Protein AF-A0A9E4WM04-F1 (afdb_monomer)

Sequence (499 aa):
MLVADVSRDYVQTVMLPDDTAYDQLLHQLAALEARGRRALELERVEQGNVETKFELDLRYRGQSFELRLPLSEQFLDSFHRAHEREYGYRDEATPVEIVNLRVQVIGRVEKPKLPSETFEPRPDPSTELGERPVTLGGPGNPIRSTPFFEGTLLHAGHRIAGPALISYPDTTVLLDSRDSAKVDAHRNLLQYSERVTRELLAEIPDGTYRFSQFMDDDGVTTEPAEVRVAITIEVDQAVVDFGGTCSQREGNINAVYAIIVSAVIYAFRCLLGLDVPSNSGCMAPITVSAPKGSLVNARAPAAVAAGNVETSQRIVDCLLGALAQACPGRIPAASQGTMNNLTIGGWDPERERPFAYYETVAGGVGARPGKDGASAIHTHMTNTLNTPTEALEFAYPLRVRRYEIRSGSGGAGRYSGGDGVIREIELLTDAHVTILSERQRFRPYGLAGGESGRVGKNRLLHGDQVEDLPGKVSVQAQQGDRIRIETPGAGGHGSPKRR

Structure (mmCIF, N/CA/C/O backbone):
data_AF-A0A9E4WM04-F1
#
_entry.id   AF-A0A9E4WM04-F1
#
loop_
_atom_site.group_PDB
_atom_site.id
_atom_site.type_symbol
_atom_site.label_atom_id
_atom_site.label_alt_id
_atom_site.label_comp_id
_atom_site.label_asym_id
_atom_site.label_entity_id
_atom_site.label_seq_id
_atom_site.pdbx_PDB_ins_code
_atom_site.Cartn_x
_atom_site.Cartn_y
_atom_site.Cartn_z
_atom_site.occupancy
_atom_site.B_iso_or_equiv
_atom_site.auth_seq_id
_atom_site.auth_comp_id
_atom_site.auth_asym_id
_atom_site.auth_atom_id
_atom_site.pdbx_PDB_model_num
ATOM 1 N N . MET A 1 1 ? 10.984 -19.441 8.589 1.00 44.03 1 MET A N 1
ATOM 2 C CA . MET A 1 1 ? 10.537 -19.968 9.900 1.00 44.03 1 MET A CA 1
ATOM 3 C C . MET A 1 1 ? 11.695 -20.483 10.775 1.00 44.03 1 MET A C 1
ATOM 5 O O . MET A 1 1 ? 11.574 -20.395 11.981 1.00 44.03 1 MET A O 1
ATOM 9 N N . LEU A 1 2 ? 12.834 -20.930 10.213 1.00 43.81 2 LEU A N 1
ATOM 10 C CA . LEU A 1 2 ? 13.985 -21.507 10.950 1.00 43.81 2 LEU A CA 1
ATOM 11 C C . LEU A 1 2 ? 14.867 -20.535 11.772 1.00 43.81 2 LEU A C 1
ATOM 13 O O . LEU A 1 2 ? 15.794 -20.980 12.433 1.00 43.81 2 LEU A O 1
ATOM 17 N N . VAL A 1 3 ? 14.636 -19.222 11.703 1.00 59.16 3 VAL A N 1
ATOM 18 C CA . VAL A 1 3 ? 15.482 -18.195 12.363 1.00 59.16 3 VAL A CA 1
ATOM 19 C C . VAL A 1 3 ? 14.713 -17.335 13.366 1.00 59.16 3 VAL A C 1
ATOM 21 O O . VAL A 1 3 ? 15.268 -16.387 13.922 1.00 59.16 3 VAL A O 1
ATOM 24 N N . ALA A 1 4 ? 13.422 -17.623 13.547 1.00 71.62 4 ALA A N 1
ATOM 25 C CA . ALA A 1 4 ? 12.591 -16.917 14.505 1.00 71.62 4 ALA A CA 1
ATOM 26 C C . ALA A 1 4 ? 12.862 -17.479 15.903 1.00 71.62 4 ALA A C 1
ATOM 28 O O . ALA A 1 4 ? 12.804 -18.690 16.103 1.00 71.62 4 ALA A O 1
ATOM 29 N N . ASP A 1 5 ? 13.160 -16.592 16.848 1.00 82.31 5 ASP A N 1
ATOM 30 C CA . ASP A 1 5 ? 13.223 -16.958 18.259 1.00 82.31 5 ASP A CA 1
ATOM 31 C C . ASP A 1 5 ? 11.803 -17.264 18.766 1.00 82.31 5 ASP A C 1
ATOM 33 O O . ASP A 1 5 ? 10.826 -16.675 18.288 1.00 82.31 5 ASP A O 1
ATOM 37 N N . VAL A 1 6 ? 11.670 -18.178 19.728 1.00 84.56 6 VAL A N 1
ATOM 38 C CA . VAL A 1 6 ? 10.370 -18.455 20.350 1.00 84.56 6 VAL A CA 1
ATOM 39 C C . VAL A 1 6 ? 10.124 -17.364 21.373 1.00 84.56 6 VAL A C 1
ATOM 41 O O . VAL A 1 6 ? 10.876 -17.228 22.332 1.00 84.56 6 VAL A O 1
ATOM 44 N N . SER A 1 7 ? 9.085 -16.566 21.173 1.00 88.88 7 SER A N 1
ATOM 45 C CA . SER A 1 7 ? 8.776 -15.456 22.065 1.00 88.88 7 SER A CA 1
ATOM 46 C C . SER A 1 7 ? 7.421 -15.647 22.729 1.00 88.88 7 SER A C 1
ATOM 48 O O . SER A 1 7 ? 6.459 -16.098 22.102 1.00 88.88 7 SER A O 1
ATOM 50 N N . ARG A 1 8 ? 7.358 -15.317 24.019 1.00 88.88 8 ARG A N 1
ATOM 51 C CA . ARG A 1 8 ? 6.131 -15.262 24.804 1.00 88.88 8 ARG A CA 1
ATOM 52 C C . ARG A 1 8 ? 6.011 -13.881 25.425 1.00 88.88 8 ARG A C 1
ATOM 54 O O . ARG A 1 8 ? 6.747 -13.539 26.350 1.00 88.88 8 ARG A O 1
ATOM 61 N N . ASP A 1 9 ? 5.062 -13.117 24.906 1.00 92.38 9 ASP A N 1
ATOM 62 C CA . ASP A 1 9 ? 4.751 -11.779 25.383 1.00 92.38 9 ASP A CA 1
ATOM 63 C C . ASP A 1 9 ? 3.634 -11.835 26.427 1.00 92.38 9 ASP A C 1
ATOM 65 O O . ASP A 1 9 ? 2.549 -12.373 26.187 1.00 92.38 9 ASP A O 1
ATOM 69 N N . TYR A 1 10 ? 3.897 -11.249 27.588 1.00 92.75 10 TYR A N 1
ATOM 70 C CA . TYR A 1 10 ? 2.921 -11.032 28.643 1.00 92.75 10 TYR A CA 1
ATOM 71 C C . TYR A 1 10 ? 2.806 -9.550 28.923 1.00 92.75 10 TYR A C 1
ATOM 73 O O . TYR A 1 10 ? 3.786 -8.808 28.924 1.00 92.75 10 TYR A O 1
ATOM 81 N N . VAL A 1 11 ? 1.576 -9.136 29.179 1.00 94.12 11 VAL A N 1
ATOM 82 C CA . VAL A 1 11 ? 1.229 -7.752 29.450 1.00 94.12 11 VAL A CA 1
ATOM 83 C C . VAL A 1 11 ? 0.327 -7.759 30.662 1.00 94.12 11 VAL A C 1
ATOM 85 O O . VAL A 1 11 ? -0.641 -8.521 30.712 1.00 94.12 11 VAL A O 1
ATOM 88 N N . GLN A 1 12 ? 0.650 -6.914 31.624 1.00 94.06 12 GLN A N 1
ATOM 89 C CA . GLN A 1 12 ? -0.227 -6.592 32.728 1.00 94.06 12 GLN A CA 1
ATOM 90 C C . GLN A 1 12 ? -0.469 -5.096 32.708 1.00 94.06 12 GLN A C 1
ATOM 92 O O . GLN A 1 12 ? 0.458 -4.305 32.872 1.00 94.06 12 GLN A O 1
ATOM 97 N N . THR A 1 13 ? -1.725 -4.725 32.516 1.00 94.50 13 THR A N 1
ATOM 98 C CA . THR A 1 13 ? -2.141 -3.339 32.656 1.00 94.50 13 THR A CA 1
ATOM 99 C C . THR A 1 13 ? -2.100 -2.956 34.126 1.00 94.50 13 THR A C 1
ATOM 101 O O . THR A 1 13 ? -2.621 -3.667 34.989 1.00 94.50 13 THR A O 1
ATOM 104 N N . VAL A 1 14 ? -1.436 -1.843 34.399 1.00 89.62 14 VAL A N 1
ATOM 105 C CA . VAL A 1 14 ? -1.280 -1.233 35.715 1.00 89.62 14 VAL A CA 1
ATOM 106 C C . VAL A 1 14 ? -1.542 0.264 35.569 1.00 89.62 14 VAL A C 1
ATOM 108 O O . VAL A 1 14 ? -1.473 0.796 34.477 1.00 89.62 14 VAL A O 1
ATOM 111 N N . MET A 1 15 ? -1.872 0.963 36.646 1.00 91.75 15 MET A N 1
ATOM 112 C CA . MET A 1 15 ? -1.981 2.426 36.620 1.00 91.75 15 MET A CA 1
ATOM 113 C C . MET A 1 15 ? -1.146 2.960 37.770 1.00 91.75 15 MET A C 1
ATOM 115 O O . MET A 1 15 ? -1.671 3.284 38.835 1.00 91.75 15 MET A O 1
ATOM 119 N N . LEU A 1 16 ? 0.173 2.922 37.588 1.00 94.62 16 LEU A N 1
ATOM 120 C CA . LEU A 1 16 ? 1.128 3.269 38.635 1.00 94.62 16 LEU A CA 1
ATOM 121 C C . LEU A 1 16 ?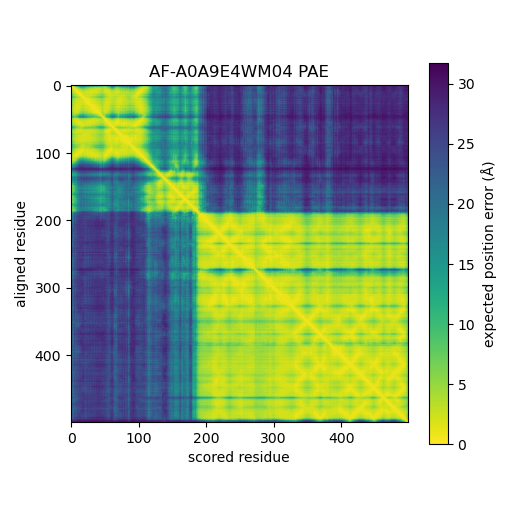 1.711 4.669 38.389 1.00 94.62 16 LEU A C 1
ATOM 123 O O . LEU A 1 16 ? 1.919 5.046 37.232 1.00 94.62 16 LEU A O 1
ATOM 127 N N . PRO A 1 17 ? 1.957 5.446 39.456 1.00 94.44 17 PRO A N 1
ATOM 128 C CA . PRO A 1 17 ? 2.603 6.750 39.352 1.00 94.44 17 PRO A CA 1
ATOM 129 C C . PRO A 1 17 ? 4.086 6.628 38.968 1.00 94.44 17 PRO A C 1
ATOM 131 O O . PRO A 1 17 ? 4.699 5.567 39.103 1.00 94.44 17 PRO A O 1
ATOM 134 N N . ASP A 1 18 ? 4.670 7.726 38.507 1.00 90.06 18 ASP A N 1
ATOM 135 C CA . ASP A 1 18 ? 6.085 7.837 38.145 1.00 90.06 18 ASP A CA 1
ATOM 136 C C . ASP A 1 18 ? 7.051 7.677 39.320 1.00 90.06 18 ASP A C 1
ATOM 138 O O . ASP A 1 18 ? 8.162 7.190 39.129 1.00 90.06 18 ASP A O 1
ATOM 142 N N . ASP A 1 19 ? 6.617 7.995 40.538 1.00 91.50 19 ASP A N 1
ATOM 143 C CA . ASP A 1 19 ? 7.372 7.761 41.773 1.00 91.50 19 ASP A CA 1
ATOM 144 C C . ASP A 1 19 ? 7.385 6.290 42.231 1.00 91.50 19 ASP A C 1
ATOM 146 O O . ASP A 1 19 ? 7.954 5.963 43.278 1.00 91.50 19 ASP A O 1
ATOM 150 N N . THR A 1 20 ? 6.806 5.377 41.441 1.00 92.19 20 THR A N 1
ATOM 151 C CA . THR A 1 20 ? 6.846 3.946 41.741 1.00 92.19 20 THR A CA 1
ATOM 152 C C . THR A 1 20 ? 8.283 3.445 41.759 1.00 92.19 20 THR A C 1
ATOM 154 O O . THR A 1 20 ? 9.009 3.515 40.766 1.00 92.19 20 THR A O 1
ATOM 157 N N . ALA A 1 21 ? 8.674 2.866 42.895 1.00 92.81 21 ALA A N 1
ATOM 158 C CA . ALA A 1 21 ? 10.012 2.334 43.082 1.00 92.81 21 ALA A CA 1
ATOM 159 C C . ALA A 1 21 ? 10.345 1.261 42.031 1.00 92.81 21 ALA A C 1
ATOM 161 O O . ALA A 1 21 ? 9.556 0.350 41.770 1.00 92.81 21 ALA A O 1
ATOM 162 N N . TYR A 1 22 ? 11.557 1.328 41.482 1.00 92.56 22 TYR A N 1
ATOM 163 C CA . TYR A 1 22 ? 12.064 0.363 40.505 1.00 92.56 22 TYR A CA 1
ATOM 164 C C . TYR A 1 22 ? 11.928 -1.095 40.986 1.00 92.56 22 TYR A C 1
ATOM 166 O O . TYR A 1 22 ? 11.450 -1.952 40.242 1.00 92.56 22 TYR A O 1
ATOM 174 N N . ASP A 1 23 ? 12.233 -1.355 42.262 1.00 92.31 23 ASP A N 1
ATOM 175 C CA . ASP A 1 23 ? 12.099 -2.681 42.882 1.00 92.31 23 ASP A CA 1
ATOM 176 C C . ASP A 1 23 ? 10.649 -3.185 42.905 1.00 92.31 23 ASP A C 1
ATOM 178 O O . ASP A 1 23 ? 10.392 -4.381 42.755 1.00 92.31 23 ASP A O 1
ATOM 182 N N . GLN A 1 24 ? 9.679 -2.279 43.044 1.00 92.44 24 GLN A N 1
ATOM 183 C CA . GLN A 1 24 ? 8.260 -2.621 42.997 1.00 92.44 24 GLN A CA 1
ATOM 184 C C . GLN A 1 24 ? 7.831 -3.018 41.577 1.00 92.44 24 GLN A C 1
ATOM 186 O O . GLN A 1 24 ? 7.083 -3.986 41.417 1.00 92.44 24 GLN A O 1
ATOM 191 N N . LEU A 1 25 ? 8.321 -2.314 40.550 1.00 93.38 25 LEU A N 1
ATOM 192 C CA . LEU A 1 25 ? 8.066 -2.652 39.144 1.00 93.38 25 LEU A CA 1
ATOM 193 C C . LEU A 1 25 ? 8.681 -4.005 38.787 1.00 93.38 25 LEU A C 1
ATOM 195 O O . LEU A 1 25 ? 7.999 -4.865 38.224 1.00 93.38 25 LEU A O 1
ATOM 199 N N . LEU A 1 26 ? 9.937 -4.225 39.187 1.00 92.94 26 LEU A N 1
ATOM 200 C CA . LEU A 1 26 ? 10.619 -5.506 39.019 1.00 92.94 26 LEU A CA 1
ATOM 201 C C . LEU A 1 26 ? 9.859 -6.651 39.688 1.00 92.94 26 LEU A C 1
ATOM 203 O O . LEU A 1 26 ? 9.660 -7.695 39.070 1.00 92.94 26 LEU A O 1
ATOM 207 N N . HIS A 1 27 ? 9.390 -6.457 40.923 1.00 92.31 27 HIS A N 1
ATOM 208 C CA . HIS A 1 27 ? 8.642 -7.486 41.641 1.00 92.31 27 HIS A CA 1
ATOM 209 C C . HIS A 1 27 ? 7.347 -7.883 40.910 1.00 92.31 27 HIS A C 1
ATOM 211 O O . HIS A 1 27 ? 7.009 -9.065 40.852 1.00 92.31 27 HIS A O 1
ATOM 217 N N . GLN A 1 28 ? 6.617 -6.927 40.324 1.00 90.88 28 GLN A N 1
ATOM 218 C CA . GLN A 1 28 ? 5.410 -7.241 39.547 1.00 90.88 28 GLN A CA 1
ATOM 219 C C . GLN A 1 28 ? 5.735 -7.950 38.224 1.00 90.88 28 GLN A C 1
ATOM 221 O O . GLN A 1 28 ? 5.078 -8.928 37.862 1.00 90.88 28 GLN A O 1
ATOM 226 N N . LEU A 1 29 ? 6.791 -7.517 37.535 1.00 93.00 29 LEU A N 1
ATOM 227 C CA . LEU A 1 29 ? 7.256 -8.148 36.300 1.00 93.00 29 LEU A CA 1
ATOM 228 C C . LEU A 1 29 ? 7.791 -9.570 36.533 1.00 93.00 29 LEU A C 1
ATOM 230 O O . LEU A 1 29 ? 7.638 -10.420 35.657 1.00 93.00 29 LEU A O 1
ATOM 234 N N . ALA A 1 30 ? 8.336 -9.873 37.716 1.00 92.44 30 ALA A N 1
ATOM 235 C CA . ALA A 1 30 ? 8.851 -11.201 38.056 1.00 92.44 30 ALA A CA 1
ATOM 236 C C . ALA A 1 30 ? 7.776 -12.300 37.957 1.00 92.44 30 ALA A C 1
ATOM 238 O O . ALA A 1 30 ? 8.060 -13.417 37.521 1.00 92.44 30 ALA A O 1
ATOM 239 N N . ALA A 1 31 ? 6.518 -11.993 38.296 1.00 88.75 31 ALA A N 1
ATOM 240 C CA . ALA A 1 31 ? 5.415 -12.946 38.159 1.00 88.75 31 ALA A CA 1
ATOM 241 C C . ALA A 1 31 ? 5.093 -13.256 36.683 1.00 88.75 31 ALA A C 1
ATOM 243 O O . ALA A 1 31 ? 4.827 -14.408 36.323 1.00 88.75 31 ALA A O 1
ATOM 244 N N . LEU A 1 32 ? 5.144 -12.238 35.818 1.00 91.56 32 LEU A N 1
ATOM 245 C CA . LEU A 1 32 ? 4.936 -12.376 34.374 1.00 91.56 32 LEU A CA 1
ATOM 246 C C . LEU A 1 32 ? 6.109 -13.104 33.709 1.00 91.56 32 LEU A C 1
ATOM 248 O O . LEU A 1 32 ? 5.892 -13.984 32.875 1.00 91.56 32 LEU A O 1
ATOM 252 N N . GLU A 1 33 ? 7.337 -12.804 34.132 1.00 94.88 33 GLU A N 1
ATOM 253 C CA . GLU A 1 33 ? 8.533 -13.526 33.709 1.00 94.88 33 GLU A CA 1
ATOM 254 C C . GLU A 1 33 ? 8.447 -15.002 34.082 1.00 94.88 33 GLU A C 1
ATOM 256 O O . GLU A 1 33 ? 8.635 -15.852 33.214 1.00 94.88 33 GLU A O 1
ATOM 261 N N . ALA A 1 34 ? 8.117 -15.331 35.334 1.00 91.62 34 ALA A N 1
ATOM 262 C CA . ALA A 1 34 ? 7.983 -16.717 35.774 1.00 91.62 34 ALA A CA 1
ATOM 263 C C . ALA A 1 34 ? 6.950 -17.479 34.929 1.00 91.62 34 ALA A C 1
ATOM 265 O O . ALA A 1 34 ? 7.165 -18.634 34.552 1.00 91.62 34 ALA A O 1
ATOM 266 N N . ARG A 1 35 ? 5.842 -16.818 34.572 1.00 90.62 35 ARG A N 1
ATOM 267 C CA . ARG A 1 35 ? 4.816 -17.386 33.694 1.00 90.62 35 ARG A CA 1
ATOM 268 C C . ARG A 1 35 ? 5.343 -17.633 32.278 1.00 90.62 35 ARG A C 1
ATOM 270 O O . ARG A 1 35 ? 5.072 -18.699 31.725 1.00 90.62 35 ARG A O 1
ATOM 277 N N . GLY A 1 36 ? 6.103 -16.697 31.711 1.00 88.19 36 GLY A N 1
ATOM 278 C CA . GLY A 1 36 ? 6.689 -16.860 30.382 1.00 88.19 36 GLY A CA 1
ATOM 279 C C . GL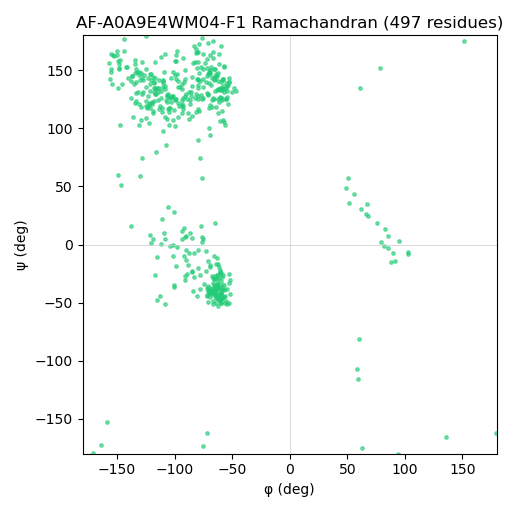Y A 1 36 ? 7.821 -17.873 30.325 1.00 88.19 36 GLY A C 1
ATOM 280 O O . GLY A 1 36 ? 7.849 -18.688 29.406 1.00 88.19 36 GLY A O 1
ATOM 281 N N . ARG A 1 37 ? 8.679 -17.924 31.347 1.00 89.50 37 ARG A N 1
ATOM 282 C CA . ARG A 1 37 ? 9.705 -18.967 31.490 1.00 89.50 37 ARG A CA 1
ATOM 283 C C . ARG A 1 37 ? 9.071 -20.352 31.570 1.00 89.50 37 ARG A C 1
ATOM 285 O O . ARG A 1 37 ? 9.457 -21.234 30.813 1.00 89.50 37 ARG A O 1
ATOM 292 N N . ARG A 1 38 ? 8.015 -20.515 32.373 1.00 88.38 38 ARG A N 1
ATOM 293 C CA . ARG A 1 38 ? 7.263 -21.776 32.456 1.00 88.38 38 ARG A CA 1
ATOM 294 C C . ARG A 1 38 ? 6.607 -22.169 31.126 1.00 88.38 38 ARG A C 1
ATOM 296 O O . ARG A 1 38 ? 6.548 -23.351 30.803 1.00 88.38 38 ARG A O 1
ATOM 303 N N . ALA A 1 39 ? 6.103 -21.207 30.353 1.00 84.38 39 ALA A N 1
ATOM 304 C CA . ALA A 1 39 ? 5.551 -21.486 29.026 1.00 84.38 39 ALA A CA 1
ATOM 305 C C . ALA A 1 39 ? 6.636 -21.981 28.054 1.00 84.38 39 ALA A C 1
ATOM 307 O O . ALA A 1 39 ? 6.433 -22.982 27.370 1.00 84.38 39 ALA A O 1
ATOM 308 N N . LEU A 1 40 ? 7.811 -21.346 28.056 1.00 84.69 40 LEU A N 1
ATOM 309 C CA . LEU A 1 40 ? 8.950 -21.789 27.250 1.00 84.69 40 LEU A CA 1
ATOM 310 C C . LEU A 1 40 ? 9.500 -23.157 27.692 1.00 84.69 40 LEU A C 1
ATOM 312 O O . LEU A 1 40 ? 9.879 -23.961 26.843 1.00 84.69 40 LEU A O 1
ATOM 316 N N . GLU A 1 41 ? 9.483 -23.466 28.992 1.00 84.12 41 GLU A N 1
ATOM 317 C CA . GLU A 1 41 ? 9.834 -24.796 29.516 1.00 84.12 41 GLU A CA 1
ATOM 318 C C . GLU A 1 41 ? 8.891 -25.890 29.005 1.00 84.12 41 GLU A C 1
ATOM 320 O O . GLU A 1 41 ? 9.343 -26.968 28.617 1.00 84.12 41 GLU A O 1
ATOM 325 N N . LEU A 1 42 ? 7.579 -25.621 28.964 1.00 83.94 42 LEU A N 1
ATOM 326 C CA . LEU A 1 42 ? 6.590 -26.551 28.401 1.00 83.94 42 LEU A CA 1
ATOM 327 C C . LEU A 1 42 ? 6.827 -26.797 26.903 1.00 83.94 42 LEU A C 1
ATOM 329 O O . LEU A 1 42 ? 6.563 -27.890 26.402 1.00 83.94 42 LEU A O 1
ATOM 333 N N . GLU A 1 43 ? 7.381 -25.805 26.210 1.00 77.62 43 GLU A N 1
ATOM 334 C CA . GLU A 1 43 ? 7.827 -25.879 24.815 1.00 77.62 43 GLU A CA 1
ATOM 335 C C . GLU A 1 43 ? 9.244 -26.446 24.652 1.00 77.62 43 GLU A C 1
ATOM 337 O O . GLU A 1 43 ? 9.747 -26.529 23.533 1.00 77.62 43 GLU A O 1
ATOM 342 N N . ARG A 1 44 ? 9.857 -26.916 25.749 1.00 76.88 44 ARG A N 1
ATOM 343 C CA . ARG A 1 44 ? 11.184 -27.550 25.802 1.00 76.88 44 ARG A CA 1
ATOM 344 C C . ARG A 1 44 ? 12.336 -26.642 25.357 1.00 76.88 44 ARG A C 1
ATOM 346 O O . ARG A 1 44 ? 13.339 -27.134 24.846 1.00 76.88 44 ARG A O 1
ATOM 353 N N . VAL A 1 45 ? 12.219 -25.332 25.566 1.00 74.81 45 VAL A N 1
ATOM 354 C CA . VAL A 1 45 ? 13.337 -24.392 25.395 1.00 74.81 45 VAL A CA 1
ATOM 355 C C . VAL A 1 45 ? 14.280 -24.501 26.600 1.00 74.81 45 VAL A C 1
ATOM 357 O O . VAL A 1 45 ? 13.839 -24.424 27.746 1.00 74.81 45 VAL A O 1
ATOM 360 N N . GLU A 1 46 ? 15.583 -24.673 26.362 1.00 71.44 46 GLU A N 1
ATOM 361 C CA . GLU A 1 46 ? 16.589 -24.743 27.430 1.00 71.44 46 GLU A CA 1
ATOM 362 C C . GLU A 1 46 ? 16.701 -23.415 28.196 1.00 71.44 46 GLU A C 1
ATOM 364 O O . GLU A 1 46 ? 16.862 -22.349 27.600 1.00 71.44 46 GLU A O 1
ATOM 369 N N . GLN A 1 47 ? 16.685 -23.473 29.533 1.00 63.50 47 GLN A N 1
ATOM 370 C CA . GLN A 1 47 ? 16.682 -22.273 30.382 1.00 63.50 47 GLN A CA 1
ATOM 371 C C . GLN A 1 47 ? 17.912 -21.363 30.202 1.00 63.50 47 GLN A C 1
ATOM 373 O O . GLN A 1 47 ? 17.817 -20.163 30.458 1.00 63.50 47 GLN A O 1
ATOM 378 N N . GLY A 1 48 ? 19.047 -21.905 29.744 1.00 64.44 48 GLY A N 1
ATOM 379 C CA . GLY A 1 48 ? 20.278 -21.146 29.488 1.00 64.44 48 GLY A CA 1
ATOM 380 C C . GLY A 1 48 ? 20.216 -20.212 28.272 1.00 64.44 48 GLY A C 1
ATOM 381 O O . GLY A 1 48 ? 21.055 -19.324 28.159 1.00 64.44 48 GLY A O 1
ATOM 382 N N . ASN A 1 49 ? 19.211 -20.368 27.403 1.00 76.06 49 ASN A N 1
ATOM 383 C CA . ASN A 1 49 ? 19.018 -19.576 26.183 1.00 76.06 49 ASN A CA 1
ATOM 384 C C . ASN A 1 49 ? 17.801 -18.642 26.267 1.00 76.06 49 ASN A C 1
ATOM 386 O O . ASN A 1 49 ? 17.247 -18.234 25.249 1.00 76.06 49 ASN A O 1
ATOM 390 N N . VAL A 1 50 ? 17.352 -18.304 27.474 1.00 84.81 50 VAL A N 1
ATOM 391 C CA . VAL A 1 50 ? 16.182 -17.446 27.666 1.00 84.81 50 VAL A CA 1
ATOM 392 C C . VAL A 1 50 ? 16.614 -16.020 27.990 1.00 84.81 50 VAL A C 1
ATOM 394 O O . VAL A 1 50 ? 17.195 -15.758 29.042 1.00 84.81 50 VAL A O 1
ATOM 397 N N . GLU A 1 51 ? 16.286 -15.091 27.099 1.00 91.56 51 GLU A N 1
ATOM 398 C CA . GLU A 1 51 ? 16.415 -13.653 27.316 1.00 91.56 51 GLU A CA 1
ATOM 399 C C . GLU A 1 51 ? 15.056 -13.084 27.709 1.00 91.56 51 GLU A C 1
ATOM 401 O O . GLU A 1 51 ? 14.078 -13.237 26.980 1.00 91.56 51 GLU A O 1
ATOM 406 N N . THR A 1 52 ? 14.993 -12.393 28.841 1.00 92.44 52 THR A N 1
ATOM 407 C CA . THR A 1 52 ? 13.793 -11.663 29.241 1.00 92.44 52 THR A CA 1
ATOM 408 C C . THR A 1 52 ? 13.999 -10.186 28.963 1.00 92.44 52 THR A C 1
ATOM 410 O O . THR A 1 52 ? 14.972 -9.593 29.428 1.00 92.44 52 THR A O 1
ATOM 413 N N . LYS A 1 53 ? 13.064 -9.577 28.240 1.00 94.75 53 LYS A N 1
ATOM 414 C CA . LYS A 1 53 ? 12.967 -8.126 28.128 1.00 94.75 53 LYS A CA 1
ATOM 415 C C . LYS A 1 53 ? 11.828 -7.637 28.996 1.00 94.75 53 LYS A C 1
ATOM 417 O O . LYS A 1 53 ? 10.694 -8.097 28.870 1.00 94.75 53 LYS A O 1
ATOM 422 N N . PHE A 1 54 ? 12.164 -6.694 29.859 1.00 96.56 54 PHE A N 1
ATOM 423 C CA . PHE A 1 54 ? 11.215 -5.955 30.667 1.00 96.56 54 PHE A CA 1
ATOM 424 C C . PHE A 1 54 ? 10.973 -4.618 29.999 1.00 96.56 54 PHE A C 1
ATOM 426 O O . PHE A 1 54 ? 11.920 -3.880 29.730 1.00 96.56 54 PHE A O 1
ATOM 433 N N . GLU A 1 55 ? 9.717 -4.316 29.724 1.00 97.00 55 GLU A N 1
ATOM 434 C CA . GLU A 1 55 ? 9.327 -3.065 29.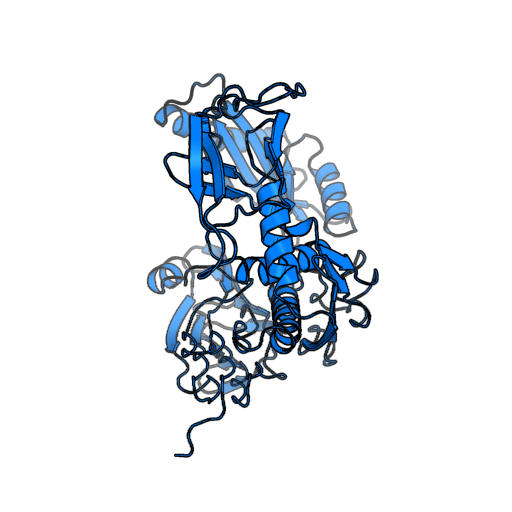098 1.00 97.00 55 GLU A CA 1
ATOM 435 C C . GLU A 1 55 ? 8.183 -2.436 29.888 1.00 97.00 55 GLU A C 1
ATOM 437 O O . GLU A 1 55 ? 7.362 -3.120 30.503 1.00 97.00 55 GLU A O 1
ATOM 442 N N . LEU A 1 56 ? 8.153 -1.114 29.873 1.00 97.19 56 LEU A N 1
ATOM 443 C CA . LEU A 1 56 ? 7.095 -0.300 30.433 1.00 97.19 56 LEU A CA 1
ATOM 444 C C . LEU A 1 56 ? 6.424 0.440 29.287 1.00 97.19 56 LEU A C 1
ATOM 446 O O . LEU A 1 56 ? 7.110 1.023 28.448 1.00 97.19 56 LEU A O 1
ATOM 450 N N . ASP A 1 57 ? 5.102 0.452 29.280 1.00 97.12 57 ASP A N 1
ATOM 451 C CA . ASP A 1 57 ? 4.359 1.425 28.495 1.00 97.12 57 ASP A CA 1
ATOM 452 C C . ASP A 1 57 ? 4.068 2.628 29.395 1.00 97.12 57 ASP A C 1
ATOM 454 O O . ASP A 1 57 ? 3.403 2.501 30.427 1.00 97.12 57 ASP A O 1
ATOM 458 N N . LEU A 1 58 ? 4.617 3.778 29.023 1.00 96.69 58 LEU A N 1
ATOM 459 C CA . LEU A 1 58 ? 4.622 5.007 29.811 1.00 96.69 58 LEU A CA 1
ATOM 460 C C . LEU A 1 58 ? 3.932 6.117 29.031 1.00 96.69 58 LEU A C 1
ATOM 462 O O . LEU A 1 58 ? 4.052 6.186 27.810 1.00 96.69 58 LEU A O 1
ATOM 466 N N . ARG A 1 59 ? 3.249 7.025 29.715 1.00 95.25 59 ARG A N 1
ATOM 467 C CA . ARG A 1 59 ? 2.671 8.225 29.097 1.00 95.25 59 ARG A CA 1
ATOM 468 C C . ARG A 1 59 ? 2.638 9.365 30.096 1.00 95.25 59 ARG A C 1
ATOM 470 O O . ARG A 1 59 ? 2.587 9.107 31.292 1.00 95.25 59 ARG A O 1
ATOM 477 N N . TYR A 1 60 ? 2.587 10.612 29.649 1.00 96.50 60 TYR A N 1
ATOM 478 C CA . TYR A 1 60 ? 2.222 11.687 30.568 1.00 96.50 60 TYR A CA 1
ATOM 479 C C . TYR A 1 60 ? 0.762 11.536 30.997 1.00 96.50 60 TYR A C 1
ATOM 481 O O . TYR A 1 60 ? -0.095 11.140 30.202 1.00 96.50 60 TYR A O 1
ATOM 489 N N . ARG A 1 61 ? 0.454 11.855 32.254 1.00 91.06 61 ARG A N 1
ATOM 490 C CA . ARG A 1 61 ? -0.913 11.827 32.772 1.00 91.06 61 ARG A CA 1
ATOM 491 C C . ARG A 1 61 ? -1.817 12.688 31.889 1.00 91.06 61 ARG A C 1
ATOM 493 O O . ARG A 1 61 ? -1.539 13.857 31.643 1.00 91.06 61 ARG A O 1
ATOM 500 N N . GLY A 1 62 ? -2.916 12.095 31.428 1.00 82.69 62 GLY A N 1
ATOM 501 C CA . GLY A 1 62 ? -3.859 12.733 30.503 1.00 82.69 62 GLY A CA 1
ATOM 502 C C . GLY A 1 62 ? -3.549 12.516 29.018 1.00 82.69 62 GLY A C 1
ATOM 503 O O . GLY A 1 62 ? -4.386 12.846 28.180 1.00 82.69 62 GLY A O 1
ATOM 504 N N . GLN A 1 63 ? -2.410 11.911 28.666 1.00 84.25 63 GLN A N 1
ATOM 505 C CA . GLN A 1 63 ? -2.169 11.438 27.303 1.00 84.25 63 GLN A CA 1
ATOM 506 C C . GLN A 1 63 ? -2.909 10.128 27.027 1.00 84.25 63 GLN A C 1
ATOM 508 O O . GLN A 1 63 ? -3.183 9.333 27.923 1.00 84.25 63 GLN A O 1
ATOM 513 N N . SER A 1 64 ? -3.234 9.900 25.755 1.00 78.25 64 SER A N 1
ATOM 514 C CA . SER A 1 64 ? -3.908 8.675 25.297 1.00 78.25 64 SER A CA 1
ATOM 515 C C . SER A 1 64 ? -2.954 7.637 24.702 1.00 78.25 64 SER A C 1
ATOM 517 O O . SER A 1 64 ? -3.324 6.472 24.612 1.00 78.25 64 SER A O 1
ATOM 519 N N . PHE A 1 65 ? -1.738 8.036 24.313 1.00 83.31 65 PHE A N 1
ATOM 520 C CA . PHE A 1 65 ? -0.756 7.157 23.678 1.00 83.31 65 PHE A CA 1
ATOM 521 C C . PHE A 1 65 ? 0.415 6.887 24.610 1.00 83.31 65 PHE A C 1
ATOM 523 O O . PHE A 1 65 ? 0.944 7.800 25.240 1.00 83.31 65 PHE A O 1
ATOM 530 N N . GLU A 1 66 ? 0.814 5.625 24.667 1.00 92.56 66 GLU A N 1
ATOM 531 C CA . GLU A 1 66 ? 1.940 5.171 25.466 1.00 92.56 66 GLU A CA 1
ATOM 532 C C . GLU A 1 66 ? 3.197 5.040 24.607 1.00 92.56 66 GLU A C 1
ATOM 534 O O . GLU A 1 66 ? 3.144 4.642 23.441 1.00 92.56 66 GLU A O 1
ATOM 539 N N . LEU A 1 67 ? 4.345 5.319 25.212 1.00 94.06 67 LEU A N 1
ATOM 540 C CA . LEU A 1 67 ? 5.646 4.936 24.698 1.00 94.06 67 LEU A CA 1
ATOM 541 C C . LEU A 1 67 ? 6.129 3.700 25.421 1.00 94.06 67 LEU A C 1
ATOM 543 O O . LEU A 1 67 ? 6.263 3.687 26.644 1.00 94.06 67 LEU A O 1
ATOM 547 N N . ARG A 1 68 ? 6.454 2.683 24.629 1.00 95.88 68 ARG A N 1
ATOM 548 C CA . ARG A 1 68 ? 7.098 1.484 25.132 1.00 95.88 68 ARG A CA 1
ATOM 549 C C . ARG A 1 68 ? 8.588 1.699 25.272 1.00 95.88 68 ARG A C 1
ATOM 551 O O . ARG A 1 68 ? 9.260 2.053 24.301 1.00 95.88 68 ARG A O 1
ATOM 558 N N . LEU A 1 69 ? 9.107 1.438 26.463 1.00 95.06 69 LEU A N 1
ATOM 559 C CA . LEU A 1 69 ? 10.518 1.599 26.770 1.00 95.06 69 LEU A CA 1
ATOM 560 C C . LEU A 1 69 ? 11.042 0.425 27.583 1.00 95.06 69 LEU A C 1
ATOM 562 O O . LEU A 1 69 ? 10.322 -0.086 28.438 1.00 95.06 69 LEU A O 1
ATOM 566 N N . PRO A 1 70 ? 12.304 0.019 27.371 1.00 95.06 70 PRO A N 1
ATOM 567 C CA . PRO A 1 70 ? 12.959 -0.918 28.266 1.00 95.06 70 PRO A CA 1
ATOM 568 C C . PRO A 1 70 ? 12.928 -0.394 29.703 1.00 95.06 70 PRO A C 1
ATOM 570 O O . PRO A 1 70 ? 13.226 0.777 29.958 1.00 95.06 70 PRO A O 1
ATOM 573 N N . LEU A 1 71 ? 12.593 -1.274 30.641 1.00 94.88 71 LEU A N 1
ATOM 574 C CA . LEU A 1 71 ? 12.701 -0.983 32.060 1.00 94.88 71 LEU A CA 1
ATOM 575 C C . LEU A 1 71 ? 14.163 -0.645 32.397 1.00 94.88 71 LEU A C 1
ATOM 577 O O . LEU A 1 71 ? 15.091 -1.355 32.011 1.00 94.88 71 LEU A O 1
ATOM 581 N N . SER A 1 72 ? 14.363 0.438 33.138 1.00 94.50 72 SER A N 1
ATOM 582 C CA . SER A 1 72 ? 15.656 0.837 33.699 1.00 94.50 72 SER A CA 1
ATOM 583 C C . SER A 1 72 ? 15.426 1.657 34.964 1.00 94.50 72 SER A C 1
ATOM 585 O O . SER A 1 72 ? 14.335 2.185 35.155 1.00 94.50 72 SER A O 1
ATOM 587 N N . GLU A 1 73 ? 16.436 1.817 35.817 1.00 93.19 73 GLU A N 1
ATOM 588 C CA . GLU A 1 73 ? 16.331 2.702 36.993 1.00 93.19 73 GLU A CA 1
ATOM 589 C C . GLU A 1 73 ? 16.061 4.168 36.603 1.00 93.19 73 GLU A C 1
ATOM 591 O O . GLU A 1 73 ? 15.520 4.940 37.385 1.00 93.19 73 GLU A O 1
ATOM 596 N N . GLN A 1 74 ? 16.398 4.542 35.366 1.00 94.56 74 GLN A N 1
ATOM 597 C CA . GLN A 1 74 ? 16.198 5.873 34.790 1.00 94.56 74 GLN A CA 1
ATOM 598 C C . GLN A 1 74 ? 15.045 5.868 33.776 1.00 94.56 74 GLN A C 1
ATOM 600 O O . GLN A 1 74 ? 15.098 6.578 32.767 1.00 94.56 74 GLN A O 1
ATOM 605 N N . PHE A 1 75 ? 14.023 5.030 33.981 1.00 94.56 75 PHE A N 1
ATOM 606 C CA . PHE A 1 75 ? 12.938 4.876 33.010 1.00 94.56 75 PHE A CA 1
ATOM 607 C C . PHE A 1 75 ? 12.188 6.189 32.752 1.00 94.56 75 PHE A C 1
ATOM 609 O O . PHE A 1 75 ? 11.772 6.410 31.620 1.00 94.56 75 PHE A O 1
ATOM 616 N N . LEU A 1 76 ? 12.083 7.085 33.742 1.00 94.81 76 LEU A N 1
ATOM 617 C CA . LEU A 1 76 ? 11.459 8.404 33.579 1.00 94.81 76 LEU A CA 1
ATOM 618 C C . LEU A 1 76 ? 12.250 9.325 32.652 1.00 94.81 76 LEU A C 1
ATOM 620 O O . LEU A 1 76 ? 11.711 9.837 31.680 1.00 94.81 76 LEU A O 1
ATOM 624 N N . ASP A 1 77 ? 13.549 9.484 32.891 1.00 95.38 77 ASP A N 1
ATOM 625 C CA . ASP A 1 77 ? 14.422 10.279 32.019 1.00 95.38 77 ASP A CA 1
ATOM 626 C C . ASP A 1 77 ? 14.518 9.656 30.613 1.00 95.38 77 ASP A C 1
ATOM 628 O O . ASP A 1 77 ? 14.472 10.338 29.588 1.00 95.38 77 ASP A O 1
ATOM 632 N N . SER A 1 78 ? 14.554 8.323 30.541 1.00 95.88 78 SER A N 1
ATOM 633 C CA . SER A 1 78 ? 14.470 7.593 29.274 1.00 95.88 78 SER A CA 1
ATOM 634 C C . SER A 1 78 ? 13.138 7.823 28.565 1.00 95.88 78 SER A C 1
ATOM 636 O O . SER A 1 78 ? 13.129 7.938 27.339 1.00 95.88 78 SER A O 1
ATOM 638 N N . PHE A 1 79 ? 12.045 7.952 29.316 1.00 97.00 79 PHE A N 1
ATOM 639 C CA . PHE A 1 79 ? 10.741 8.335 28.800 1.00 97.00 79 PHE A CA 1
ATOM 640 C C . PHE A 1 79 ? 10.720 9.758 28.292 1.00 97.00 79 PHE A C 1
ATOM 642 O O . PHE A 1 79 ? 10.343 9.949 27.145 1.00 97.00 79 PHE A O 1
ATOM 649 N N . HIS A 1 80 ? 11.213 10.733 29.047 1.00 96.62 80 HIS A N 1
ATOM 650 C CA . HIS A 1 80 ? 11.299 12.113 28.582 1.00 96.62 80 HIS A CA 1
ATOM 651 C C . HIS A 1 80 ? 12.131 12.225 27.300 1.00 96.62 80 HIS A C 1
ATOM 653 O O . HIS A 1 80 ? 11.684 12.835 26.333 1.00 96.62 80 HIS A O 1
ATOM 659 N N . ARG A 1 81 ? 13.291 11.561 27.220 1.00 95.69 81 ARG A N 1
ATOM 660 C CA . ARG A 1 81 ? 14.100 11.528 25.988 1.00 95.69 81 ARG A CA 1
ATOM 661 C C . ARG A 1 81 ? 13.412 10.813 24.833 1.00 95.69 81 ARG A C 1
ATOM 663 O O . ARG A 1 81 ? 13.541 11.232 23.686 1.00 95.69 81 ARG A O 1
ATOM 670 N N . ALA A 1 82 ? 12.739 9.696 25.097 1.00 92.94 82 ALA A N 1
ATOM 671 C CA . ALA A 1 82 ? 12.024 8.967 24.059 1.00 92.94 82 ALA A CA 1
ATOM 672 C C . ALA A 1 82 ? 10.807 9.746 23.568 1.00 92.94 82 ALA A C 1
ATOM 674 O O . ALA A 1 82 ? 10.559 9.767 22.370 1.00 92.94 82 ALA A O 1
ATOM 675 N N . HIS A 1 83 ? 10.112 10.429 24.470 1.00 95.50 83 HIS A N 1
ATOM 676 C CA . HIS A 1 83 ? 9.011 11.324 24.170 1.00 95.50 83 HIS A CA 1
ATOM 677 C C . HIS A 1 83 ? 9.491 12.537 23.373 1.00 95.50 83 HIS A C 1
ATOM 679 O O . HIS A 1 83 ? 8.883 12.878 22.366 1.00 95.50 83 HIS A O 1
ATOM 685 N N . GLU A 1 84 ? 10.641 13.115 23.721 1.00 92.81 84 GLU A N 1
ATOM 686 C CA . GLU A 1 84 ? 11.276 14.183 22.941 1.00 92.81 84 GLU A CA 1
ATOM 687 C C . GLU A 1 84 ? 11.699 13.703 21.550 1.00 92.81 84 GLU A C 1
ATOM 689 O O . GLU A 1 84 ? 11.534 14.422 20.568 1.00 92.81 84 GLU A O 1
ATOM 694 N N . ARG A 1 85 ? 12.190 12.467 21.430 1.00 88.62 85 ARG A N 1
ATOM 695 C CA . ARG A 1 85 ? 12.570 11.880 20.141 1.00 88.62 85 ARG A CA 1
ATOM 696 C C . ARG A 1 85 ? 11.364 11.532 19.263 1.00 88.62 85 ARG A C 1
ATOM 698 O O . ARG A 1 85 ? 11.430 11.761 18.061 1.00 88.62 85 ARG A O 1
ATOM 705 N N . GLU A 1 86 ? 10.318 10.946 19.843 1.00 86.06 86 GLU A N 1
ATOM 706 C CA . GLU A 1 86 ? 9.135 10.464 19.117 1.00 86.06 86 GLU A CA 1
ATOM 707 C C . GLU A 1 86 ? 8.162 11.605 18.802 1.00 86.06 86 GLU A C 1
ATOM 709 O O . GLU A 1 86 ? 7.675 11.722 17.681 1.00 86.06 86 GLU A O 1
ATOM 714 N N . TYR A 1 87 ? 7.916 12.480 19.780 1.00 83.81 87 TYR A N 1
ATOM 715 C CA . TYR A 1 87 ? 6.906 13.537 19.712 1.00 83.81 87 TYR A CA 1
ATOM 716 C C . TYR A 1 87 ? 7.494 14.953 19.668 1.00 83.81 87 TYR A C 1
ATOM 718 O O . TYR A 1 87 ? 6.745 15.925 19.596 1.00 83.81 87 TYR A O 1
ATOM 726 N N . GLY A 1 88 ? 8.822 15.101 19.685 1.00 83.19 88 GLY A N 1
ATOM 727 C CA . GLY A 1 88 ? 9.499 16.389 19.499 1.00 83.19 88 GLY A CA 1
ATOM 728 C C . GLY A 1 88 ? 9.537 17.294 20.734 1.00 83.19 88 GLY A C 1
ATOM 729 O O . GLY A 1 88 ? 10.046 18.409 20.641 1.00 83.19 88 GLY A O 1
ATOM 730 N N . TYR A 1 89 ? 9.007 16.852 21.877 1.00 87.62 89 TYR A N 1
ATOM 731 C CA . TYR A 1 89 ? 9.053 17.589 23.142 1.00 87.62 89 TYR A CA 1
ATOM 732 C C . TYR A 1 89 ? 9.062 16.648 24.349 1.00 87.62 89 TYR A C 1
ATOM 734 O O . TYR A 1 89 ? 8.668 15.488 24.246 1.00 87.62 89 TYR A O 1
ATOM 742 N N . ARG A 1 90 ? 9.445 17.171 25.513 1.00 93.19 90 ARG A N 1
ATOM 743 C CA . ARG A 1 90 ? 9.232 16.544 26.823 1.00 93.19 90 ARG A CA 1
ATOM 744 C C . ARG A 1 90 ? 8.610 17.551 27.775 1.00 93.19 90 ARG A C 1
ATOM 746 O O . ARG A 1 90 ? 8.958 18.727 27.750 1.00 93.19 90 ARG A O 1
ATOM 753 N N . ASP A 1 91 ? 7.688 17.075 28.589 1.00 90.75 91 ASP A N 1
ATOM 754 C CA . ASP A 1 91 ? 6.993 17.839 29.613 1.00 90.75 91 ASP A CA 1
ATOM 755 C C . ASP A 1 91 ? 7.340 17.283 30.995 1.00 90.75 91 ASP A C 1
ATOM 757 O O . ASP A 1 91 ? 6.604 16.499 31.578 1.00 90.75 91 ASP A O 1
ATOM 761 N N . GLU A 1 92 ? 8.505 17.656 31.516 1.00 91.94 92 GLU A N 1
ATOM 762 C CA . GLU A 1 92 ? 8.963 17.208 32.839 1.00 91.94 92 GLU A CA 1
ATOM 763 C C . GLU A 1 92 ? 8.082 17.738 33.993 1.00 91.94 92 GLU A C 1
ATOM 765 O O . GLU A 1 92 ? 8.232 17.295 35.128 1.00 91.94 92 GLU A O 1
ATOM 770 N N . ALA A 1 93 ? 7.159 18.676 33.727 1.00 91.81 93 ALA A N 1
ATOM 771 C CA . ALA A 1 93 ? 6.234 19.201 34.731 1.00 91.81 93 ALA A CA 1
ATOM 772 C C . ALA A 1 93 ? 4.973 18.336 34.894 1.00 91.81 93 ALA A C 1
ATOM 774 O O . ALA A 1 93 ? 4.331 18.388 35.948 1.00 91.81 93 ALA A O 1
ATOM 775 N N . THR A 1 94 ? 4.610 17.549 33.877 1.00 93.50 94 THR A N 1
ATOM 776 C CA . THR A 1 94 ? 3.456 16.649 33.936 1.00 93.50 94 THR A CA 1
ATOM 777 C C . THR A 1 94 ? 3.878 15.277 34.473 1.00 93.50 94 THR A C 1
ATOM 779 O O . THR A 1 94 ? 4.816 14.684 33.937 1.00 93.50 94 THR A O 1
ATOM 782 N N . PRO A 1 95 ? 3.178 14.725 35.486 1.00 95.25 95 PRO A N 1
ATOM 783 C CA . PRO A 1 95 ? 3.479 13.392 36.002 1.00 95.25 95 PRO A CA 1
ATOM 784 C C . PRO A 1 95 ? 3.382 12.318 34.919 1.00 95.25 95 PRO A C 1
ATOM 786 O O . PRO A 1 95 ? 2.483 12.366 34.075 1.00 95.25 95 PRO A O 1
ATOM 789 N N . VAL A 1 96 ? 4.265 11.328 34.960 1.00 96.19 96 VAL A N 1
ATOM 790 C CA . VAL A 1 96 ? 4.227 10.161 34.070 1.00 96.19 96 VAL A CA 1
ATOM 791 C C . VAL A 1 96 ? 3.406 9.046 34.726 1.00 96.19 96 VAL A C 1
ATOM 793 O O . VAL A 1 96 ? 3.432 8.841 35.936 1.00 96.19 96 VAL A O 1
ATOM 796 N N . GLU A 1 97 ? 2.637 8.324 33.923 1.00 96.50 97 GLU A N 1
ATOM 797 C CA . GLU A 1 97 ? 1.885 7.139 34.320 1.00 96.50 97 GLU A CA 1
ATOM 798 C C . GLU A 1 97 ? 2.487 5.910 33.650 1.00 96.50 97 GLU A C 1
ATOM 800 O O . GLU A 1 97 ? 2.718 5.887 32.438 1.00 96.50 97 GLU A O 1
ATOM 805 N N . ILE A 1 98 ? 2.703 4.871 34.449 1.00 97.06 98 ILE A N 1
ATOM 806 C CA . ILE A 1 98 ? 3.061 3.537 33.981 1.00 97.06 98 ILE A CA 1
ATOM 807 C C . ILE A 1 98 ? 1.747 2.800 33.730 1.00 97.06 98 ILE A 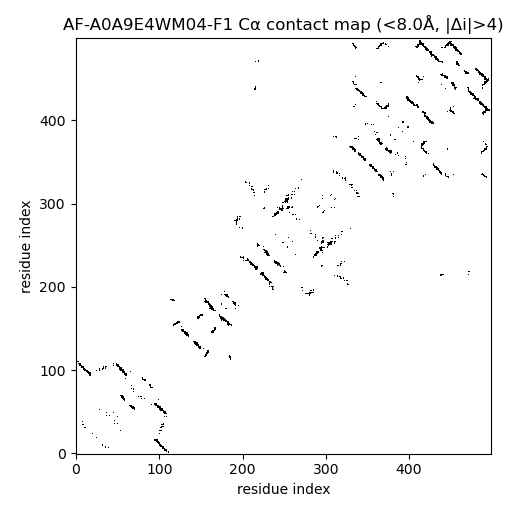C 1
ATOM 809 O O . ILE A 1 98 ? 1.001 2.543 34.677 1.00 97.06 98 ILE A O 1
ATOM 813 N N . VAL A 1 99 ? 1.461 2.491 32.464 1.00 96.38 99 VAL A N 1
ATOM 814 C CA . VAL A 1 99 ? 0.172 1.930 32.026 1.00 96.38 99 VAL A CA 1
ATOM 815 C C . VAL A 1 99 ? 0.237 0.424 31.814 1.00 96.38 99 VAL A C 1
ATOM 817 O O . VAL A 1 99 ? -0.705 -0.306 32.113 1.00 96.38 99 VAL A O 1
ATOM 820 N N . ASN A 1 100 ? 1.356 -0.087 31.308 1.00 96.19 100 ASN A N 1
ATOM 821 C CA . ASN A 1 100 ? 1.541 -1.527 31.187 1.00 96.19 100 ASN A CA 1
ATOM 822 C C . ASN A 1 100 ? 2.930 -1.941 31.648 1.00 96.19 100 ASN A C 1
ATOM 824 O O . ASN A 1 100 ? 3.938 -1.328 31.299 1.00 96.19 100 ASN A O 1
ATOM 828 N N . LEU A 1 101 ? 2.958 -3.050 32.376 1.00 96.56 101 LEU A N 1
ATOM 829 C CA . LEU A 1 101 ? 4.142 -3.851 32.621 1.00 96.56 101 LEU A CA 1
ATOM 830 C C . LEU A 1 101 ? 4.186 -4.947 31.562 1.00 96.56 101 LEU A C 1
ATOM 832 O O . LEU A 1 101 ? 3.249 -5.742 31.439 1.00 96.56 101 LEU A O 1
ATOM 836 N N . ARG A 1 102 ? 5.260 -4.990 30.779 1.00 96.75 102 ARG A N 1
ATOM 837 C CA . ARG A 1 102 ? 5.444 -5.974 29.716 1.00 96.75 102 ARG A CA 1
ATOM 838 C C . ARG A 1 102 ? 6.654 -6.832 29.985 1.00 96.75 102 ARG A C 1
ATOM 840 O O . ARG A 1 102 ? 7.735 -6.343 30.306 1.00 96.75 102 ARG A O 1
ATOM 847 N N . VAL A 1 103 ? 6.459 -8.127 29.793 1.00 96.56 103 VAL A N 1
ATOM 848 C CA . VAL A 1 103 ? 7.545 -9.092 29.782 1.00 96.56 103 VAL A CA 1
ATOM 849 C C . VAL A 1 103 ? 7.507 -9.837 28.472 1.00 96.56 103 VAL A C 1
ATOM 851 O O . VAL A 1 103 ? 6.556 -10.561 28.190 1.00 96.56 103 VAL A O 1
ATOM 854 N N . GLN A 1 104 ? 8.569 -9.688 27.698 1.00 94.50 104 GLN A N 1
ATOM 855 C CA . GLN A 1 104 ? 8.829 -10.532 26.552 1.00 94.50 104 GLN A CA 1
ATOM 856 C C . GLN A 1 104 ? 9.887 -11.557 26.958 1.00 94.50 104 GLN A C 1
ATOM 858 O O . GLN A 1 104 ? 11.061 -11.225 27.118 1.00 94.50 104 GLN A O 1
ATOM 863 N N . VAL A 1 105 ? 9.470 -12.809 27.139 1.00 92.62 105 VAL A N 1
ATOM 864 C CA . VAL A 1 105 ? 10.392 -13.916 27.404 1.00 92.62 105 VAL A CA 1
ATOM 865 C C . VAL A 1 105 ? 10.739 -14.565 26.066 1.00 92.62 105 VAL A C 1
ATOM 867 O O . VAL A 1 105 ? 9.880 -15.134 25.394 1.00 92.62 105 VAL A O 1
ATOM 870 N N . ILE A 1 106 ? 11.995 -14.437 25.654 1.00 91.00 106 ILE A N 1
ATOM 871 C CA . ILE A 1 106 ? 12.519 -14.892 24.368 1.00 91.00 106 ILE A CA 1
ATOM 872 C C . ILE A 1 106 ? 13.380 -16.122 24.611 1.00 91.00 106 ILE A C 1
ATOM 874 O O . ILE A 1 106 ? 14.503 -16.031 25.100 1.00 91.00 106 ILE A O 1
ATOM 878 N N . GLY A 1 107 ? 12.875 -17.277 24.212 1.00 88.06 107 GLY A N 1
ATOM 879 C CA . GLY A 1 107 ? 13.694 -18.450 23.979 1.00 88.06 107 GLY A CA 1
ATOM 880 C C . GLY A 1 107 ? 14.528 -18.224 22.730 1.00 88.06 107 GLY A C 1
ATOM 881 O O . GLY A 1 107 ? 14.014 -18.355 21.615 1.00 88.06 107 GLY A O 1
ATOM 882 N N . ARG A 1 108 ? 15.802 -17.863 22.906 1.00 84.19 108 ARG A N 1
ATOM 883 C CA . ARG A 1 108 ? 16.754 -17.790 21.804 1.00 84.19 108 ARG A CA 1
ATOM 884 C C . ARG A 1 108 ? 16.896 -19.186 21.239 1.00 84.19 108 ARG A C 1
ATOM 886 O O . ARG A 1 108 ? 17.380 -20.108 21.893 1.00 84.19 108 ARG A O 1
ATOM 893 N N . VAL A 1 109 ? 16.433 -19.332 20.012 1.00 76.00 109 VAL A N 1
ATOM 894 C CA . VAL A 1 109 ? 16.702 -20.545 19.268 1.00 76.00 109 VAL A CA 1
ATOM 895 C C . VAL A 1 109 ? 18.116 -20.376 18.752 1.00 76.00 109 VAL A C 1
ATOM 897 O O . VAL A 1 109 ? 18.480 -19.297 18.276 1.00 76.00 109 VAL A O 1
ATOM 900 N N . GLU A 1 110 ? 18.936 -21.416 18.870 1.00 74.12 110 GLU A N 1
ATOM 901 C CA . GLU A 1 110 ? 20.219 -21.411 18.187 1.00 74.12 110 GLU A CA 1
ATOM 902 C C . GLU A 1 110 ? 19.936 -21.211 16.699 1.00 74.12 110 GLU A C 1
ATOM 904 O O . GLU A 1 110 ? 19.391 -22.083 16.017 1.00 74.12 110 GLU A O 1
ATOM 909 N N . LYS A 1 111 ? 20.221 -20.001 16.213 1.00 73.06 111 LYS A N 1
ATOM 910 C CA . LYS A 1 111 ? 19.949 -19.670 14.825 1.00 73.06 111 LYS A CA 1
ATOM 911 C C . LYS A 1 111 ? 20.881 -20.537 14.007 1.00 73.06 111 LYS A C 1
ATOM 913 O O . LYS A 1 111 ? 22.094 -20.482 14.242 1.00 73.06 111 LYS A O 1
ATOM 918 N N . PRO A 1 112 ? 20.355 -21.311 13.045 1.00 60.97 112 PRO A N 1
ATOM 919 C CA . PRO A 1 112 ? 21.228 -22.029 12.149 1.00 60.97 112 PRO A CA 1
ATOM 920 C C . PRO A 1 112 ? 22.141 -20.984 11.522 1.00 60.97 112 PRO A C 1
ATOM 922 O O . PRO A 1 112 ? 21.669 -19.975 10.987 1.00 60.97 112 PRO A O 1
ATOM 925 N N . LYS A 1 113 ? 23.453 -21.192 11.642 1.00 61.66 113 LYS A N 1
ATOM 926 C CA . LYS A 1 113 ? 24.407 -20.398 10.878 1.00 61.66 113 LYS A CA 1
ATOM 927 C C . LYS A 1 113 ? 24.037 -20.612 9.425 1.00 61.66 113 LYS A C 1
ATOM 929 O O . LYS A 1 113 ? 24.210 -21.711 8.899 1.00 61.66 113 LYS A O 1
ATOM 934 N N . LEU A 1 114 ? 23.450 -19.584 8.819 1.00 59.44 114 LEU A N 1
ATOM 935 C CA . LEU A 1 114 ? 23.119 -19.640 7.411 1.00 59.44 114 LEU A CA 1
ATOM 936 C C . LEU A 1 114 ? 24.440 -19.879 6.687 1.00 59.44 114 LEU A C 1
ATOM 938 O O . LEU A 1 114 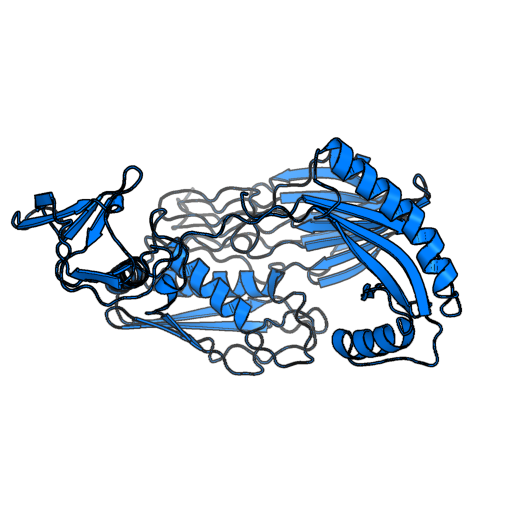? 25.390 -19.128 6.926 1.00 59.44 114 LEU A O 1
ATOM 942 N N . PRO A 1 115 ? 24.535 -20.942 5.877 1.00 55.75 115 PRO A N 1
ATOM 943 C CA . PRO A 1 115 ? 25.754 -21.210 5.150 1.00 55.75 115 PRO A CA 1
ATOM 944 C C . PRO A 1 115 ? 26.034 -19.996 4.266 1.00 55.75 115 PRO A C 1
ATOM 946 O O . PRO A 1 115 ? 25.249 -19.650 3.385 1.00 55.75 115 PRO A O 1
ATOM 949 N N . SER A 1 116 ? 27.128 -19.311 4.568 1.00 61.59 116 SER A N 1
ATOM 950 C CA . SER A 1 116 ? 27.664 -18.227 3.763 1.00 61.59 116 SER A CA 1
ATOM 951 C C . SER A 1 116 ? 29.007 -18.678 3.234 1.00 61.59 116 SER A C 1
ATOM 953 O O . SER A 1 116 ? 29.843 -19.162 4.001 1.00 61.59 116 SER A O 1
ATOM 955 N N . GLU A 1 117 ? 29.228 -18.507 1.946 1.00 66.31 117 GLU A N 1
ATOM 956 C CA . GLU A 1 117 ? 30.513 -18.829 1.347 1.00 66.31 117 GLU A CA 1
ATOM 957 C C . GLU A 1 117 ? 31.405 -17.597 1.308 1.00 66.31 117 GLU A C 1
ATOM 959 O O . GLU A 1 117 ? 30.961 -16.490 0.989 1.00 66.31 117 GLU A O 1
ATOM 964 N N . THR A 1 118 ? 32.683 -17.793 1.634 1.00 64.75 118 THR A N 1
ATOM 965 C CA . THR A 1 118 ? 33.697 -16.758 1.465 1.00 64.75 118 THR A CA 1
ATOM 966 C C . THR A 1 118 ? 33.740 -16.369 -0.005 1.00 64.75 118 THR A C 1
ATOM 968 O O . THR A 1 118 ? 33.883 -17.224 -0.879 1.00 64.75 118 THR A O 1
ATOM 971 N N . PHE A 1 119 ? 33.591 -15.074 -0.275 1.00 59.16 119 PHE A N 1
ATOM 972 C CA . PHE A 1 119 ? 33.644 -14.556 -1.631 1.00 59.16 119 PHE A CA 1
ATOM 973 C C . PHE A 1 119 ? 35.074 -14.665 -2.167 1.00 59.16 119 PHE A C 1
ATOM 975 O O . PHE A 1 119 ? 35.895 -13.774 -1.958 1.00 59.16 119 PHE A O 1
ATOM 982 N N . GLU A 1 120 ? 35.364 -15.752 -2.871 1.00 60.97 120 GLU A N 1
ATOM 983 C CA . GLU A 1 120 ? 36.581 -15.896 -3.658 1.00 60.97 120 GLU A CA 1
ATOM 984 C C . GLU A 1 120 ? 36.209 -15.794 -5.141 1.00 60.97 120 GLU A C 1
ATOM 986 O O . GLU A 1 120 ? 35.326 -16.522 -5.600 1.00 60.97 120 GLU A O 1
ATOM 991 N N . PRO A 1 121 ? 36.822 -14.882 -5.917 1.00 55.81 121 PRO A N 1
ATOM 992 C CA . PRO A 1 121 ? 36.637 -14.856 -7.360 1.00 55.81 121 PRO A CA 1
ATOM 993 C C . PRO A 1 121 ? 37.115 -16.191 -7.941 1.00 55.81 121 PRO A C 1
ATOM 995 O O . PRO A 1 121 ? 38.315 -16.447 -8.003 1.00 55.81 121 PRO A O 1
ATOM 998 N N . ARG A 1 122 ? 36.183 -17.052 -8.350 1.00 60.66 122 ARG A N 1
ATOM 999 C CA . ARG A 1 122 ? 36.504 -18.321 -9.010 1.00 60.66 122 ARG A CA 1
ATOM 1000 C C . ARG A 1 122 ? 36.409 -18.127 -10.525 1.00 60.66 122 ARG A C 1
ATOM 1002 O O . ARG A 1 122 ? 35.338 -17.738 -10.999 1.00 60.66 122 ARG A O 1
ATOM 1009 N N . PRO A 1 123 ? 37.500 -18.331 -11.283 1.00 52.50 123 PRO A N 1
ATOM 1010 C CA . PRO A 1 123 ? 37.434 -18.370 -12.733 1.00 52.50 123 PRO A CA 1
ATOM 1011 C C . PRO A 1 123 ? 36.819 -19.706 -13.166 1.00 52.50 123 PRO A C 1
ATOM 1013 O O . PRO A 1 123 ? 37.312 -20.759 -12.779 1.00 52.50 123 PRO A O 1
ATOM 1016 N N . ASP A 1 124 ? 35.764 -19.601 -13.969 1.00 56.75 124 ASP A N 1
ATOM 1017 C CA . ASP A 1 124 ? 35.031 -20.659 -14.673 1.00 56.75 124 ASP A CA 1
ATOM 1018 C C . ASP A 1 124 ? 34.347 -21.768 -13.838 1.00 56.75 124 ASP A C 1
ATOM 1020 O O . ASP A 1 124 ? 34.944 -22.346 -12.924 1.00 56.75 124 ASP A O 1
ATOM 1024 N N . PRO A 1 125 ? 33.086 -22.135 -14.140 1.00 53.44 125 PRO A N 1
ATOM 1025 C CA . PRO A 1 125 ? 32.402 -23.198 -13.425 1.00 53.44 125 PRO A CA 1
ATOM 1026 C C . PRO A 1 125 ? 32.884 -24.555 -13.953 1.00 53.44 125 PRO A C 1
ATOM 1028 O O . PRO A 1 125 ? 32.520 -24.974 -15.045 1.00 53.44 125 PRO A O 1
ATOM 1031 N N . SER A 1 126 ? 33.562 -25.341 -13.118 1.00 54.25 126 SER A N 1
ATOM 1032 C CA . SER A 1 126 ? 33.670 -26.807 -13.290 1.00 54.25 126 SER A CA 1
ATOM 1033 C C . SER A 1 126 ? 32.313 -27.538 -13.147 1.00 54.25 126 SER A C 1
ATOM 1035 O O . SER A 1 126 ? 32.260 -28.739 -12.897 1.00 54.25 126 SER A O 1
ATOM 1037 N N . THR A 1 127 ? 31.207 -26.801 -13.280 1.00 58.06 127 THR A N 1
ATOM 1038 C CA . THR A 1 127 ? 29.819 -27.204 -13.036 1.00 58.06 127 THR A CA 1
ATOM 1039 C C . THR A 1 127 ? 28.961 -27.110 -14.296 1.00 58.06 127 THR A C 1
ATOM 1041 O O . THR A 1 127 ? 27.742 -27.280 -14.220 1.00 58.06 127 THR A O 1
ATOM 1044 N N . GLU A 1 128 ? 29.565 -26.790 -15.443 1.00 64.62 128 GLU A N 1
ATOM 1045 C CA . GLU A 1 128 ? 28.929 -26.982 -16.741 1.00 64.62 128 GLU A CA 1
ATOM 1046 C C . GLU A 1 128 ? 28.718 -28.487 -16.953 1.00 64.62 128 GLU A C 1
ATOM 1048 O O . GLU A 1 128 ? 29.667 -29.270 -16.957 1.00 64.62 128 GLU A O 1
ATOM 1053 N N . LEU A 1 129 ? 27.463 -28.910 -17.081 1.00 67.12 129 LEU A N 1
ATOM 1054 C CA . LEU A 1 129 ? 27.106 -30.314 -17.304 1.00 67.12 129 LEU A CA 1
ATOM 1055 C C . LEU A 1 129 ? 27.107 -30.690 -18.795 1.00 67.12 129 LEU A C 1
ATOM 1057 O O . LEU A 1 129 ? 26.937 -31.861 -19.136 1.00 67.12 129 LEU A O 1
ATOM 1061 N N . GLY A 1 130 ? 27.277 -29.704 -19.675 1.00 79.88 130 GLY A N 1
ATOM 1062 C CA . GLY A 1 130 ? 27.301 -29.835 -21.128 1.00 79.88 130 GLY A CA 1
ATOM 1063 C C . GLY A 1 130 ? 26.470 -28.747 -21.802 1.00 79.88 130 GLY A C 1
ATOM 1064 O O . GLY A 1 130 ? 26.049 -27.784 -21.168 1.00 79.88 130 GLY A O 1
ATOM 1065 N N . GLU A 1 131 ? 26.175 -28.931 -23.084 1.00 85.00 131 GLU A N 1
ATOM 1066 C CA . GLU A 1 131 ? 25.388 -27.984 -23.873 1.00 85.00 131 GLU A CA 1
ATOM 1067 C C . GLU A 1 131 ? 23.996 -28.546 -24.200 1.00 85.00 131 GLU A C 1
ATOM 1069 O O . GLU A 1 131 ? 23.810 -29.754 -24.380 1.00 85.00 131 GLU A O 1
ATOM 1074 N N . ARG A 1 132 ? 22.996 -27.666 -24.308 1.00 84.69 132 ARG A N 1
ATOM 1075 C CA . ARG A 1 132 ? 21.648 -28.004 -24.783 1.00 84.69 132 ARG A CA 1
ATOM 1076 C C . ARG A 1 132 ? 21.251 -27.152 -25.988 1.00 84.69 132 ARG A C 1
ATOM 1078 O O . ARG A 1 132 ? 21.566 -25.963 -26.017 1.00 84.69 132 ARG A O 1
ATOM 1085 N N . PRO A 1 133 ? 20.516 -27.716 -26.962 1.00 85.75 133 PRO A N 1
ATOM 1086 C CA . PRO A 1 133 ? 19.953 -26.936 -28.055 1.00 85.75 133 PRO A CA 1
ATOM 1087 C C . PRO A 1 133 ? 18.824 -26.039 -27.531 1.00 85.75 133 PRO A C 1
ATOM 1089 O O . PRO A 1 133 ? 17.802 -26.532 -27.055 1.00 85.75 133 PRO A O 1
ATOM 1092 N N . VAL A 1 134 ? 18.997 -24.721 -27.637 1.00 81.88 134 VAL A N 1
ATOM 1093 C CA . VAL A 1 134 ? 18.011 -23.715 -27.210 1.00 81.88 134 VAL A CA 1
ATOM 1094 C C . VAL A 1 134 ? 17.742 -22.744 -28.355 1.00 81.88 134 VAL A C 1
ATOM 1096 O O . VAL A 1 134 ? 18.646 -22.370 -29.098 1.00 81.88 134 VAL A O 1
ATOM 1099 N N . THR A 1 135 ? 16.485 -22.327 -28.511 1.00 81.00 135 THR A N 1
ATOM 1100 C CA . THR A 1 135 ? 16.107 -21.229 -29.413 1.00 81.00 135 THR A CA 1
ATOM 1101 C C . THR A 1 135 ? 15.806 -19.994 -28.571 1.00 81.00 135 THR A C 1
ATOM 1103 O O . THR A 1 135 ? 14.853 -20.004 -27.796 1.00 81.00 135 THR A O 1
ATOM 1106 N N . LEU A 1 136 ? 16.623 -18.949 -28.707 1.00 72.12 136 LEU A N 1
ATOM 1107 C CA . LEU A 1 136 ? 16.471 -17.674 -27.992 1.00 72.12 136 LEU A CA 1
ATOM 1108 C C . LEU A 1 136 ? 15.787 -16.644 -28.906 1.00 72.12 136 LEU A C 1
ATOM 1110 O O . LEU A 1 136 ? 16.034 -16.638 -30.112 1.00 72.12 136 LEU A O 1
ATOM 1114 N N . GLY A 1 137 ? 14.915 -15.792 -28.353 1.00 66.56 137 GLY A N 1
ATOM 1115 C CA . GLY A 1 137 ? 14.249 -14.709 -29.097 1.00 66.56 137 GLY A CA 1
ATOM 1116 C C . GLY A 1 137 ? 12.998 -15.089 -29.911 1.00 66.56 137 GLY A C 1
ATOM 1117 O O . GLY A 1 137 ? 12.558 -14.303 -30.746 1.00 66.56 137 GLY A O 1
ATOM 1118 N N . GLY A 1 138 ? 12.414 -16.276 -29.700 1.00 58.81 138 GLY A N 1
ATOM 1119 C CA . GLY A 1 138 ? 11.141 -16.692 -30.315 1.00 58.81 138 GLY A CA 1
ATOM 1120 C C . GLY A 1 138 ? 11.256 -17.504 -31.623 1.00 58.81 138 GLY A C 1
ATOM 1121 O O . GLY A 1 138 ? 12.366 -17.809 -32.072 1.00 58.81 138 GLY A O 1
ATOM 1122 N N . PRO A 1 139 ? 10.117 -17.907 -32.228 1.00 53.16 139 PRO A N 1
ATOM 1123 C CA . PRO A 1 139 ? 10.074 -18.813 -33.382 1.00 53.16 139 PRO A CA 1
ATOM 1124 C C . PRO A 1 139 ? 10.765 -18.235 -34.627 1.00 53.16 139 PRO A C 1
ATOM 1126 O O . PRO A 1 139 ? 10.494 -17.103 -35.015 1.00 53.16 139 PRO A O 1
ATOM 1129 N N . GLY A 1 140 ? 11.613 -19.034 -35.285 1.00 67.12 140 GLY A N 1
ATOM 1130 C CA . GLY A 1 140 ? 12.348 -18.645 -36.501 1.00 67.12 140 GLY A CA 1
ATOM 1131 C C . GLY A 1 140 ? 13.827 -18.302 -36.283 1.00 67.12 140 GLY A C 1
ATOM 1132 O O . GLY A 1 140 ? 14.565 -18.170 -37.257 1.00 67.12 140 GLY A O 1
ATOM 1133 N N . ASN A 1 141 ? 14.281 -18.215 -35.029 1.00 73.88 141 ASN A N 1
ATOM 1134 C CA . ASN A 1 141 ? 15.694 -18.039 -34.695 1.00 73.88 141 ASN A CA 1
ATOM 1135 C C . ASN A 1 141 ? 16.480 -19.362 -34.761 1.00 73.88 141 ASN A C 1
ATOM 1137 O O . ASN A 1 141 ? 15.906 -20.433 -34.545 1.00 73.88 141 ASN A O 1
ATOM 1141 N N . PRO A 1 142 ? 17.794 -19.315 -35.056 1.00 78.19 142 PRO A N 1
ATOM 1142 C CA . PRO A 1 142 ? 18.620 -20.514 -35.115 1.00 78.19 142 PRO A CA 1
ATOM 1143 C C . PRO A 1 142 ? 18.739 -21.171 -33.736 1.00 78.19 142 PRO A C 1
ATOM 1145 O O . PRO A 1 142 ? 18.898 -20.491 -32.720 1.00 78.19 142 PRO A O 1
ATOM 1148 N N . ILE A 1 143 ? 18.722 -22.505 -33.723 1.00 79.12 143 ILE A N 1
ATOM 1149 C CA . ILE A 1 143 ? 19.035 -23.300 -32.534 1.00 79.12 143 ILE A CA 1
ATOM 1150 C C . ILE A 1 143 ? 20.509 -23.073 -32.188 1.00 79.12 143 ILE A C 1
ATOM 1152 O O . ILE A 1 143 ? 21.386 -23.278 -33.029 1.00 79.12 143 ILE A O 1
ATOM 1156 N N . ARG A 1 144 ? 20.779 -22.660 -30.950 1.00 81.62 144 ARG A N 1
ATOM 1157 C CA . ARG A 1 144 ? 22.128 -22.463 -30.418 1.00 81.62 144 ARG A CA 1
ATOM 1158 C C . ARG A 1 144 ? 22.457 -23.553 -29.412 1.00 81.62 144 ARG A C 1
ATOM 1160 O O . ARG A 1 144 ? 21.634 -23.870 -28.552 1.00 81.62 144 ARG A O 1
ATOM 1167 N N . SER A 1 145 ? 23.671 -24.087 -29.502 1.00 85.88 145 SER A N 1
ATOM 1168 C CA . SER A 1 145 ? 24.239 -24.881 -28.414 1.00 85.88 145 SER A CA 1
ATOM 1169 C C . SER A 1 145 ? 24.482 -23.949 -27.230 1.00 85.88 145 SER A C 1
ATOM 1171 O O . SER A 1 145 ? 25.171 -22.942 -27.381 1.00 85.88 145 SER A O 1
ATOM 1173 N N . THR A 1 146 ? 23.817 -24.211 -26.107 1.00 87.12 146 THR A N 1
ATOM 1174 C CA . THR A 1 146 ? 23.789 -23.323 -24.940 1.00 87.12 146 THR A CA 1
ATOM 1175 C C . THR A 1 146 ? 24.288 -24.086 -23.715 1.00 87.12 146 THR A C 1
ATOM 1177 O O . THR A 1 146 ? 23.652 -25.083 -23.353 1.00 87.12 146 THR A O 1
ATOM 1180 N N . PRO A 1 147 ? 25.388 -23.648 -23.080 1.00 87.88 147 PRO A N 1
ATOM 1181 C CA . PRO A 1 147 ? 25.888 -24.215 -21.834 1.00 87.88 147 PRO A CA 1
ATOM 1182 C C . PRO A 1 147 ? 24.789 -24.377 -20.783 1.00 87.88 147 PRO A C 1
ATOM 1184 O O . PRO A 1 147 ? 23.958 -23.490 -20.575 1.00 87.88 147 PRO A O 1
ATOM 1187 N N . PHE A 1 148 ? 24.769 -25.533 -20.132 1.00 86.81 148 PHE A N 1
ATOM 1188 C CA . PHE A 1 148 ? 23.786 -25.915 -19.130 1.00 86.81 148 PHE A CA 1
ATOM 1189 C C . PHE A 1 148 ? 24.494 -26.225 -17.810 1.00 86.81 148 PHE A C 1
ATOM 1191 O O . PHE A 1 148 ? 25.339 -27.116 -17.721 1.00 86.81 148 PHE A O 1
ATOM 1198 N N . PHE A 1 149 ? 24.116 -25.494 -16.772 1.00 85.25 149 PHE A N 1
ATOM 1199 C CA . PHE A 1 149 ? 24.650 -25.572 -15.424 1.00 85.25 149 PHE A CA 1
ATOM 1200 C C . PHE A 1 149 ? 23.604 -26.169 -14.490 1.00 85.25 149 PHE A C 1
ATOM 1202 O O . PHE A 1 149 ? 22.419 -25.837 -14.561 1.00 85.25 149 PHE A O 1
ATOM 1209 N N . GLU A 1 150 ? 24.053 -26.999 -13.560 1.00 80.62 150 GLU A N 1
ATOM 1210 C CA . GLU A 1 150 ? 23.250 -27.363 -12.399 1.00 80.62 150 GLU A CA 1
ATOM 1211 C C . GLU A 1 150 ? 23.440 -26.295 -11.317 1.00 80.62 150 GLU A C 1
ATOM 1213 O O . GLU A 1 150 ? 24.510 -26.151 -10.726 1.00 80.62 150 GLU A O 1
ATOM 1218 N N . GLY A 1 151 ? 22.390 -25.518 -11.076 1.00 75.19 151 GLY A N 1
ATOM 1219 C CA . GLY A 1 151 ? 22.348 -24.386 -10.160 1.00 75.19 151 GLY A CA 1
ATOM 1220 C C . GLY A 1 151 ? 22.684 -24.751 -8.718 1.00 75.19 151 GLY A C 1
ATOM 1221 O O . GLY A 1 151 ? 23.242 -23.925 -7.995 1.00 75.19 151 GLY A O 1
ATOM 1222 N N . THR A 1 152 ? 22.426 -25.997 -8.305 1.00 71.94 152 THR A N 1
ATOM 1223 C CA . THR A 1 152 ? 22.808 -26.500 -6.974 1.00 71.94 152 THR A CA 1
ATOM 1224 C C . THR A 1 152 ? 24.320 -26.669 -6.795 1.00 71.94 152 THR A C 1
ATOM 1226 O O . THR A 1 152 ? 24.794 -26.695 -5.657 1.00 71.94 152 THR A O 1
ATOM 1229 N N . LEU A 1 153 ? 25.081 -26.716 -7.893 1.00 78.81 153 LEU A N 1
ATOM 1230 C CA . LEU A 1 153 ? 26.545 -26.779 -7.890 1.00 78.81 153 LEU A CA 1
ATOM 1231 C C . LEU A 1 153 ? 27.202 -25.390 -7.918 1.00 78.81 153 LEU A C 1
ATOM 1233 O O . LEU A 1 153 ? 28.424 -25.281 -7.839 1.00 78.81 153 LEU A O 1
ATOM 1237 N N . LEU A 1 154 ? 26.422 -24.313 -8.038 1.00 80.38 154 LEU A N 1
ATOM 1238 C CA . LEU A 1 154 ? 26.965 -22.962 -8.093 1.00 80.38 154 LEU A CA 1
ATOM 1239 C C . LEU A 1 154 ? 27.331 -22.425 -6.703 1.00 80.38 154 LEU A C 1
ATOM 1241 O O . LEU A 1 154 ? 26.579 -22.551 -5.736 1.00 80.38 154 LEU A O 1
ATOM 1245 N N . HIS A 1 155 ? 28.489 -21.770 -6.639 1.00 78.25 155 HIS A N 1
ATOM 1246 C CA . HIS A 1 155 ? 29.100 -21.251 -5.419 1.00 78.25 155 HIS A CA 1
ATOM 1247 C C . HIS A 1 155 ? 29.229 -19.729 -5.463 1.00 78.25 155 HIS A C 1
ATOM 1249 O O . HIS A 1 155 ? 29.270 -19.128 -6.540 1.00 78.25 155 HIS A O 1
ATOM 1255 N N . ALA A 1 156 ? 29.314 -19.095 -4.296 1.00 79.69 156 ALA A N 1
ATOM 1256 C CA . ALA A 1 156 ? 29.521 -17.659 -4.190 1.00 79.69 156 ALA A CA 1
ATOM 1257 C C . ALA A 1 156 ? 30.762 -17.231 -4.976 1.00 79.69 156 ALA A C 1
ATOM 1259 O O . ALA A 1 156 ? 31.809 -17.874 -4.936 1.00 79.69 156 ALA A O 1
ATOM 1260 N N . GLY A 1 157 ? 30.639 -16.128 -5.711 1.00 76.19 157 GLY A N 1
ATOM 1261 C CA . GLY A 1 157 ? 31.710 -15.661 -6.587 1.00 76.19 157 GLY A CA 1
ATOM 1262 C C . GLY A 1 157 ? 31.690 -16.252 -7.990 1.00 76.19 157 GLY A C 1
ATOM 1263 O O . GLY A 1 157 ? 32.304 -15.641 -8.867 1.00 76.19 157 GLY A O 1
ATOM 1264 N N . HIS A 1 158 ? 30.939 -17.333 -8.248 1.00 80.94 158 HIS A N 1
ATOM 1265 C CA . HIS A 1 158 ? 30.723 -17.809 -9.613 1.00 80.94 158 HIS A CA 1
ATOM 1266 C C . HIS A 1 158 ? 30.062 -16.720 -10.453 1.00 80.94 158 HIS A C 1
ATOM 1268 O O . HIS A 1 158 ? 29.110 -16.052 -10.029 1.00 80.94 158 HIS A O 1
ATOM 1274 N N . ARG A 1 159 ? 30.602 -16.562 -11.658 1.00 82.25 159 ARG A N 1
ATOM 1275 C CA . ARG A 1 159 ? 30.080 -15.697 -12.704 1.00 82.25 159 ARG A CA 1
ATOM 1276 C C . ARG A 1 159 ? 29.791 -16.555 -13.919 1.00 82.25 159 ARG A C 1
ATOM 1278 O O . ARG A 1 159 ? 30.638 -17.349 -14.308 1.00 82.25 159 ARG A O 1
ATOM 1285 N N . ILE A 1 160 ? 28.611 -16.393 -14.492 1.00 85.19 160 ILE A N 1
ATOM 1286 C CA . ILE A 1 160 ? 28.166 -17.153 -15.658 1.00 85.19 160 ILE A CA 1
ATOM 1287 C C . ILE A 1 160 ? 27.785 -16.133 -16.713 1.00 85.19 160 ILE A C 1
ATOM 1289 O O . ILE A 1 160 ? 26.916 -15.303 -16.458 1.00 85.19 160 ILE A O 1
ATOM 1293 N N . ALA A 1 161 ? 28.458 -16.154 -17.857 1.00 85.94 161 ALA A N 1
ATOM 1294 C CA . ALA A 1 161 ? 28.056 -15.368 -19.014 1.00 85.94 161 ALA A CA 1
ATOM 1295 C C . ALA A 1 161 ? 27.000 -16.146 -19.803 1.00 85.94 161 ALA A C 1
ATOM 1297 O O . ALA A 1 161 ? 27.055 -17.373 -19.877 1.00 85.94 161 ALA A O 1
ATOM 1298 N N . GLY A 1 162 ? 26.032 -15.441 -20.372 1.00 83.88 162 GLY A N 1
ATOM 1299 C CA . GLY A 1 162 ? 25.093 -16.044 -21.298 1.00 83.88 162 GLY A CA 1
ATOM 1300 C C . GLY A 1 162 ? 25.667 -16.161 -22.724 1.00 83.88 162 GLY A C 1
ATOM 1301 O O . GLY A 1 162 ? 26.670 -15.520 -23.046 1.00 83.88 162 GLY A O 1
ATOM 1302 N N . PRO A 1 163 ? 25.041 -16.963 -23.603 1.00 87.69 163 PRO A N 1
ATOM 1303 C CA . PRO A 1 163 ? 23.808 -17.695 -23.347 1.00 87.69 163 PRO A CA 1
ATOM 1304 C C . PRO A 1 163 ? 24.064 -18.911 -22.447 1.00 87.69 163 PRO A C 1
ATOM 1306 O O . PRO A 1 163 ? 25.029 -19.637 -22.653 1.00 87.69 163 PRO A O 1
ATOM 1309 N N . ALA A 1 164 ? 23.211 -19.136 -21.449 1.00 88.56 164 ALA A N 1
ATOM 1310 C CA . ALA A 1 164 ? 23.356 -20.237 -20.501 1.00 88.56 164 ALA A CA 1
ATOM 1311 C C . ALA A 1 164 ? 22.011 -20.637 -19.886 1.00 88.56 164 ALA A C 1
ATOM 1313 O O . ALA A 1 164 ? 21.136 -19.805 -19.663 1.00 88.56 164 ALA A O 1
ATOM 1314 N N . LEU A 1 165 ? 21.856 -21.911 -19.555 1.00 86.44 165 LEU A N 1
ATOM 1315 C CA . LEU A 1 165 ? 20.756 -22.425 -18.746 1.00 86.44 165 LEU A CA 1
ATOM 1316 C C . LEU A 1 165 ? 21.295 -22.816 -17.377 1.00 86.44 165 LEU A C 1
ATOM 1318 O O . LEU A 1 165 ? 22.297 -23.511 -17.296 1.00 86.44 165 LEU A O 1
ATOM 1322 N N . ILE A 1 166 ? 20.622 -22.428 -16.304 1.00 86.50 166 ILE A N 1
ATOM 1323 C CA . ILE A 1 166 ? 20.953 -22.835 -14.941 1.00 86.50 166 ILE A CA 1
ATOM 1324 C C . ILE A 1 166 ? 19.720 -23.525 -14.366 1.00 86.50 166 ILE A C 1
ATOM 1326 O O . ILE A 1 166 ? 18.728 -22.879 -14.032 1.00 86.50 166 ILE A O 1
ATOM 1330 N N . SER A 1 167 ? 19.761 -24.848 -14.282 1.00 79.75 167 SER A N 1
ATOM 1331 C CA . SER A 1 167 ? 18.662 -25.636 -13.731 1.00 79.75 167 SER A CA 1
ATOM 1332 C C . SER A 1 167 ? 18.814 -25.778 -12.234 1.00 79.75 167 SER A C 1
ATOM 1334 O O . SER A 1 167 ? 19.861 -26.184 -11.755 1.00 79.75 167 SER A O 1
ATOM 1336 N N . TYR A 1 168 ? 17.750 -25.506 -11.505 1.00 73.75 168 TYR A N 1
ATOM 1337 C CA . TYR A 1 168 ? 17.558 -25.941 -10.134 1.00 73.75 168 TYR A CA 1
ATOM 1338 C C . TYR A 1 168 ? 16.479 -27.037 -10.127 1.00 73.75 168 TYR A C 1
ATOM 1340 O O . TYR A 1 168 ? 15.734 -27.181 -11.100 1.00 73.75 168 TYR A O 1
ATOM 1348 N N . PRO A 1 169 ? 16.355 -27.823 -9.049 1.00 56.06 169 PRO A N 1
ATOM 1349 C CA . PRO A 1 169 ? 15.274 -28.796 -8.919 1.00 56.06 169 PRO A CA 1
ATOM 1350 C C . PRO A 1 169 ? 13.860 -28.191 -9.000 1.00 56.06 169 PRO A C 1
ATOM 1352 O O . PRO A 1 169 ? 12.921 -28.892 -9.368 1.00 56.06 169 PRO A O 1
ATOM 1355 N N . ASP A 1 170 ? 13.701 -26.913 -8.648 1.00 56.81 170 ASP A N 1
ATOM 1356 C CA . ASP A 1 170 ? 12.423 -26.200 -8.519 1.00 56.81 170 ASP A CA 1
ATOM 1357 C C . ASP A 1 170 ? 12.231 -25.055 -9.528 1.00 56.81 170 ASP A C 1
ATOM 1359 O O . ASP A 1 170 ? 11.127 -24.524 -9.656 1.00 56.81 170 ASP A O 1
ATOM 1363 N N . THR A 1 171 ? 13.276 -24.671 -10.262 1.00 67.88 171 THR A N 1
ATOM 1364 C CA . THR A 1 171 ? 13.213 -23.609 -11.271 1.00 67.88 171 THR A CA 1
ATOM 1365 C C . THR A 1 171 ? 14.302 -23.774 -12.327 1.00 67.88 171 THR A C 1
ATOM 1367 O O . THR A 1 171 ? 15.267 -24.505 -12.143 1.00 67.88 171 THR A O 1
ATOM 1370 N N . THR A 1 172 ? 14.186 -23.099 -13.465 1.00 79.00 172 THR A N 1
ATOM 1371 C CA . THR A 1 172 ? 15.262 -23.023 -14.459 1.00 79.00 172 THR A CA 1
ATOM 1372 C C . THR A 1 172 ? 15.467 -21.573 -14.848 1.00 79.00 172 THR A C 1
ATOM 1374 O O . THR A 1 172 ? 14.562 -20.911 -15.345 1.00 79.00 172 THR A O 1
ATOM 1377 N N . VAL A 1 173 ? 16.679 -21.086 -14.621 1.00 82.75 173 VAL A N 1
ATOM 1378 C CA . VAL A 1 173 ? 17.104 -19.730 -14.939 1.00 82.75 173 VAL A CA 1
ATOM 1379 C C . VAL A 1 173 ? 17.745 -19.745 -16.323 1.00 82.75 173 VAL A C 1
ATOM 1381 O O . VAL A 1 173 ? 18.749 -20.416 -16.542 1.00 82.75 173 VAL A O 1
ATOM 1384 N N . LEU A 1 174 ? 17.176 -19.004 -17.268 1.00 85.38 174 LEU A N 1
ATOM 1385 C CA . LEU A 1 174 ? 17.762 -18.785 -18.590 1.00 85.38 174 LEU A CA 1
ATOM 1386 C C . LEU A 1 174 ? 18.551 -17.468 -18.594 1.00 85.38 174 LEU A C 1
ATOM 1388 O O . LEU A 1 174 ? 18.061 -16.460 -18.089 1.00 85.38 174 LEU A O 1
ATOM 1392 N N . LEU A 1 175 ? 19.751 -17.477 -19.169 1.00 84.31 175 LEU A N 1
ATOM 1393 C CA . LEU A 1 175 ? 20.567 -16.312 -19.512 1.00 84.31 175 LEU A CA 1
ATOM 1394 C C . LEU A 1 175 ? 20.685 -16.258 -21.045 1.00 84.31 175 LEU A C 1
ATOM 1396 O O . LEU A 1 175 ? 21.109 -17.234 -21.661 1.00 84.31 175 LEU A O 1
ATOM 1400 N N . ASP A 1 176 ? 20.309 -15.150 -21.672 1.00 79.56 176 ASP A N 1
ATOM 1401 C CA . ASP A 1 176 ? 20.510 -14.858 -23.095 1.00 79.56 176 ASP A CA 1
ATOM 1402 C C . ASP A 1 176 ? 21.961 -14.400 -23.369 1.00 79.56 176 ASP A C 1
ATOM 1404 O O . ASP A 1 176 ? 22.767 -14.172 -22.479 1.00 79.56 176 ASP A O 1
ATOM 1408 N N . SER A 1 177 ? 22.345 -14.239 -24.628 1.00 81.00 177 SER A N 1
ATOM 1409 C CA . SER A 1 177 ? 23.705 -13.944 -25.090 1.00 81.00 177 SER A CA 1
ATOM 1410 C C . SER A 1 177 ? 24.275 -12.603 -24.608 1.00 81.00 177 SER A C 1
ATOM 1412 O O . SER A 1 177 ? 25.456 -12.344 -24.816 1.00 81.00 177 SER A O 1
ATOM 1414 N N . ARG A 1 178 ? 23.453 -11.722 -24.026 1.00 75.75 178 ARG A N 1
ATOM 1415 C CA . ARG A 1 178 ? 23.876 -10.412 -23.486 1.00 75.75 178 ARG A CA 1
ATOM 1416 C C . ARG A 1 178 ? 24.035 -10.421 -21.969 1.00 75.75 178 ARG A C 1
ATOM 1418 O O . ARG A 1 178 ? 24.392 -9.407 -21.373 1.00 75.75 178 ARG A O 1
ATOM 1425 N N . ASP A 1 179 ? 23.773 -11.563 -21.359 1.00 75.44 179 ASP A N 1
ATOM 1426 C CA . ASP A 1 179 ? 23.523 -11.656 -19.940 1.00 75.44 179 ASP A CA 1
ATOM 1427 C C . ASP A 1 179 ? 24.741 -12.102 -19.157 1.00 75.44 179 ASP A C 1
ATOM 1429 O O . ASP A 1 179 ? 25.640 -12.769 -19.665 1.00 75.44 179 ASP A O 1
ATOM 1433 N N . SER A 1 180 ? 24.738 -11.785 -17.866 1.00 81.94 180 SER A N 1
ATOM 1434 C CA . SER A 1 180 ? 25.589 -12.479 -16.910 1.00 81.94 180 SER A CA 1
ATOM 1435 C C . SER A 1 180 ? 24.862 -12.684 -15.588 1.00 81.94 180 SER A C 1
ATOM 1437 O O . SER A 1 180 ? 23.958 -11.927 -15.235 1.00 81.94 180 SER A O 1
ATOM 1439 N N . ALA A 1 181 ? 25.241 -13.730 -14.867 1.00 78.62 181 ALA A N 1
ATOM 1440 C CA . ALA A 1 181 ? 24.807 -13.990 -13.508 1.00 78.62 181 ALA A CA 1
ATOM 1441 C C . ALA A 1 181 ? 26.010 -14.014 -12.568 1.00 78.62 181 ALA A C 1
ATOM 1443 O O . ALA A 1 181 ? 27.078 -14.514 -12.919 1.00 78.62 181 ALA A O 1
ATOM 1444 N N . LYS A 1 182 ? 25.813 -13.515 -11.346 1.00 81.38 182 LYS A N 1
ATOM 1445 C CA . LYS A 1 182 ? 26.761 -13.614 -10.238 1.00 81.38 182 LYS A CA 1
ATOM 1446 C C . LYS A 1 182 ? 26.038 -14.196 -9.038 1.00 81.38 182 LYS A C 1
ATOM 1448 O O . LYS A 1 182 ? 24.984 -13.690 -8.655 1.00 81.38 182 LYS A O 1
ATOM 1453 N N . VAL A 1 183 ? 26.654 -15.201 -8.435 1.00 78.06 183 VAL A N 1
ATOM 1454 C CA . VAL A 1 183 ? 26.193 -15.832 -7.200 1.00 78.06 183 VAL A CA 1
ATOM 1455 C C . VAL A 1 183 ? 26.758 -15.046 -6.016 1.00 78.06 183 VAL A C 1
ATOM 1457 O O . VAL A 1 183 ? 27.977 -14.866 -5.905 1.00 78.06 183 VAL A O 1
ATOM 1460 N N . ASP A 1 184 ? 25.887 -14.507 -5.161 1.00 73.81 184 ASP A N 1
ATOM 1461 C CA . ASP A 1 184 ? 26.313 -13.807 -3.943 1.00 73.81 184 ASP A CA 1
ATOM 1462 C C . ASP A 1 184 ? 26.767 -14.784 -2.833 1.00 73.81 184 ASP A C 1
ATOM 1464 O O . ASP A 1 184 ? 26.727 -16.002 -2.999 1.00 73.81 184 ASP A O 1
ATOM 1468 N N . ALA A 1 185 ? 27.217 -14.254 -1.689 1.00 73.38 185 ALA A N 1
ATOM 1469 C CA . ALA A 1 185 ? 27.696 -15.053 -0.551 1.00 73.38 185 ALA A CA 1
ATOM 1470 C C . ALA A 1 185 ? 26.626 -15.979 0.064 1.00 73.38 185 ALA A C 1
ATOM 1472 O O . ALA A 1 185 ? 26.966 -16.913 0.789 1.00 73.38 185 ALA A O 1
ATOM 1473 N N . HIS A 1 186 ? 25.350 -15.727 -0.233 1.00 72.62 186 HIS A N 1
ATOM 1474 C CA . HIS A 1 186 ? 24.184 -16.491 0.208 1.00 72.62 186 HIS A CA 1
ATOM 1475 C C . HIS A 1 186 ? 23.541 -17.286 -0.937 1.00 72.62 186 HIS A C 1
ATOM 1477 O O . HIS A 1 186 ? 22.467 -17.858 -0.768 1.00 72.62 186 HIS A O 1
ATOM 1483 N N . ARG A 1 187 ? 24.218 -17.337 -2.088 1.00 65.88 187 ARG A N 1
ATOM 1484 C CA . ARG A 1 187 ? 23.813 -18.014 -3.316 1.00 65.88 187 ARG A CA 1
ATOM 1485 C C . ARG A 1 187 ? 22.574 -17.442 -4.033 1.00 65.88 187 ARG A C 1
ATOM 1487 O O . ARG A 1 187 ? 21.938 -18.161 -4.799 1.00 65.88 187 ARG A O 1
ATOM 1494 N N . ASN A 1 188 ? 22.259 -16.151 -3.871 1.00 68.06 188 ASN A N 1
ATOM 1495 C CA . ASN A 1 188 ? 21.230 -15.461 -4.671 1.00 68.06 188 ASN A CA 1
ATOM 1496 C C . ASN A 1 188 ? 21.772 -14.946 -6.018 1.00 68.06 188 ASN A C 1
ATOM 1498 O O . ASN A 1 188 ? 22.959 -14.632 -6.150 1.00 68.06 188 ASN A O 1
ATOM 1502 N N . LEU A 1 189 ? 20.872 -14.766 -6.996 1.00 66.38 189 LEU A N 1
ATOM 1503 C CA . LEU A 1 189 ? 21.175 -14.269 -8.346 1.00 66.38 189 LEU A CA 1
ATOM 1504 C C . LEU A 1 189 ? 20.670 -12.824 -8.556 1.00 66.38 189 LEU A C 1
ATOM 1506 O O . LEU A 1 189 ? 19.578 -12.593 -9.078 1.00 66.38 189 LEU A O 1
ATOM 1510 N N . LEU A 1 190 ? 21.475 -11.827 -8.168 1.00 63.72 190 LEU A N 1
ATOM 1511 C CA . LEU A 1 190 ? 21.112 -10.401 -8.294 1.00 63.72 190 LEU A CA 1
ATOM 1512 C C . LEU A 1 190 ? 21.124 -9.903 -9.747 1.00 63.72 190 LEU A C 1
ATOM 1514 O O . LEU A 1 190 ? 20.186 -9.235 -10.176 1.00 63.72 190 LEU A O 1
ATOM 1518 N N . GLN A 1 191 ? 22.152 -10.274 -10.519 1.00 65.75 191 GLN A N 1
ATOM 1519 C CA . GLN A 1 191 ? 22.270 -9.871 -11.928 1.00 65.75 191 GLN A CA 1
ATOM 1520 C C . GLN A 1 191 ? 21.148 -10.458 -12.793 1.00 65.75 191 GLN A C 1
ATOM 1522 O O . GLN A 1 191 ? 20.716 -9.808 -13.734 1.00 65.75 191 GLN A O 1
ATOM 1527 N N . TYR A 1 192 ? 20.617 -11.635 -12.436 1.00 66.56 192 TYR A N 1
ATOM 1528 C CA . TYR A 1 192 ? 19.431 -12.190 -13.093 1.00 66.56 192 TYR A CA 1
ATOM 1529 C C . TYR A 1 192 ? 18.210 -11.282 -12.909 1.00 66.56 192 TYR A C 1
ATOM 1531 O O . TYR A 1 192 ? 17.518 -10.979 -13.871 1.00 66.56 192 TYR A O 1
ATOM 1539 N N . SER A 1 193 ? 17.970 -10.807 -11.683 1.00 73.19 193 SER A N 1
ATOM 1540 C CA . SER A 1 193 ? 16.819 -9.939 -11.400 1.00 73.19 193 SER A CA 1
ATOM 1541 C C . SER A 1 193 ? 16.966 -8.575 -12.088 1.00 73.19 193 SER A C 1
ATOM 1543 O O . SER A 1 193 ? 16.001 -8.067 -12.643 1.00 73.19 193 SER A O 1
ATOM 1545 N N . GLU A 1 194 ? 18.180 -8.013 -12.115 1.00 79.81 194 GLU A N 1
ATOM 1546 C CA . GLU A 1 194 ? 18.492 -6.783 -12.862 1.00 79.81 194 GLU A CA 1
ATOM 1547 C C . GLU A 1 194 ? 18.235 -6.931 -14.359 1.00 79.81 194 GLU A C 1
ATOM 1549 O O . GLU A 1 194 ? 17.555 -6.111 -14.967 1.00 79.81 194 GLU A O 1
ATOM 1554 N N . ARG A 1 195 ? 18.770 -7.990 -14.946 1.00 76.38 195 ARG A N 1
ATOM 1555 C CA . ARG A 1 195 ? 18.654 -8.320 -16.358 1.00 76.38 195 ARG A CA 1
ATOM 1556 C C . ARG A 1 195 ? 17.210 -8.521 -16.803 1.00 76.38 195 ARG A C 1
ATOM 1558 O O . ARG A 1 195 ? 16.814 -7.923 -17.791 1.00 76.38 195 ARG A O 1
ATOM 1565 N N . VAL A 1 196 ? 16.414 -9.302 -16.068 1.00 79.06 196 VAL A N 1
ATOM 1566 C CA . VAL A 1 196 ? 14.995 -9.492 -16.412 1.00 79.06 196 VAL A CA 1
ATOM 1567 C C . VAL A 1 196 ? 14.233 -8.166 -16.309 1.00 79.06 196 VAL A C 1
ATOM 1569 O O . VAL A 1 196 ? 13.359 -7.892 -17.130 1.00 79.06 196 VAL A O 1
ATOM 1572 N N . THR A 1 197 ? 14.599 -7.287 -15.367 1.00 83.19 197 THR A N 1
ATOM 1573 C CA . THR A 1 197 ? 14.078 -5.914 -15.367 1.00 83.19 197 THR A CA 1
ATOM 1574 C C . THR A 1 197 ? 14.523 -5.127 -16.598 1.00 83.19 197 THR A C 1
ATOM 1576 O O . THR A 1 197 ? 13.687 -4.477 -17.215 1.00 83.19 197 THR A O 1
ATOM 1579 N N . ARG A 1 198 ? 15.799 -5.187 -16.988 1.00 86.31 198 ARG A N 1
ATOM 1580 C CA . ARG A 1 198 ? 16.319 -4.524 -18.199 1.00 86.31 198 ARG A CA 1
ATOM 1581 C C . ARG A 1 198 ? 15.617 -5.006 -19.470 1.00 86.31 198 ARG A C 1
ATOM 1583 O O . ARG A 1 198 ? 15.248 -4.185 -20.300 1.00 86.31 198 ARG A O 1
ATOM 1590 N N . GLU A 1 199 ? 15.366 -6.308 -19.597 1.00 83.81 199 GLU A N 1
ATOM 1591 C CA . GLU A 1 199 ? 14.606 -6.889 -20.712 1.00 83.81 199 GLU A CA 1
ATOM 1592 C C . GLU A 1 199 ? 13.175 -6.366 -20.755 1.00 83.81 199 GLU A C 1
ATOM 1594 O O . GLU A 1 199 ? 12.725 -5.920 -21.807 1.00 83.81 199 GLU A O 1
ATOM 1599 N N . LEU A 1 200 ? 12.483 -6.346 -19.609 1.00 87.75 200 LEU A N 1
ATOM 1600 C CA . LEU A 1 200 ? 11.164 -5.727 -19.525 1.00 87.75 200 LEU A CA 1
ATOM 1601 C C . LEU A 1 200 ? 11.216 -4.274 -20.002 1.00 87.75 200 LEU A C 1
ATOM 1603 O O . LEU A 1 200 ? 10.360 -3.869 -20.778 1.00 87.75 200 LEU A O 1
ATOM 1607 N N . LEU A 1 201 ? 12.178 -3.489 -19.511 1.00 91.31 201 LEU A N 1
ATOM 1608 C CA . LEU A 1 201 ? 12.308 -2.078 -19.867 1.00 91.31 201 LEU A CA 1
ATOM 1609 C C . LEU A 1 201 ? 12.548 -1.897 -21.370 1.00 91.31 201 LEU A C 1
ATOM 1611 O O . LEU A 1 201 ? 11.939 -1.009 -21.953 1.00 91.31 201 LEU A O 1
ATOM 1615 N N . ALA A 1 202 ? 13.316 -2.789 -21.999 1.00 89.31 202 ALA A N 1
ATOM 1616 C CA . ALA A 1 202 ? 13.558 -2.790 -23.442 1.00 89.31 202 ALA A CA 1
ATOM 1617 C C . ALA A 1 202 ? 12.344 -3.169 -24.302 1.00 89.31 202 ALA A C 1
ATOM 1619 O O . ALA A 1 202 ? 12.306 -2.847 -25.490 1.00 89.31 202 ALA A O 1
ATOM 1620 N N . GLU A 1 203 ? 11.337 -3.834 -23.730 1.00 90.44 203 GLU A N 1
ATOM 1621 C CA . GLU A 1 203 ? 10.047 -4.050 -24.396 1.00 90.44 203 GLU A CA 1
ATOM 1622 C C . GLU A 1 203 ? 9.131 -2.821 -24.325 1.00 90.44 203 GLU A C 1
ATOM 1624 O O . GLU A 1 203 ? 8.175 -2.712 -25.102 1.00 90.44 203 GLU A O 1
ATOM 1629 N N . ILE A 1 204 ? 9.374 -1.914 -23.377 1.00 93.50 204 ILE A N 1
ATOM 1630 C CA . ILE A 1 204 ? 8.592 -0.690 -23.230 1.00 93.50 204 ILE A CA 1
ATOM 1631 C C . ILE A 1 204 ? 9.124 0.330 -24.244 1.00 93.50 204 ILE A C 1
ATOM 1633 O O . ILE A 1 204 ? 10.327 0.566 -24.284 1.00 93.50 204 ILE A O 1
ATOM 1637 N N . PRO A 1 205 ? 8.265 0.968 -25.061 1.00 96.06 205 PRO A N 1
ATOM 1638 C CA . PRO A 1 205 ? 8.748 1.942 -26.028 1.00 96.06 205 PRO A CA 1
ATOM 1639 C C . PRO A 1 205 ? 9.467 3.107 -25.340 1.00 96.06 205 PRO A C 1
ATOM 1641 O O . PRO A 1 205 ? 8.946 3.672 -24.371 1.00 96.06 205 PRO A O 1
ATOM 1644 N N . ASP A 1 206 ? 10.621 3.494 -25.882 1.00 97.56 206 ASP A N 1
ATOM 1645 C CA . ASP A 1 206 ? 11.363 4.668 -25.426 1.00 97.56 206 ASP A CA 1
ATOM 1646 C C . ASP A 1 206 ? 10.482 5.921 -25.457 1.00 97.56 206 ASP A C 1
ATOM 1648 O O . ASP A 1 206 ? 9.716 6.164 -26.397 1.00 97.56 206 ASP A O 1
ATOM 1652 N N . GLY A 1 207 ? 10.610 6.745 -24.423 1.00 98.00 207 GLY A N 1
ATOM 1653 C CA . GLY A 1 207 ? 9.856 7.984 -24.309 1.00 98.00 207 GLY A CA 1
ATOM 1654 C C . GLY A 1 207 ? 9.611 8.409 -22.872 1.00 98.00 207 GLY A C 1
ATOM 1655 O O . GLY A 1 207 ? 9.927 7.699 -21.920 1.00 98.00 207 GLY A O 1
ATOM 1656 N N . THR A 1 208 ? 9.016 9.594 -22.716 1.00 98.56 208 THR A N 1
ATOM 1657 C CA . THR A 1 208 ? 8.619 10.114 -21.405 1.00 98.56 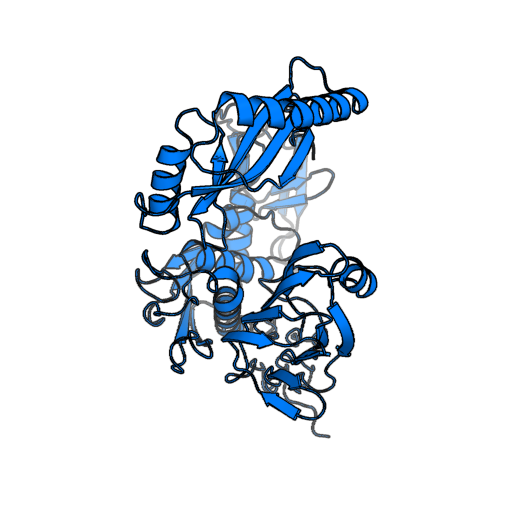208 THR A CA 1
ATOM 1658 C C . THR A 1 208 ? 7.106 10.145 -21.265 1.00 98.56 208 THR A C 1
ATOM 1660 O O . THR A 1 208 ? 6.424 10.958 -21.895 1.00 98.56 208 THR A O 1
ATOM 1663 N N . TYR A 1 209 ? 6.599 9.326 -20.354 1.00 98.50 209 TYR A N 1
ATOM 1664 C CA . TYR A 1 209 ? 5.183 9.186 -20.048 1.00 98.50 209 TYR A CA 1
ATOM 1665 C C . TYR A 1 209 ? 4.855 9.952 -18.776 1.00 98.50 209 TYR A C 1
ATOM 1667 O O . TYR A 1 209 ? 5.519 9.785 -17.754 1.00 98.50 209 TYR A O 1
ATOM 1675 N N . ARG A 1 210 ? 3.847 10.822 -18.834 1.00 98.69 210 ARG A N 1
ATOM 1676 C CA . ARG A 1 210 ? 3.496 11.712 -17.720 1.00 98.69 210 ARG A CA 1
ATOM 1677 C C . ARG A 1 210 ? 2.075 11.471 -17.276 1.00 98.69 210 ARG A C 1
ATOM 1679 O O . ARG A 1 210 ? 1.179 11.344 -18.107 1.00 98.69 210 ARG A O 1
ATOM 1686 N N . PHE A 1 211 ? 1.860 11.461 -15.972 1.00 98.62 211 PHE A N 1
ATOM 1687 C CA . PHE A 1 211 ? 0.522 11.366 -15.413 1.00 98.62 211 PHE A CA 1
ATOM 1688 C C . PHE A 1 211 ? 0.444 12.118 -14.092 1.00 98.62 211 PHE A C 1
ATOM 1690 O O . PHE A 1 211 ? 1.438 12.242 -13.370 1.00 98.62 211 PHE A O 1
ATOM 1697 N N . SER A 1 212 ? -0.745 12.619 -13.775 1.00 98.31 212 SER A N 1
ATOM 1698 C CA . SER A 1 212 ? -1.015 13.208 -12.474 1.00 98.31 212 SER A CA 1
ATOM 1699 C C . SER A 1 212 ? -2.402 12.858 -11.962 1.00 98.31 212 SER A C 1
ATOM 1701 O O . SER A 1 212 ? -3.340 12.573 -12.715 1.00 98.31 212 SER A O 1
ATOM 1703 N N . GLN A 1 213 ? -2.510 12.849 -10.641 1.00 97.81 213 GLN A N 1
ATOM 1704 C CA . GLN A 1 213 ? -3.752 12.689 -9.904 1.00 97.81 213 GLN A CA 1
ATOM 1705 C C . GLN A 1 213 ? -3.710 13.549 -8.647 1.00 97.81 213 GLN A C 1
ATOM 1707 O O . GLN A 1 213 ? -2.656 14.012 -8.215 1.00 97.81 213 GLN A O 1
ATOM 1712 N N . PHE A 1 214 ? -4.877 13.710 -8.038 1.00 98.06 214 PHE A N 1
ATOM 1713 C CA . PHE A 1 214 ? -5.056 14.501 -6.836 1.00 98.06 214 PHE A CA 1
ATOM 1714 C C . PHE A 1 214 ? -5.453 13.611 -5.664 1.00 98.06 214 PHE A C 1
ATOM 1716 O O . PHE A 1 214 ? -6.344 12.772 -5.808 1.00 98.06 214 PHE A O 1
ATOM 1723 N N . MET A 1 215 ? -4.819 13.830 -4.517 1.00 98.06 215 MET A N 1
ATOM 1724 C CA . MET A 1 215 ? -5.443 13.564 -3.223 1.00 98.06 215 MET A CA 1
ATOM 1725 C C . MET A 1 215 ? -6.622 14.525 -3.062 1.00 98.06 215 MET A C 1
ATOM 1727 O O . MET A 1 215 ? -6.530 15.682 -3.489 1.00 98.06 215 MET A O 1
ATOM 1731 N N . ASP A 1 216 ? -7.715 14.061 -2.466 1.00 97.44 216 ASP A N 1
ATOM 1732 C CA . ASP A 1 216 ? -8.925 14.866 -2.298 1.00 97.44 216 ASP A CA 1
ATOM 1733 C C . ASP A 1 216 ? -8.655 16.135 -1.475 1.00 97.44 216 ASP A C 1
ATOM 1735 O O . ASP A 1 216 ? -9.136 17.203 -1.847 1.00 97.44 216 ASP A O 1
ATOM 1739 N N . ASP A 1 217 ? -7.880 16.014 -0.396 1.00 96.06 217 ASP A N 1
ATOM 1740 C CA . ASP A 1 217 ? -7.491 17.067 0.551 1.00 96.06 217 ASP A CA 1
ATOM 1741 C C . ASP A 1 217 ? -6.407 16.541 1.521 1.00 96.06 217 ASP A C 1
ATOM 1743 O O . ASP A 1 217 ? -5.994 15.383 1.412 1.00 96.06 217 ASP A O 1
ATOM 1747 N N . ASP A 1 218 ? -5.942 17.358 2.471 1.00 95.25 218 ASP A N 1
ATOM 1748 C CA . ASP A 1 218 ? -5.006 16.943 3.528 1.00 95.25 218 ASP A CA 1
ATOM 1749 C C . ASP A 1 218 ? -5.661 16.743 4.910 1.00 95.25 218 ASP A C 1
ATOM 1751 O O . ASP A 1 218 ? -4.983 16.336 5.852 1.00 95.25 218 ASP A O 1
ATOM 1755 N N . GLY A 1 219 ? -6.972 16.973 5.033 1.00 92.81 219 GLY A N 1
ATOM 1756 C CA . GLY A 1 219 ? -7.718 16.882 6.294 1.00 92.81 219 GLY A CA 1
ATOM 1757 C C . GLY A 1 219 ? -7.621 18.128 7.181 1.00 92.81 219 GLY A C 1
ATOM 1758 O O . GLY A 1 219 ? -8.251 18.164 8.234 1.00 92.81 219 GLY A O 1
ATOM 1759 N N . VAL A 1 220 ? -6.872 19.150 6.755 1.00 94.62 220 VAL A N 1
ATOM 1760 C CA . VAL A 1 220 ? -6.796 20.470 7.411 1.00 94.62 220 VAL A CA 1
ATOM 1761 C C . VAL A 1 220 ? -7.410 21.537 6.507 1.00 94.62 220 VAL A C 1
ATOM 1763 O O . VAL A 1 220 ? -8.215 22.363 6.930 1.00 94.62 220 VAL A O 1
ATOM 1766 N N . THR A 1 221 ? -7.067 21.480 5.227 1.00 93.31 221 THR A N 1
ATOM 1767 C CA . THR A 1 221 ? -7.581 22.322 4.152 1.00 93.31 221 THR A CA 1
ATOM 1768 C C . THR A 1 221 ? -8.424 21.482 3.200 1.00 93.31 221 THR A C 1
ATOM 1770 O O . THR A 1 221 ? -8.291 20.267 3.149 1.00 93.31 221 THR A O 1
ATOM 1773 N N . THR A 1 222 ? -9.273 22.119 2.393 1.00 93.38 222 THR A N 1
ATOM 1774 C CA . THR A 1 222 ? -10.016 21.438 1.314 1.00 93.38 222 THR A CA 1
ATOM 1775 C C . THR A 1 222 ? -9.287 21.515 -0.033 1.00 93.38 222 THR A C 1
ATOM 1777 O O . THR A 1 222 ? -9.867 21.218 -1.082 1.00 93.38 222 THR A O 1
ATOM 1780 N N . GLU A 1 223 ? -8.020 21.938 -0.044 1.00 96.12 223 GLU A N 1
ATOM 1781 C CA . GLU A 1 223 ? -7.232 22.047 -1.267 1.00 96.12 223 GLU A CA 1
ATOM 1782 C C . GLU A 1 223 ? -6.761 20.666 -1.745 1.00 96.12 223 GLU A C 1
ATOM 1784 O O . GLU A 1 223 ? -6.061 19.969 -1.009 1.00 96.12 223 GLU A O 1
ATOM 1789 N N . PRO A 1 224 ? -7.055 20.274 -2.998 1.00 97.50 224 PRO A N 1
ATOM 1790 C CA . PRO A 1 224 ? -6.505 19.050 -3.565 1.00 97.50 224 PRO A CA 1
ATOM 1791 C C . PRO A 1 224 ? -4.972 19.067 -3.593 1.00 97.50 224 PRO A C 1
ATOM 1793 O O . PRO A 1 224 ? -4.350 20.076 -3.940 1.00 97.50 224 PRO A O 1
ATOM 1796 N N . ALA A 1 225 ? -4.337 17.938 -3.281 1.00 97.81 225 ALA A N 1
ATOM 1797 C CA . ALA A 1 225 ? -2.881 17.801 -3.334 1.00 97.81 225 ALA A CA 1
ATOM 1798 C C . ALA A 1 225 ? -2.466 16.973 -4.556 1.00 97.81 225 ALA A C 1
ATOM 1800 O O . ALA A 1 225 ? -2.829 15.806 -4.678 1.00 97.81 225 ALA A O 1
ATOM 1801 N N . GLU A 1 226 ? -1.735 17.581 -5.490 1.00 98.44 226 GLU A N 1
ATOM 1802 C CA . GLU A 1 226 ? -1.376 16.935 -6.753 1.00 98.44 226 GLU A CA 1
ATOM 1803 C C . GLU A 1 226 ? -0.105 16.088 -6.631 1.00 98.44 226 GLU A C 1
ATOM 1805 O O . GLU A 1 226 ? 0.953 16.585 -6.237 1.00 98.44 226 GLU A O 1
ATOM 1810 N N . VAL A 1 227 ? -0.201 14.830 -7.059 1.00 98.62 227 VAL A N 1
ATOM 1811 C CA . VAL A 1 227 ? 0.920 13.910 -7.268 1.00 98.62 227 VAL A CA 1
ATOM 1812 C C . VAL A 1 227 ? 1.189 13.817 -8.764 1.00 98.62 227 VAL A C 1
ATOM 1814 O O . VAL A 1 227 ? 0.304 13.434 -9.533 1.00 98.62 227 VAL A O 1
ATOM 1817 N N . ARG A 1 228 ? 2.416 14.137 -9.179 1.00 98.69 228 ARG A N 1
ATOM 1818 C CA . ARG A 1 228 ? 2.865 14.062 -10.574 1.00 98.69 228 ARG A CA 1
ATOM 1819 C C . ARG A 1 228 ? 3.986 13.051 -10.711 1.00 98.69 228 ARG A C 1
ATOM 1821 O O . ARG A 1 228 ? 4.849 12.970 -9.842 1.00 98.69 228 ARG A O 1
ATOM 1828 N N . VAL A 1 229 ? 3.990 12.326 -11.823 1.00 98.75 229 VAL A N 1
ATOM 1829 C CA . VAL A 1 229 ? 5.097 11.445 -12.186 1.00 98.75 229 VAL A CA 1
ATOM 1830 C C . VAL A 1 229 ? 5.422 11.569 -13.668 1.00 98.75 229 VAL A C 1
ATOM 1832 O O . VAL A 1 229 ? 4.527 11.674 -14.512 1.00 98.75 229 VAL A O 1
ATOM 1835 N N . ALA A 1 230 ? 6.713 11.549 -13.973 1.00 98.75 230 ALA A N 1
ATOM 1836 C CA . ALA A 1 230 ? 7.262 11.345 -15.299 1.00 98.75 230 ALA A CA 1
ATOM 1837 C C . ALA A 1 230 ? 8.106 10.066 -15.280 1.00 98.75 230 ALA A C 1
ATOM 1839 O O . ALA A 1 230 ? 9.023 9.940 -14.475 1.00 98.75 230 ALA A O 1
ATOM 1840 N N . ILE A 1 231 ? 7.783 9.119 -16.157 1.00 98.62 231 ILE A N 1
ATOM 1841 C CA . ILE A 1 231 ? 8.564 7.899 -16.367 1.00 98.62 231 ILE A CA 1
ATOM 1842 C C . ILE A 1 231 ? 9.239 8.041 -17.722 1.00 98.62 231 ILE A C 1
ATOM 1844 O O . ILE A 1 231 ? 8.559 8.023 -18.748 1.00 98.62 231 ILE A O 1
ATOM 1848 N N . THR A 1 232 ? 10.554 8.213 -17.720 1.00 98.69 232 THR A N 1
ATOM 1849 C CA . THR A 1 232 ? 11.372 8.191 -18.933 1.00 98.69 232 THR A CA 1
ATOM 1850 C C . THR A 1 232 ? 11.967 6.803 -19.088 1.00 98.69 232 THR A C 1
ATOM 1852 O O . THR A 1 232 ? 12.658 6.340 -18.184 1.00 98.69 232 THR A O 1
ATOM 1855 N N . ILE A 1 233 ? 11.678 6.152 -20.211 1.00 97.75 233 ILE A N 1
ATOM 1856 C CA . ILE A 1 233 ? 12.282 4.882 -20.614 1.00 97.75 233 ILE A CA 1
ATOM 1857 C C . ILE A 1 233 ? 13.292 5.175 -21.718 1.00 97.75 233 ILE A C 1
ATOM 1859 O O . ILE A 1 233 ? 12.948 5.843 -22.698 1.00 97.75 233 ILE A O 1
ATOM 1863 N N . GLU A 1 234 ? 14.519 4.702 -21.526 1.00 93.94 234 GLU A N 1
ATOM 1864 C CA . GLU A 1 234 ? 15.605 4.791 -22.500 1.00 93.94 234 GLU A CA 1
ATOM 1865 C C . GLU A 1 234 ? 16.327 3.447 -22.569 1.00 93.94 234 GLU A C 1
ATOM 1867 O O . GLU A 1 234 ? 17.056 3.075 -21.645 1.00 93.94 234 GLU A O 1
ATOM 1872 N N . VAL A 1 235 ? 16.147 2.742 -23.685 1.00 90.81 235 VAL A N 1
ATOM 1873 C CA . VAL A 1 235 ? 16.764 1.452 -24.007 1.00 90.81 235 VAL A CA 1
ATOM 1874 C C . VAL A 1 235 ? 16.412 0.359 -23.002 1.00 90.81 235 VAL A C 1
ATOM 1876 O O . VAL A 1 235 ? 15.561 -0.466 -23.280 1.00 90.81 235 VAL A O 1
ATOM 1879 N N . ASP A 1 236 ? 17.081 0.304 -21.857 1.00 87.00 236 ASP A N 1
ATOM 1880 C CA . ASP A 1 236 ? 16.908 -0.717 -20.823 1.00 87.00 236 ASP A CA 1
ATOM 1881 C C . ASP A 1 236 ? 16.902 -0.111 -19.409 1.00 87.00 236 ASP A C 1
ATOM 1883 O O . ASP A 1 236 ? 17.084 -0.817 -18.414 1.00 87.00 236 ASP A O 1
ATOM 1887 N N . GLN A 1 237 ? 16.716 1.210 -19.318 1.00 92.25 237 GLN A N 1
ATOM 1888 C CA . GLN A 1 237 ? 16.711 1.979 -18.077 1.00 92.25 237 GLN A CA 1
ATOM 1889 C C . GLN A 1 237 ? 15.426 2.785 -17.931 1.00 92.25 237 GLN A C 1
ATOM 1891 O O . GLN A 1 237 ? 14.814 3.212 -18.911 1.00 92.25 237 GLN A O 1
ATOM 1896 N N . ALA A 1 238 ? 15.042 3.024 -16.679 1.00 97.00 238 ALA A N 1
ATOM 1897 C CA . ALA A 1 238 ? 13.935 3.900 -16.339 1.00 97.00 238 ALA A CA 1
ATOM 1898 C C . ALA A 1 238 ? 14.377 4.998 -15.372 1.00 97.00 238 ALA A C 1
ATOM 1900 O O . ALA A 1 238 ? 15.022 4.733 -14.355 1.00 97.00 238 ALA A O 1
ATOM 1901 N N . VAL A 1 239 ? 13.951 6.228 -15.641 1.00 98.06 239 VAL A N 1
ATOM 1902 C CA . VAL A 1 239 ? 13.997 7.336 -14.686 1.00 98.06 239 VAL A CA 1
ATOM 1903 C C . VAL A 1 239 ? 12.569 7.675 -14.288 1.00 98.06 239 VAL A C 1
ATOM 1905 O O . VAL A 1 239 ? 11.760 8.075 -15.123 1.00 98.06 239 VAL A O 1
ATOM 1908 N N . VAL A 1 240 ? 12.259 7.508 -13.006 1.00 98.44 240 VAL A N 1
ATOM 1909 C CA . VAL A 1 240 ? 10.967 7.848 -12.411 1.00 98.44 240 VAL A CA 1
ATOM 1910 C C . VAL A 1 240 ? 11.122 9.126 -11.601 1.00 98.44 240 VAL A C 1
ATOM 1912 O O . VAL A 1 240 ? 11.636 9.110 -10.480 1.00 98.44 240 VAL A O 1
ATOM 1915 N N . ASP A 1 241 ? 10.661 10.233 -12.171 1.00 98.38 241 ASP A N 1
ATOM 1916 C CA . ASP A 1 241 ? 10.752 11.555 -11.566 1.00 98.38 241 ASP A CA 1
ATOM 1917 C C . ASP A 1 241 ? 9.391 12.038 -11.059 1.00 98.38 241 ASP A C 1
ATOM 1919 O O . ASP A 1 241 ? 8.427 12.171 -11.813 1.00 98.38 241 ASP A O 1
ATOM 1923 N N . PHE A 1 242 ? 9.329 12.344 -9.767 1.00 98.50 242 PHE A N 1
ATOM 1924 C CA . PHE A 1 242 ? 8.177 12.962 -9.111 1.00 98.50 242 PHE A CA 1
ATOM 1925 C C . PHE A 1 242 ? 8.261 14.498 -9.080 1.00 98.50 242 PHE A C 1
ATOM 1927 O O . PHE A 1 242 ? 7.526 15.160 -8.334 1.00 98.50 242 PHE A O 1
ATOM 1934 N N . GLY A 1 243 ? 9.159 15.086 -9.877 1.00 97.12 243 GLY A N 1
ATOM 1935 C CA . GLY A 1 243 ? 9.232 16.517 -10.138 1.00 97.12 243 GLY A CA 1
ATOM 1936 C C . GLY A 1 243 ? 7.864 17.126 -10.468 1.00 97.12 243 GLY A C 1
ATOM 1937 O O . GLY A 1 243 ? 7.089 16.610 -11.271 1.00 97.12 243 GLY A O 1
ATOM 1938 N N . GLY A 1 244 ? 7.547 18.246 -9.814 1.00 95.75 244 GLY A N 1
ATOM 1939 C CA . GLY A 1 244 ? 6.268 18.943 -9.977 1.00 95.75 244 GLY A CA 1
ATOM 1940 C C . GLY A 1 244 ? 5.123 18.433 -9.095 1.00 95.75 244 GLY A C 1
ATOM 1941 O O . GLY A 1 244 ? 4.055 19.040 -9.125 1.00 95.75 244 GLY A O 1
ATOM 1942 N N . THR A 1 245 ? 5.328 17.379 -8.297 1.00 98.44 245 THR A N 1
ATOM 1943 C CA . THR A 1 245 ? 4.440 17.061 -7.164 1.00 98.44 245 THR A CA 1
ATOM 1944 C C . THR A 1 245 ? 4.402 18.237 -6.186 1.00 98.44 245 THR A C 1
ATOM 1946 O O . THR A 1 245 ? 5.426 18.893 -5.970 1.00 98.44 245 THR A O 1
ATOM 1949 N N . CYS A 1 246 ? 3.231 18.523 -5.607 1.00 98.31 246 CYS A N 1
ATOM 1950 C CA . CYS A 1 246 ? 3.061 19.679 -4.729 1.00 98.31 246 CYS A CA 1
ATOM 1951 C C . CYS A 1 246 ? 3.956 19.608 -3.480 1.00 98.31 246 CYS A C 1
ATOM 1953 O O . CYS A 1 246 ? 4.473 18.549 -3.111 1.00 98.31 246 CYS A O 1
ATOM 1955 N N . SER A 1 247 ? 4.124 20.746 -2.806 1.00 98.31 247 SER A N 1
ATOM 1956 C CA . SER A 1 247 ? 4.795 20.807 -1.506 1.00 98.31 247 SER A CA 1
ATOM 1957 C C . SER A 1 247 ? 4.118 19.888 -0.489 1.00 98.31 247 SER A C 1
ATOM 1959 O O . SER A 1 247 ? 2.921 19.602 -0.594 1.00 98.31 247 SER A O 1
ATOM 1961 N N . GLN A 1 248 ? 4.892 19.440 0.500 1.00 97.69 248 GLN A N 1
ATOM 1962 C CA . GLN A 1 248 ? 4.343 18.779 1.680 1.00 97.69 248 GLN A CA 1
ATOM 1963 C C . GLN A 1 248 ? 3.243 19.647 2.315 1.00 97.69 248 GLN A C 1
ATOM 1965 O O . GLN A 1 248 ? 3.323 20.878 2.298 1.00 97.69 248 GLN A O 1
ATOM 1970 N N . ARG A 1 249 ? 2.204 18.995 2.822 1.00 97.44 249 ARG A N 1
ATOM 1971 C CA . ARG A 1 249 ? 0.992 19.598 3.377 1.00 97.44 249 ARG A CA 1
ATOM 1972 C C . ARG A 1 249 ? 1.058 19.658 4.902 1.00 97.44 249 ARG A C 1
ATOM 1974 O O . ARG A 1 249 ? 1.881 18.975 5.512 1.00 97.44 249 ARG A O 1
ATOM 1981 N N . GLU A 1 250 ? 0.206 20.484 5.500 1.00 96.25 250 GLU A N 1
ATOM 1982 C CA . GLU A 1 250 ? 0.072 20.575 6.959 1.00 96.25 250 GLU A CA 1
ATOM 1983 C C . GLU A 1 250 ? -0.552 19.295 7.522 1.00 96.25 250 GLU A C 1
ATOM 1985 O O . GLU A 1 250 ? -0.075 18.750 8.518 1.00 96.25 250 GLU A O 1
ATOM 1990 N N . GLY A 1 251 ? -1.570 18.778 6.829 1.00 94.88 251 GLY A N 1
ATOM 1991 C CA . GLY A 1 251 ? -2.191 17.503 7.154 1.00 94.88 251 GLY A CA 1
ATOM 1992 C C . GLY A 1 251 ? -1.281 16.287 6.954 1.00 94.88 251 GLY A C 1
ATOM 1993 O O . GLY A 1 251 ? -0.162 16.369 6.449 1.00 94.88 251 GLY A O 1
ATOM 1994 N N . ASN A 1 252 ? -1.768 15.106 7.336 1.00 94.06 252 ASN A N 1
ATOM 1995 C CA . ASN A 1 252 ? -0.929 13.914 7.518 1.00 94.06 252 ASN A CA 1
ATOM 1996 C C . ASN A 1 252 ? -0.678 13.067 6.253 1.00 94.06 252 ASN A C 1
ATOM 1998 O O . ASN A 1 252 ? -0.130 11.967 6.360 1.00 94.06 252 ASN A O 1
ATOM 2002 N N . ILE A 1 253 ? -1.052 13.559 5.066 1.00 97.50 253 ILE A N 1
ATOM 2003 C CA . ILE A 1 253 ? -0.900 12.862 3.772 1.00 97.50 253 ILE A CA 1
ATOM 2004 C C . ILE A 1 253 ? 0.528 12.870 3.214 1.00 97.50 253 ILE A C 1
ATOM 2006 O O . ILE A 1 253 ? 0.769 12.421 2.095 1.00 97.50 253 ILE A O 1
ATOM 2010 N N . ASN A 1 254 ? 1.507 13.367 3.959 1.00 97.81 254 ASN A N 1
ATOM 2011 C CA . ASN A 1 254 ? 2.882 13.406 3.482 1.00 97.81 254 ASN A CA 1
ATOM 2012 C C . ASN A 1 254 ? 3.510 12.011 3.465 1.00 97.81 254 ASN A C 1
ATOM 2014 O O . ASN A 1 254 ? 3.341 11.230 4.394 1.00 97.81 254 ASN A O 1
ATOM 2018 N N . ALA A 1 255 ? 4.284 11.702 2.432 1.00 95.75 255 ALA A N 1
ATOM 2019 C CA . ALA A 1 255 ? 5.023 10.458 2.302 1.00 95.75 255 ALA A CA 1
ATOM 2020 C C . ALA A 1 255 ? 6.537 10.704 2.355 1.00 95.75 255 ALA A C 1
ATOM 2022 O O . ALA A 1 255 ? 7.071 11.682 1.820 1.00 95.75 255 ALA A O 1
ATOM 2023 N N . VAL A 1 256 ? 7.241 9.780 3.009 1.00 91.75 256 VAL A N 1
ATOM 2024 C CA . VAL A 1 256 ? 8.705 9.724 3.011 1.00 91.75 256 VAL A CA 1
ATOM 2025 C C . VAL A 1 256 ? 9.219 9.080 1.725 1.00 91.75 256 VAL A C 1
ATOM 2027 O O . VAL A 1 256 ? 8.540 8.258 1.112 1.00 91.75 256 VAL A O 1
ATOM 2030 N N . TYR A 1 257 ? 10.467 9.376 1.361 1.00 87.69 257 TYR A N 1
ATOM 2031 C CA . TYR A 1 257 ? 11.103 8.855 0.145 1.00 87.69 257 TYR A CA 1
ATOM 2032 C C . TYR A 1 257 ? 11.045 7.316 0.011 1.00 87.69 257 TYR A C 1
ATOM 2034 O O . TYR A 1 257 ? 10.904 6.778 -1.083 1.00 87.69 257 TYR A O 1
ATOM 2042 N N . ALA A 1 258 ? 11.101 6.573 1.120 1.00 85.75 258 ALA A N 1
ATOM 2043 C CA . ALA A 1 258 ? 11.012 5.111 1.080 1.00 85.75 258 ALA A CA 1
ATOM 2044 C C . ALA A 1 258 ? 9.674 4.595 0.505 1.00 85.75 258 ALA A C 1
ATOM 2046 O O . ALA A 1 258 ? 9.637 3.530 -0.116 1.00 85.75 258 ALA A O 1
ATOM 2047 N N . ILE A 1 259 ? 8.587 5.360 0.661 1.00 89.19 259 ILE A N 1
ATOM 2048 C CA . ILE A 1 259 ? 7.262 5.003 0.139 1.00 89.19 259 ILE A CA 1
ATOM 2049 C C . ILE A 1 259 ? 7.257 5.085 -1.389 1.00 89.19 259 ILE A C 1
ATOM 2051 O O . ILE A 1 259 ? 6.760 4.164 -2.035 1.00 89.19 259 ILE A O 1
ATOM 2055 N N . ILE A 1 260 ? 7.865 6.121 -1.988 1.00 92.62 260 ILE A N 1
ATOM 2056 C CA . ILE A 1 260 ? 7.931 6.211 -3.456 1.00 92.62 260 ILE A CA 1
ATOM 2057 C C . ILE A 1 260 ? 8.783 5.097 -4.054 1.00 92.62 260 ILE A C 1
ATOM 2059 O O . ILE A 1 260 ? 8.380 4.500 -5.046 1.00 92.62 260 ILE A O 1
ATOM 2063 N N . VAL A 1 261 ? 9.914 4.755 -3.428 1.00 88.50 261 VAL A N 1
ATOM 2064 C CA . VAL A 1 261 ? 10.766 3.650 -3.892 1.00 88.50 261 VAL A CA 1
ATOM 2065 C C . VAL A 1 261 ? 9.984 2.337 -3.863 1.00 88.50 261 VAL A C 1
ATOM 2067 O O . VAL A 1 261 ? 9.999 1.590 -4.838 1.00 88.50 261 VAL A O 1
ATOM 2070 N N . SER A 1 262 ? 9.234 2.089 -2.787 1.00 89.94 262 SER A N 1
ATOM 2071 C CA . SER A 1 262 ? 8.406 0.886 -2.645 1.00 89.94 262 SER A CA 1
ATOM 2072 C C . SER A 1 262 ? 7.283 0.823 -3.686 1.00 89.94 262 SER A C 1
ATOM 2074 O O . SER A 1 262 ? 7.064 -0.225 -4.292 1.00 89.94 262 SER A O 1
ATOM 2076 N N . ALA A 1 263 ? 6.607 1.944 -3.951 1.00 95.25 263 ALA A N 1
ATOM 2077 C CA . ALA A 1 263 ? 5.554 2.019 -4.962 1.00 95.25 263 ALA A CA 1
ATOM 2078 C C . ALA A 1 263 ? 6.094 1.823 -6.391 1.00 95.25 263 ALA A C 1
ATOM 2080 O O . ALA A 1 263 ? 5.452 1.156 -7.204 1.00 95.25 263 ALA A O 1
ATOM 2081 N N . VAL A 1 264 ? 7.291 2.346 -6.685 1.00 95.56 264 VAL A N 1
ATOM 2082 C CA . VAL A 1 264 ? 7.988 2.122 -7.961 1.00 95.56 264 VAL A CA 1
ATOM 2083 C C . VAL A 1 264 ? 8.345 0.648 -8.129 1.00 95.56 264 VAL A C 1
ATOM 2085 O O . VAL A 1 264 ? 7.975 0.059 -9.144 1.00 95.56 264 VAL A O 1
ATOM 2088 N N . ILE A 1 265 ? 8.973 0.026 -7.122 1.00 90.12 265 ILE A N 1
ATOM 2089 C CA . ILE A 1 265 ? 9.268 -1.417 -7.135 1.00 90.12 265 ILE A CA 1
ATOM 2090 C C . ILE A 1 265 ? 7.996 -2.206 -7.419 1.00 90.12 265 ILE A C 1
ATOM 2092 O O . ILE A 1 265 ? 7.987 -3.044 -8.314 1.00 90.12 265 ILE A O 1
ATOM 2096 N N . TYR A 1 266 ? 6.918 -1.923 -6.686 1.00 92.56 266 TYR A N 1
ATOM 2097 C CA . TYR A 1 266 ? 5.634 -2.590 -6.864 1.00 92.56 266 TYR A CA 1
ATOM 2098 C C . TYR A 1 266 ? 5.122 -2.470 -8.310 1.00 92.56 266 TYR A C 1
ATOM 2100 O O . TYR A 1 266 ? 4.800 -3.487 -8.925 1.00 92.56 266 TYR A O 1
ATOM 2108 N N . ALA A 1 267 ? 5.092 -1.258 -8.878 1.00 94.44 267 ALA A N 1
ATOM 2109 C CA . ALA A 1 267 ? 4.550 -1.018 -10.216 1.00 94.44 267 ALA A CA 1
ATOM 2110 C C . ALA A 1 267 ? 5.321 -1.779 -11.308 1.00 94.44 267 ALA A C 1
ATOM 2112 O O . ALA A 1 267 ? 4.705 -2.458 -12.132 1.00 94.44 267 ALA A O 1
ATOM 2113 N N . PHE A 1 268 ? 6.657 -1.734 -11.285 1.00 92.12 268 PHE A N 1
ATOM 2114 C CA . PHE A 1 268 ? 7.483 -2.487 -12.235 1.00 92.12 268 PHE A CA 1
ATOM 2115 C C . PHE A 1 268 ? 7.443 -3.994 -11.957 1.00 92.12 268 PHE A C 1
ATOM 2117 O O . PHE A 1 268 ? 7.376 -4.794 -12.887 1.00 92.12 268 PHE A O 1
ATOM 2124 N N . ARG A 1 269 ? 7.380 -4.419 -10.691 1.00 87.12 269 ARG A N 1
ATOM 2125 C CA . ARG A 1 269 ? 7.278 -5.840 -10.335 1.00 87.12 269 ARG A CA 1
ATOM 2126 C C . ARG A 1 269 ? 5.973 -6.464 -10.815 1.00 87.12 269 ARG A C 1
ATOM 2128 O O . ARG A 1 269 ? 6.008 -7.611 -11.253 1.00 87.12 269 ARG A O 1
ATOM 2135 N N . CYS A 1 270 ? 4.861 -5.725 -10.800 1.00 89.00 270 CYS A N 1
ATOM 2136 C CA . CYS A 1 270 ? 3.595 -6.166 -11.392 1.00 89.00 270 CYS A CA 1
ATOM 2137 C C . CYS A 1 270 ? 3.698 -6.433 -12.902 1.00 89.00 270 CYS A C 1
ATOM 2139 O O . CYS A 1 270 ? 2.910 -7.214 -13.431 1.00 89.00 270 CYS A O 1
ATOM 2141 N N . LEU A 1 271 ? 4.661 -5.818 -13.594 1.00 86.94 271 LEU A N 1
ATOM 2142 C CA . LEU A 1 271 ? 4.936 -6.093 -15.001 1.00 86.94 271 LEU A CA 1
ATOM 2143 C C . LEU A 1 271 ? 5.841 -7.323 -15.195 1.00 86.94 271 LEU A C 1
ATOM 2145 O O . LEU A 1 271 ? 5.707 -7.995 -16.213 1.00 86.94 271 LEU A O 1
ATOM 2149 N N . LEU A 1 272 ? 6.701 -7.653 -14.225 1.00 76.19 272 LEU A N 1
ATOM 2150 C CA . LEU A 1 272 ? 7.758 -8.678 -14.317 1.00 76.19 272 LEU A CA 1
ATOM 2151 C C . LEU A 1 272 ? 7.300 -10.153 -14.199 1.00 76.19 272 LEU A C 1
ATOM 2153 O O . LEU A 1 272 ? 8.128 -11.028 -13.972 1.00 76.19 272 LEU A O 1
ATOM 2157 N N . GLY A 1 273 ? 6.010 -10.480 -14.347 1.00 67.12 273 GLY A N 1
ATOM 2158 C CA . GLY A 1 273 ? 5.521 -11.869 -14.201 1.00 67.12 273 GLY A CA 1
ATOM 2159 C C . GLY A 1 273 ? 5.733 -12.442 -12.786 1.00 67.12 273 GLY A C 1
ATOM 2160 O O . GLY A 1 273 ? 6.142 -11.721 -11.887 1.00 67.12 273 GLY A O 1
ATOM 2161 N N . LEU A 1 274 ? 5.431 -13.715 -12.510 1.00 59.41 274 LEU A N 1
ATOM 2162 C CA . LEU A 1 274 ? 5.559 -14.262 -11.140 1.00 59.41 274 LEU A CA 1
ATOM 2163 C C . LEU A 1 274 ? 6.954 -14.835 -10.823 1.00 59.41 274 LEU A C 1
ATOM 2165 O O . LEU A 1 274 ? 7.314 -14.894 -9.650 1.00 59.41 274 LEU A O 1
ATOM 2169 N N . ASP A 1 275 ? 7.779 -15.119 -11.831 1.00 65.56 275 ASP A N 1
ATOM 2170 C CA . ASP A 1 275 ? 8.994 -15.943 -11.682 1.00 65.56 275 ASP A CA 1
ATOM 2171 C C . ASP A 1 275 ? 10.289 -15.165 -11.358 1.00 65.56 275 ASP A C 1
ATOM 2173 O O . ASP A 1 275 ? 11.377 -15.740 -11.312 1.00 65.56 275 ASP A O 1
ATOM 2177 N N . VAL A 1 276 ? 10.208 -13.850 -11.114 1.00 70.31 276 VAL A N 1
ATOM 2178 C CA . VAL A 1 276 ? 11.381 -13.013 -10.789 1.00 70.31 276 VAL A CA 1
ATOM 2179 C C . VAL A 1 276 ? 11.585 -12.895 -9.269 1.00 70.31 276 VAL A C 1
ATOM 2181 O O . VAL A 1 276 ? 10.687 -12.431 -8.560 1.00 70.31 276 VAL A O 1
ATOM 2184 N N . PRO A 1 277 ? 12.755 -13.247 -8.711 1.00 67.12 277 PRO A N 1
ATOM 2185 C CA . PRO A 1 277 ? 13.027 -13.061 -7.288 1.00 67.12 277 PRO A CA 1
ATOM 2186 C C . PRO A 1 277 ? 12.868 -11.597 -6.848 1.00 67.12 277 PRO A C 1
ATOM 2188 O O . PRO A 1 277 ? 13.405 -10.679 -7.464 1.00 67.12 277 PRO A O 1
ATOM 2191 N N . SER A 1 278 ? 12.142 -11.363 -5.753 1.00 70.31 278 SER A N 1
ATOM 2192 C CA . SER A 1 278 ? 11.925 -10.011 -5.225 1.00 70.31 278 SER A CA 1
ATOM 2193 C C . SER A 1 278 ? 13.140 -9.541 -4.420 1.00 70.31 278 SER A C 1
ATOM 2195 O O . SER A 1 278 ? 13.220 -9.770 -3.215 1.00 70.31 278 SER A O 1
ATOM 2197 N N . ASN A 1 279 ? 14.098 -8.892 -5.084 1.00 75.69 279 ASN A N 1
ATOM 2198 C CA . ASN A 1 279 ? 15.296 -8.321 -4.461 1.00 75.69 279 ASN A CA 1
ATOM 2199 C C . ASN A 1 279 ? 15.714 -6.997 -5.131 1.00 75.69 279 ASN A C 1
ATOM 2201 O O . ASN A 1 279 ? 15.116 -6.560 -6.115 1.00 75.69 279 ASN A O 1
ATOM 2205 N N . SER A 1 280 ? 16.760 -6.357 -4.599 1.00 70.81 280 SER A N 1
ATOM 2206 C CA . SER A 1 280 ? 17.254 -5.054 -5.069 1.00 70.81 280 SER A CA 1
ATOM 2207 C C . SER A 1 280 ? 17.800 -5.050 -6.500 1.00 70.81 280 SER A C 1
ATOM 2209 O O . SER A 1 280 ? 17.873 -3.979 -7.098 1.00 70.81 280 SER A O 1
ATOM 2211 N N . GLY A 1 281 ? 18.116 -6.210 -7.088 1.00 72.12 281 GLY A N 1
ATOM 2212 C CA . GLY A 1 281 ? 18.462 -6.319 -8.506 1.00 72.12 281 GLY A CA 1
ATOM 2213 C C . GLY A 1 281 ? 17.352 -5.775 -9.406 1.00 72.12 281 GLY A C 1
ATOM 2214 O O . GLY A 1 281 ? 17.646 -5.084 -10.373 1.00 72.12 281 GLY A O 1
ATOM 2215 N N . CYS A 1 282 ? 16.080 -5.940 -9.018 1.00 80.12 282 CYS A N 1
ATOM 2216 C CA . CYS A 1 282 ? 14.944 -5.394 -9.768 1.00 80.12 282 CYS A CA 1
ATOM 2217 C C . CYS A 1 282 ? 14.958 -3.857 -9.887 1.00 80.12 282 CYS A C 1
ATOM 2219 O O . CYS A 1 282 ? 14.276 -3.319 -10.750 1.00 80.12 282 CYS A O 1
ATOM 2221 N N . MET A 1 283 ? 15.701 -3.158 -9.021 1.00 84.88 283 MET A N 1
ATOM 2222 C CA . MET A 1 283 ? 15.819 -1.695 -9.016 1.00 84.88 283 MET A CA 1
ATOM 2223 C C . MET A 1 283 ? 17.100 -1.177 -9.654 1.00 84.88 283 MET A C 1
ATOM 2225 O O . MET A 1 283 ? 17.210 0.023 -9.872 1.00 84.88 283 MET A O 1
ATOM 2229 N N . ALA A 1 284 ? 18.065 -2.045 -9.961 1.00 83.81 284 ALA A N 1
ATOM 2230 C CA . ALA A 1 284 ? 19.341 -1.623 -10.526 1.00 83.81 284 ALA A CA 1
ATOM 2231 C C . ALA A 1 284 ? 19.212 -0.766 -11.810 1.00 83.81 284 ALA A C 1
ATOM 2233 O O . ALA A 1 284 ? 19.956 0.209 -11.915 1.00 83.81 284 ALA A O 1
ATOM 2234 N N . PRO A 1 285 ? 18.273 -1.034 -12.750 1.00 89.31 285 PRO A N 1
ATOM 2235 C CA . PRO A 1 285 ? 18.088 -0.184 -13.929 1.00 89.31 285 PRO A CA 1
ATOM 2236 C C . PRO A 1 285 ? 17.077 0.963 -13.728 1.00 89.31 285 PRO A C 1
ATOM 2238 O O . PRO A 1 285 ? 16.727 1.637 -14.695 1.00 89.31 285 PRO A O 1
ATOM 2241 N N . ILE A 1 286 ? 16.573 1.183 -12.507 1.00 93.75 286 ILE A N 1
ATOM 2242 C CA . ILE A 1 286 ? 15.506 2.152 -12.224 1.00 93.75 286 ILE A CA 1
ATOM 2243 C C . ILE A 1 286 ? 16.015 3.228 -11.265 1.00 93.75 286 ILE A C 1
ATOM 2245 O O . ILE A 1 286 ? 16.247 2.982 -10.081 1.00 93.75 286 ILE A O 1
ATOM 2249 N N . THR A 1 287 ? 16.119 4.457 -11.758 1.00 93.56 287 THR A N 1
ATOM 2250 C CA . THR A 1 287 ? 16.432 5.632 -10.938 1.00 93.56 287 THR A CA 1
ATOM 2251 C C . THR A 1 287 ? 15.147 6.313 -10.485 1.00 93.56 287 THR A C 1
ATOM 2253 O O . THR A 1 287 ? 14.252 6.547 -11.291 1.00 93.56 287 THR A O 1
ATOM 2256 N N . VAL A 1 288 ? 15.054 6.669 -9.202 1.00 94.62 288 VAL A N 1
ATOM 2257 C CA . VAL A 1 288 ? 13.898 7.376 -8.628 1.00 94.62 288 VAL A CA 1
ATOM 2258 C C . VAL A 1 288 ? 14.342 8.743 -8.117 1.00 94.62 288 VAL A C 1
ATOM 2260 O O . VAL A 1 288 ? 15.368 8.846 -7.446 1.00 94.62 288 VAL A O 1
ATOM 2263 N N . SER A 1 289 ? 13.577 9.796 -8.408 1.00 92.81 289 SER A N 1
ATOM 2264 C CA . SER A 1 289 ? 13.834 11.152 -7.914 1.00 92.81 289 SER A CA 1
ATOM 2265 C C . SER A 1 289 ? 12.562 11.848 -7.443 1.00 92.81 289 SER A C 1
ATOM 2267 O O . SER A 1 289 ? 11.484 11.668 -7.998 1.00 92.81 289 SER A O 1
ATOM 2269 N N . ALA A 1 290 ? 12.687 12.672 -6.402 1.00 95.44 290 ALA A N 1
ATOM 2270 C CA . ALA A 1 290 ? 11.609 13.526 -5.910 1.00 95.44 290 ALA A CA 1
ATOM 2271 C C . ALA A 1 290 ? 12.184 14.759 -5.190 1.00 95.44 290 ALA A C 1
ATOM 2273 O O . ALA A 1 290 ? 13.116 14.601 -4.389 1.00 95.44 290 ALA A O 1
ATOM 2274 N N . PRO A 1 291 ? 11.635 15.975 -5.386 1.00 95.94 291 PRO A N 1
ATOM 2275 C CA . PRO A 1 291 ? 12.100 17.164 -4.672 1.00 95.94 291 PRO A CA 1
ATOM 2276 C C . PRO A 1 291 ? 11.948 17.015 -3.151 1.00 95.94 291 PRO A C 1
ATOM 2278 O O . PRO A 1 291 ? 10.851 16.746 -2.661 1.00 95.94 291 PRO A O 1
ATOM 2281 N N . LYS A 1 292 ? 13.024 17.222 -2.377 1.00 95.12 292 LYS A N 1
ATOM 2282 C CA . LYS A 1 292 ? 12.948 17.238 -0.903 1.00 95.12 292 LYS A CA 1
ATOM 2283 C C . LYS A 1 292 ? 12.007 18.350 -0.441 1.00 95.12 292 LYS A C 1
ATOM 2285 O O . LYS A 1 292 ? 12.275 19.515 -0.727 1.00 95.12 292 LYS A O 1
ATOM 2290 N N . GLY A 1 293 ? 11.025 18.028 0.387 1.00 93.38 293 GLY A N 1
ATOM 2291 C CA . GLY A 1 293 ? 9.983 18.958 0.833 1.00 93.38 293 GLY A CA 1
ATOM 2292 C C . GLY A 1 293 ? 8.698 18.906 0.000 1.00 93.38 293 GLY A C 1
ATOM 2293 O O . GLY A 1 293 ? 7.787 19.695 0.236 1.00 93.38 293 GLY A O 1
ATOM 2294 N N . SER A 1 294 ? 8.621 18.003 -0.980 1.00 98.31 294 SER A N 1
ATOM 2295 C CA . SER A 1 294 ? 7.372 17.683 -1.677 1.00 98.31 294 SER A CA 1
ATOM 2296 C C . SER A 1 294 ? 6.513 16.723 -0.854 1.00 98.31 294 SER A C 1
ATOM 2298 O O . SER A 1 294 ? 7.009 16.064 0.062 1.00 98.31 294 SER A O 1
ATOM 2300 N N . LEU A 1 295 ? 5.240 16.593 -1.230 1.00 98.25 295 LEU A N 1
ATOM 2301 C CA . LEU A 1 295 ? 4.282 15.657 -0.641 1.00 98.25 295 LEU A CA 1
ATOM 2302 C C . LEU A 1 295 ? 4.811 14.217 -0.595 1.00 98.25 295 LEU A C 1
ATOM 2304 O O . LEU A 1 295 ? 4.457 13.473 0.308 1.00 98.25 295 LEU A O 1
ATOM 2308 N N . VAL A 1 296 ? 5.666 13.828 -1.544 1.00 97.69 296 VAL A N 1
ATOM 2309 C CA . VAL A 1 296 ? 6.171 12.452 -1.695 1.00 97.69 296 VAL A CA 1
ATOM 2310 C C . VAL A 1 296 ? 7.644 12.278 -1.298 1.00 97.69 296 VAL A C 1
ATOM 2312 O O . VAL A 1 296 ? 8.222 11.205 -1.458 1.00 97.69 296 VAL A O 1
ATOM 2315 N N . ASN A 1 297 ? 8.267 13.337 -0.777 1.00 96.56 297 ASN A N 1
ATOM 2316 C CA . ASN A 1 297 ? 9.606 13.312 -0.193 1.00 96.56 297 ASN A CA 1
ATOM 2317 C C . ASN A 1 297 ? 9.684 14.359 0.924 1.00 96.56 297 ASN A C 1
ATOM 2319 O O . ASN A 1 297 ? 10.435 15.340 0.848 1.00 96.56 297 ASN A O 1
ATOM 2323 N N . ALA A 1 298 ? 8.822 14.177 1.920 1.00 93.06 298 ALA A N 1
ATOM 2324 C CA . ALA A 1 298 ? 8.605 15.143 2.981 1.00 93.06 298 ALA A CA 1
ATOM 2325 C C . ALA A 1 298 ? 9.807 15.268 3.925 1.00 93.06 298 ALA A C 1
ATOM 2327 O O . ALA A 1 298 ? 10.563 14.321 4.153 1.00 93.06 298 ALA A O 1
ATOM 2328 N N . ARG A 1 299 ? 9.977 16.464 4.490 1.00 87.69 299 ARG A N 1
ATOM 2329 C CA . ARG A 1 299 ? 10.964 16.749 5.534 1.00 87.69 299 ARG A CA 1
ATOM 2330 C C . ARG A 1 299 ? 10.291 16.690 6.896 1.00 87.69 299 ARG A C 1
ATOM 2332 O O . ARG A 1 299 ? 9.187 17.212 7.066 1.00 87.69 299 ARG A O 1
ATOM 2339 N N . ALA A 1 300 ? 11.002 16.135 7.872 1.00 84.75 300 ALA A N 1
ATOM 2340 C CA . ALA A 1 300 ? 10.639 16.311 9.271 1.00 84.75 300 ALA A CA 1
ATOM 2341 C C . ALA A 1 300 ? 10.493 17.818 9.584 1.00 84.75 300 ALA A C 1
ATOM 2343 O O . ALA A 1 300 ? 11.297 18.609 9.072 1.00 84.75 300 ALA A O 1
ATOM 2344 N N . PRO A 1 301 ? 9.487 18.231 10.377 1.00 92.81 301 PRO A N 1
ATOM 2345 C CA . PRO A 1 301 ? 8.579 17.411 11.192 1.00 92.81 301 PRO A CA 1
ATOM 2346 C C . PRO A 1 301 ? 7.181 17.160 10.573 1.00 92.81 301 PRO A C 1
ATOM 2348 O O . PRO A 1 301 ? 6.218 16.999 11.313 1.00 92.81 301 PRO A O 1
ATOM 2351 N N . ALA A 1 302 ? 7.019 17.158 9.241 1.00 89.38 302 ALA A N 1
ATOM 2352 C CA . ALA A 1 302 ? 5.694 16.921 8.646 1.00 89.38 302 ALA A CA 1
ATOM 2353 C C . ALA A 1 302 ? 5.074 15.579 9.066 1.00 89.38 302 ALA A C 1
ATOM 2355 O O . ALA A 1 302 ? 5.763 14.561 9.136 1.00 89.38 302 ALA A O 1
ATOM 2356 N N . ALA A 1 303 ? 3.756 15.576 9.279 1.00 92.25 303 ALA A N 1
ATOM 2357 C CA . ALA A 1 303 ? 3.000 14.381 9.630 1.00 92.25 303 ALA A CA 1
ATOM 2358 C C . ALA A 1 303 ? 2.870 13.436 8.425 1.00 92.25 303 ALA A C 1
ATOM 2360 O O . ALA A 1 303 ? 2.472 13.867 7.341 1.00 92.25 303 ALA A O 1
ATOM 2361 N N . VAL A 1 304 ? 3.180 12.148 8.626 1.00 93.50 304 VAL A N 1
ATOM 2362 C CA . VAL A 1 304 ? 3.290 11.146 7.542 1.00 93.50 304 VAL A CA 1
ATOM 2363 C C . VAL A 1 304 ? 2.364 9.934 7.675 1.00 93.50 304 VAL A C 1
ATOM 2365 O O . VAL A 1 304 ? 2.491 8.972 6.918 1.00 93.50 304 VAL A O 1
ATOM 2368 N N . ALA A 1 305 ? 1.434 9.949 8.634 1.00 90.69 305 ALA A N 1
ATOM 2369 C CA . ALA A 1 305 ? 0.583 8.795 8.935 1.00 90.69 305 ALA A CA 1
ATOM 2370 C C . ALA A 1 305 ? -0.206 8.303 7.706 1.00 90.69 305 ALA A C 1
ATOM 2372 O O . ALA A 1 305 ? -0.217 7.108 7.417 1.00 90.69 305 ALA A O 1
ATOM 2373 N N . ALA A 1 306 ? -0.791 9.223 6.932 1.00 94.94 306 ALA A N 1
ATOM 2374 C CA . ALA A 1 306 ? -1.534 8.899 5.718 1.00 94.94 306 ALA A CA 1
ATOM 2375 C C . ALA A 1 306 ? -0.644 8.709 4.478 1.00 94.94 306 ALA A C 1
ATOM 2377 O O . ALA A 1 306 ? -1.121 8.252 3.439 1.00 94.94 306 ALA A O 1
ATOM 23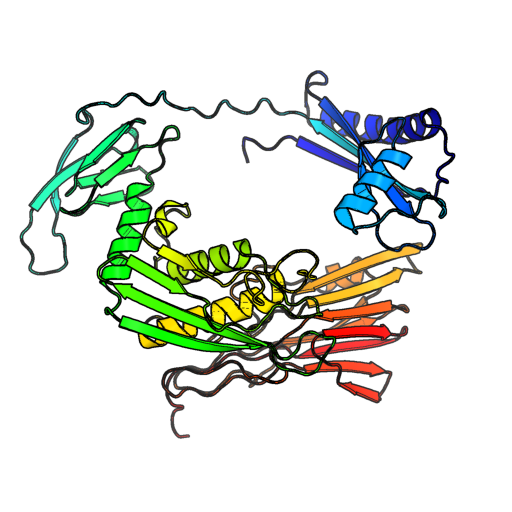78 N N . GLY A 1 307 ? 0.658 8.989 4.579 1.00 94.06 307 GLY A N 1
ATOM 2379 C CA . GLY A 1 307 ? 1.612 8.783 3.493 1.00 94.06 307 GLY A CA 1
ATOM 2380 C C . GLY A 1 307 ? 1.674 7.332 3.025 1.00 94.06 307 GLY A C 1
ATOM 2381 O O . GLY A 1 307 ? 1.622 7.059 1.826 1.00 94.06 307 GLY A O 1
ATOM 2382 N N . ASN A 1 308 ? 1.769 6.394 3.974 1.00 90.00 308 ASN A N 1
ATOM 2383 C CA . ASN A 1 308 ? 1.875 4.967 3.663 1.00 90.00 308 ASN A CA 1
ATOM 2384 C C . ASN A 1 308 ? 0.533 4.338 3.275 1.00 90.00 308 ASN A C 1
ATOM 2386 O O . ASN A 1 308 ? 0.524 3.346 2.550 1.00 90.00 308 ASN A O 1
ATOM 2390 N N . VAL A 1 309 ? -0.584 4.894 3.748 1.00 90.94 309 VAL A N 1
ATOM 2391 C CA . VAL A 1 309 ? -1.903 4.276 3.562 1.00 90.94 309 VAL A CA 1
ATOM 2392 C C . VAL A 1 309 ? -2.731 4.900 2.435 1.00 90.94 309 VAL A C 1
ATOM 2394 O O . VAL A 1 309 ? -3.403 4.181 1.711 1.00 90.94 309 VAL A O 1
ATOM 2397 N N . GLU A 1 310 ? -2.643 6.207 2.195 1.00 96.88 310 GLU A N 1
ATOM 2398 C CA . GLU A 1 310 ? -3.448 6.871 1.159 1.00 96.88 310 GLU A CA 1
ATOM 2399 C C . GLU A 1 310 ? -2.582 7.442 0.029 1.00 96.88 310 GLU A C 1
ATOM 2401 O O . GLU A 1 310 ? -2.827 7.176 -1.149 1.00 96.88 310 GLU A O 1
ATOM 2406 N N . THR A 1 311 ? -1.511 8.171 0.348 1.00 97.88 311 THR A N 1
ATOM 2407 C CA . THR A 1 311 ? -0.654 8.775 -0.690 1.00 97.88 311 THR A CA 1
ATOM 2408 C C . THR A 1 311 ? 0.078 7.717 -1.512 1.00 97.88 311 THR A C 1
ATOM 2410 O O . THR A 1 311 ? 0.247 7.879 -2.719 1.00 97.88 311 THR A O 1
ATOM 2413 N N . SER A 1 312 ? 0.450 6.592 -0.900 1.00 97.00 312 SER A N 1
ATOM 2414 C CA . SER A 1 312 ? 1.023 5.431 -1.590 1.00 97.00 312 SER A CA 1
ATOM 2415 C C . SER A 1 312 ? 0.081 4.855 -2.660 1.00 97.00 312 SER A C 1
ATOM 2417 O O . SER A 1 312 ? 0.534 4.572 -3.771 1.00 97.00 312 SER A O 1
ATOM 2419 N N . GLN A 1 313 ? -1.229 4.760 -2.384 1.00 96.88 313 GLN A N 1
ATOM 2420 C CA . GLN A 1 313 ? -2.240 4.350 -3.368 1.00 96.88 313 GLN A CA 1
ATOM 2421 C C . GLN A 1 313 ? -2.248 5.311 -4.555 1.00 96.88 313 GLN A C 1
ATOM 2423 O O . GLN A 1 313 ? -2.220 4.896 -5.713 1.00 96.88 313 GLN A O 1
ATOM 2428 N N . ARG A 1 314 ? -2.204 6.615 -4.264 1.00 97.75 314 ARG A N 1
ATOM 2429 C CA . ARG A 1 314 ? -2.189 7.652 -5.294 1.00 97.75 314 ARG A CA 1
ATOM 2430 C C . ARG A 1 314 ? -0.930 7.624 -6.152 1.00 97.75 314 ARG A C 1
ATOM 2432 O O . ARG A 1 314 ? -1.019 7.812 -7.363 1.00 97.75 314 ARG A O 1
ATOM 2439 N N . ILE A 1 315 ? 0.229 7.373 -5.542 1.00 98.44 315 ILE A N 1
ATOM 2440 C CA . ILE A 1 315 ? 1.499 7.199 -6.254 1.00 98.44 315 ILE A CA 1
ATOM 2441 C C . ILE A 1 315 ? 1.387 6.024 -7.232 1.00 98.44 315 ILE A C 1
ATOM 2443 O O . ILE A 1 315 ? 1.745 6.179 -8.399 1.00 98.44 315 ILE A O 1
ATOM 2447 N N . VAL A 1 316 ? 0.845 4.881 -6.798 1.00 98.06 316 VAL A N 1
ATOM 2448 C CA . VAL A 1 316 ? 0.630 3.716 -7.673 1.00 98.06 316 VAL A CA 1
ATOM 2449 C C . VAL A 1 316 ? -0.336 4.042 -8.810 1.00 98.06 316 VAL A C 1
ATOM 2451 O O . VAL A 1 316 ? -0.031 3.733 -9.961 1.00 98.06 316 VAL A O 1
ATOM 2454 N N . ASP A 1 317 ? -1.447 4.723 -8.528 1.00 97.69 317 ASP A N 1
ATOM 2455 C CA . ASP A 1 317 ? -2.391 5.162 -9.560 1.00 97.69 317 ASP A CA 1
ATOM 2456 C C . ASP A 1 317 ? -1.721 6.072 -10.602 1.00 97.69 317 ASP A C 1
ATOM 2458 O O . ASP A 1 317 ? -2.019 5.960 -11.793 1.00 97.69 317 ASP A O 1
ATOM 2462 N N . CYS A 1 318 ? -0.805 6.953 -10.184 1.00 98.38 318 CYS A N 1
ATOM 2463 C CA . CYS A 1 318 ? -0.029 7.793 -11.094 1.00 98.38 318 CYS A CA 1
ATOM 2464 C C . CYS A 1 318 ? 0.975 6.990 -11.926 1.00 98.38 318 CYS A C 1
ATOM 2466 O O . CYS A 1 318 ? 1.058 7.190 -13.138 1.00 98.38 318 CYS A O 1
ATOM 2468 N N . LEU A 1 319 ? 1.713 6.070 -11.298 1.00 98.56 319 LEU A N 1
ATOM 2469 C CA . LEU A 1 319 ? 2.684 5.212 -11.979 1.00 98.56 319 LEU A CA 1
ATOM 2470 C C . LEU A 1 319 ? 2.004 4.346 -13.041 1.00 98.56 319 LEU A C 1
ATOM 2472 O O . LEU A 1 319 ? 2.443 4.324 -14.189 1.00 98.56 319 LEU A O 1
ATOM 2476 N N . LEU A 1 320 ? 0.900 3.685 -12.686 1.00 97.81 320 LEU A N 1
ATOM 2477 C CA . LEU A 1 320 ? 0.121 2.884 -13.628 1.00 97.81 320 LEU A CA 1
ATOM 2478 C C . LEU A 1 320 ? -0.510 3.763 -14.716 1.00 97.81 320 LEU A C 1
ATOM 2480 O O . LEU A 1 320 ? -0.467 3.392 -15.882 1.00 97.81 320 LEU A O 1
ATOM 2484 N N . GLY A 1 321 ? -1.007 4.959 -14.390 1.00 97.75 321 GLY A N 1
ATOM 2485 C CA . GLY A 1 321 ? -1.553 5.888 -15.387 1.00 97.75 321 GLY A CA 1
ATOM 2486 C C . GLY A 1 321 ? -0.515 6.371 -16.411 1.00 97.75 321 GLY A C 1
ATOM 2487 O O . GLY A 1 321 ? -0.829 6.532 -17.593 1.00 97.75 321 GLY A O 1
ATOM 2488 N N . ALA A 1 322 ? 0.739 6.558 -15.989 1.00 98.31 322 ALA A N 1
ATOM 2489 C CA . ALA A 1 322 ? 1.852 6.845 -16.891 1.00 98.31 322 ALA A CA 1
ATOM 2490 C C . ALA A 1 322 ? 2.226 5.607 -17.724 1.00 98.31 322 ALA A C 1
ATOM 2492 O O . ALA A 1 322 ? 2.262 5.680 -18.951 1.00 98.31 322 ALA A O 1
ATOM 2493 N N . LEU A 1 323 ? 2.409 4.445 -17.086 1.00 97.38 323 LEU A N 1
ATOM 2494 C CA . LEU A 1 323 ? 2.735 3.187 -17.770 1.00 97.38 323 LEU A CA 1
ATOM 2495 C C . LEU A 1 323 ? 1.634 2.726 -18.734 1.00 97.38 323 LEU A C 1
ATOM 2497 O O . LEU A 1 323 ? 1.937 2.059 -19.717 1.00 97.38 323 LEU A O 1
ATOM 2501 N N . ALA A 1 324 ? 0.369 3.095 -18.512 1.00 96.94 324 ALA A N 1
ATOM 2502 C CA . ALA A 1 324 ? -0.739 2.787 -19.417 1.00 96.94 324 ALA A CA 1
ATOM 2503 C C . ALA A 1 324 ? -0.571 3.442 -20.795 1.00 96.94 324 ALA A C 1
ATOM 2505 O O . ALA A 1 324 ? -1.088 2.923 -21.781 1.00 96.94 324 ALA A O 1
ATOM 2506 N N . GLN A 1 325 ? 0.158 4.559 -20.876 1.00 97.12 325 GLN A N 1
ATOM 2507 C CA . GLN A 1 325 ? 0.489 5.210 -22.146 1.00 97.12 325 GLN A CA 1
ATOM 2508 C C . GLN A 1 325 ? 1.563 4.427 -22.911 1.00 97.12 325 GLN A C 1
ATOM 2510 O O . GLN A 1 325 ? 1.509 4.362 -24.135 1.00 97.12 325 GLN A O 1
ATOM 2515 N N . ALA A 1 326 ? 2.499 3.804 -22.191 1.00 94.56 326 ALA A N 1
ATOM 2516 C CA . ALA A 1 326 ? 3.598 3.029 -22.764 1.00 94.56 326 ALA A CA 1
ATOM 2517 C C . ALA A 1 326 ? 3.194 1.582 -23.102 1.00 94.56 326 ALA A C 1
ATOM 2519 O O . ALA A 1 326 ? 3.583 1.029 -24.124 1.00 94.56 326 ALA A O 1
ATOM 2520 N N . CYS A 1 327 ? 2.395 0.959 -22.234 1.00 93.38 327 CYS A N 1
ATOM 2521 C CA . CYS A 1 327 ? 2.003 -0.450 -22.281 1.00 93.38 327 CYS A CA 1
ATOM 2522 C C . CYS A 1 327 ? 0.475 -0.628 -22.144 1.00 93.38 327 CYS A C 1
ATOM 2524 O O . CYS A 1 327 ? 0.012 -1.335 -21.239 1.00 93.38 327 CYS A O 1
ATOM 2526 N N . PRO A 1 328 ? -0.347 -0.039 -23.035 1.00 91.62 328 PRO A N 1
ATOM 2527 C CA . PRO A 1 328 ? -1.809 -0.009 -22.886 1.00 91.62 328 PRO A CA 1
ATOM 2528 C C . PRO A 1 328 ? -2.463 -1.399 -22.837 1.00 91.62 328 PRO A C 1
ATOM 2530 O O . PRO A 1 328 ? -3.534 -1.560 -22.263 1.00 91.62 328 PRO A O 1
ATOM 2533 N N . GLY A 1 329 ? -1.823 -2.423 -23.410 1.00 91.31 329 GLY A N 1
ATOM 2534 C CA . GLY A 1 329 ? -2.307 -3.807 -23.381 1.00 91.31 329 GLY A CA 1
ATOM 2535 C C . GLY A 1 329 ? -2.026 -4.572 -22.082 1.00 91.31 329 GLY A C 1
ATOM 2536 O O . GLY A 1 329 ? -2.475 -5.708 -21.957 1.00 91.31 329 GLY A O 1
ATOM 2537 N N . ARG A 1 330 ? -1.290 -3.988 -21.127 1.00 91.81 330 ARG A N 1
ATOM 2538 C CA . ARG A 1 330 ? -0.860 -4.662 -19.884 1.00 91.81 330 ARG A CA 1
ATOM 2539 C C . ARG A 1 330 ? -1.419 -4.019 -18.620 1.00 91.81 330 ARG A C 1
ATOM 2541 O O . ARG A 1 330 ? -1.555 -4.695 -17.604 1.00 91.81 330 ARG A O 1
ATOM 2548 N N . ILE A 1 331 ? -1.728 -2.728 -18.672 1.00 96.06 331 ILE A N 1
ATOM 2549 C CA . ILE A 1 331 ? -2.087 -1.951 -17.488 1.00 96.06 331 ILE A CA 1
ATOM 2550 C C . ILE A 1 331 ? -3.607 -1.971 -17.258 1.00 96.06 331 ILE A C 1
ATOM 2552 O O . ILE A 1 331 ? -4.365 -1.676 -18.184 1.00 96.06 331 ILE A O 1
ATOM 2556 N N . PRO A 1 332 ? -4.085 -2.321 -16.047 1.00 96.69 332 PRO A N 1
ATOM 2557 C CA . PRO A 1 332 ? -5.496 -2.186 -15.701 1.00 96.69 332 PRO A CA 1
ATOM 2558 C C . PRO A 1 332 ? -5.897 -0.716 -15.525 1.00 96.69 332 PRO A C 1
ATOM 2560 O O . PRO A 1 332 ? -5.062 0.143 -15.255 1.00 96.69 332 PRO A O 1
ATOM 2563 N N . ALA A 1 333 ? -7.198 -0.433 -15.621 1.00 98.06 333 ALA A N 1
ATOM 2564 C CA . ALA A 1 333 ? -7.760 0.840 -15.173 1.00 98.06 333 ALA A CA 1
ATOM 2565 C C . ALA A 1 333 ? -7.513 1.072 -13.668 1.00 98.06 333 ALA A C 1
ATOM 2567 O O . ALA A 1 333 ? -7.079 0.164 -12.957 1.00 98.06 333 ALA A O 1
ATOM 2568 N N . ALA A 1 334 ? -7.797 2.275 -13.160 1.00 98.06 334 ALA A N 1
ATOM 2569 C CA . ALA A 1 334 ? -7.595 2.560 -11.742 1.00 98.06 334 ALA A CA 1
ATOM 2570 C C . ALA A 1 334 ? -8.479 1.663 -10.867 1.00 98.06 334 ALA A C 1
ATOM 2572 O O . ALA A 1 334 ? -9.682 1.529 -11.117 1.00 98.06 334 ALA A O 1
ATOM 2573 N N . SER A 1 335 ? -7.895 1.090 -9.817 1.00 98.06 335 SER A N 1
ATOM 2574 C CA . SER A 1 335 ? -8.652 0.447 -8.739 1.00 98.06 335 SER A CA 1
ATOM 2575 C C . SER A 1 335 ? -9.287 1.504 -7.826 1.00 98.06 335 SER A C 1
ATOM 2577 O O . SER A 1 335 ? -9.212 2.701 -8.098 1.00 98.06 335 SER A O 1
ATOM 2579 N N . GLN A 1 336 ? -9.905 1.085 -6.722 1.00 97.56 336 GLN A N 1
ATOM 2580 C CA . GLN A 1 336 ? -10.559 1.987 -5.770 1.00 97.56 336 GLN A CA 1
ATOM 2581 C C . GLN A 1 336 ? -9.676 3.137 -5.262 1.00 97.56 336 GLN A C 1
ATOM 2583 O O . GLN A 1 336 ? -10.235 4.154 -4.887 1.00 97.56 336 GLN A O 1
ATOM 2588 N N . GLY A 1 337 ? -8.342 2.997 -5.250 1.00 95.31 337 GLY A N 1
ATOM 2589 C CA . GLY A 1 337 ? -7.390 4.083 -4.977 1.00 95.31 337 GLY A CA 1
ATOM 2590 C C . GLY A 1 337 ? -7.393 4.627 -3.543 1.00 95.31 337 GLY A C 1
ATOM 2591 O O . GLY A 1 337 ? -7.042 5.786 -3.343 1.00 95.31 337 GLY A O 1
ATOM 2592 N N . THR A 1 338 ? -7.819 3.820 -2.569 1.00 96.81 338 THR A N 1
ATOM 2593 C CA . THR A 1 338 ? -7.837 4.137 -1.130 1.00 96.81 338 THR A CA 1
ATOM 2594 C C . THR A 1 338 ? -7.828 2.844 -0.311 1.00 96.81 338 THR A C 1
ATOM 2596 O O . THR A 1 338 ? -8.224 1.791 -0.822 1.00 96.81 338 THR A O 1
ATOM 2599 N N . MET A 1 339 ? -7.366 2.896 0.941 1.00 95.62 339 MET A N 1
ATOM 2600 C CA . MET A 1 339 ? -7.481 1.769 1.879 1.00 95.62 339 MET A CA 1
ATOM 2601 C C . MET A 1 339 ? -8.775 1.798 2.699 1.00 95.62 339 MET A C 1
ATOM 2603 O O . MET A 1 339 ? -9.111 0.788 3.319 1.00 95.62 339 MET A O 1
ATOM 2607 N N . ASN A 1 340 ? -9.498 2.926 2.685 1.00 96.44 340 ASN A N 1
ATOM 2608 C CA . ASN A 1 340 ? -10.690 3.171 3.501 1.00 96.44 340 ASN A CA 1
ATOM 2609 C C . ASN A 1 340 ? -10.434 2.848 4.982 1.00 96.44 340 ASN A C 1
ATOM 2611 O O . ASN A 1 340 ? -11.093 1.979 5.556 1.00 96.44 340 ASN A O 1
ATOM 2615 N N . ASN A 1 341 ? -9.431 3.494 5.573 1.00 96.69 341 ASN A N 1
ATOM 2616 C CA . ASN A 1 341 ? -9.055 3.254 6.960 1.00 96.69 341 ASN A CA 1
ATOM 2617 C C . ASN A 1 341 ? -10.161 3.734 7.898 1.00 96.69 341 ASN A C 1
ATOM 2619 O O . ASN A 1 341 ? -10.535 4.908 7.878 1.00 96.69 341 ASN A O 1
ATOM 2623 N N . LEU A 1 342 ? -10.638 2.826 8.741 1.00 97.44 342 LEU A N 1
ATOM 2624 C CA . LEU A 1 342 ? -11.587 3.084 9.810 1.00 97.44 342 LEU A CA 1
ATOM 2625 C C . LEU A 1 342 ? -10.938 2.703 11.131 1.00 97.44 342 LEU A C 1
ATOM 2627 O O . LEU A 1 342 ? -10.574 1.543 11.332 1.00 97.44 342 LEU A O 1
ATOM 2631 N N . THR A 1 343 ? -10.827 3.659 12.044 1.00 97.81 343 THR A N 1
ATOM 2632 C CA . THR A 1 343 ? -10.473 3.380 13.431 1.00 97.81 343 THR A CA 1
ATOM 2633 C C . THR A 1 343 ? -11.599 3.790 14.362 1.00 97.81 343 THR A C 1
ATOM 2635 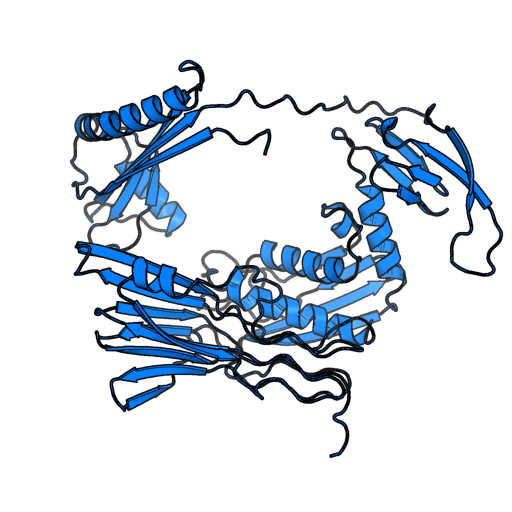O O . THR A 1 343 ? -12.254 4.814 14.172 1.00 97.81 343 THR A O 1
ATOM 2638 N N . ILE A 1 344 ? -11.845 2.956 15.368 1.00 98.38 344 ILE A N 1
ATOM 2639 C CA . ILE A 1 344 ? -12.865 3.189 16.389 1.00 98.38 344 ILE A CA 1
ATOM 2640 C C . ILE A 1 344 ? -12.223 2.905 17.739 1.00 98.38 344 ILE A C 1
ATOM 2642 O O . ILE A 1 344 ? -11.699 1.812 17.952 1.00 98.38 344 ILE A O 1
ATOM 2646 N N . GLY A 1 345 ? -12.243 3.877 18.641 1.00 97.69 345 GLY A N 1
ATOM 2647 C CA . GLY A 1 345 ? -11.694 3.734 19.984 1.00 97.69 345 GLY A CA 1
ATOM 2648 C C . GLY A 1 345 ? -12.677 4.197 21.045 1.00 97.69 345 GLY A C 1
ATOM 2649 O O . GLY A 1 345 ? -13.431 5.139 20.826 1.00 97.69 345 GLY A O 1
ATOM 2650 N N . GLY A 1 346 ? -12.668 3.549 22.201 1.00 95.81 346 GLY A N 1
ATOM 2651 C CA . GLY A 1 346 ? -13.581 3.886 23.288 1.00 95.81 346 GLY A CA 1
ATOM 2652 C C . GLY A 1 346 ? -13.397 2.988 24.501 1.00 95.81 346 GLY A C 1
ATOM 2653 O O . GLY A 1 346 ? -12.377 2.311 24.644 1.00 95.81 346 GLY A O 1
ATOM 2654 N N . TRP A 1 347 ? -14.402 2.979 25.372 1.00 97.06 347 TRP A N 1
ATOM 2655 C CA . TRP A 1 347 ? -14.477 2.089 26.527 1.00 97.06 347 TRP A CA 1
ATOM 2656 C C . TRP A 1 347 ? -15.527 1.006 26.281 1.00 97.06 347 TRP A C 1
ATOM 2658 O O . TRP A 1 347 ? -16.661 1.319 25.921 1.00 97.06 347 TRP A O 1
ATOM 2668 N N . ASP A 1 348 ? -15.156 -0.259 26.471 1.00 96.56 348 ASP A N 1
ATOM 2669 C CA . ASP A 1 348 ? -16.088 -1.386 26.464 1.00 96.56 348 ASP A CA 1
ATOM 2670 C C . ASP A 1 348 ? -16.651 -1.563 27.887 1.00 96.56 348 ASP A C 1
ATOM 2672 O O . ASP A 1 348 ? -15.910 -2.000 28.773 1.00 96.56 348 ASP A O 1
ATOM 2676 N N . PRO A 1 349 ? -17.930 -1.222 28.137 1.00 93.44 349 PRO A N 1
ATOM 2677 C CA . PRO A 1 349 ? -18.523 -1.328 29.466 1.00 93.44 349 PRO A CA 1
ATOM 2678 C C . PRO A 1 349 ? -18.793 -2.777 29.893 1.00 93.44 349 PRO A C 1
ATOM 2680 O O . PRO A 1 349 ? -18.877 -3.037 31.085 1.00 93.44 349 PRO A O 1
ATOM 2683 N N . GLU A 1 350 ? -18.921 -3.720 28.955 1.00 93.19 350 GLU A N 1
ATOM 2684 C CA . GLU A 1 350 ? -19.161 -5.135 29.266 1.00 93.19 350 GLU A CA 1
ATOM 2685 C C . GLU A 1 350 ? -17.867 -5.825 29.715 1.00 93.19 350 GLU A C 1
ATOM 2687 O O . GLU A 1 350 ? -17.876 -6.661 30.617 1.00 93.19 350 GLU A O 1
ATOM 2692 N N . ARG A 1 351 ? -16.740 -5.464 29.088 1.00 93.19 351 ARG A N 1
ATOM 2693 C CA . ARG A 1 351 ? -15.409 -6.019 29.399 1.00 93.19 351 ARG A CA 1
ATOM 2694 C C . ARG A 1 351 ? -14.576 -5.133 30.325 1.00 93.19 351 ARG A C 1
ATOM 2696 O O . ARG A 1 351 ? -13.448 -5.508 30.634 1.00 93.19 351 ARG A O 1
ATOM 2703 N N . GLU A 1 352 ? -15.107 -3.975 30.709 1.00 95.50 352 GLU A N 1
ATOM 2704 C CA . GLU A 1 352 ? -14.477 -2.976 31.580 1.00 95.50 352 GLU A CA 1
ATOM 2705 C C . GLU A 1 352 ? -13.036 -2.624 31.159 1.00 95.50 352 GLU A C 1
ATOM 2707 O O . GLU A 1 352 ? -12.106 -2.631 31.968 1.00 95.50 352 GLU A O 1
ATOM 2712 N N . ARG A 1 353 ? -12.826 -2.335 29.867 1.00 95.31 353 ARG A N 1
ATOM 2713 C CA . ARG A 1 353 ? -11.496 -2.002 29.324 1.00 95.31 353 ARG A CA 1
ATOM 2714 C C . ARG A 1 353 ? -11.562 -1.023 28.150 1.00 95.31 353 ARG A C 1
ATOM 2716 O O . ARG A 1 353 ? -12.564 -1.014 27.431 1.00 95.31 353 ARG A O 1
ATOM 2723 N N . PRO A 1 354 ? -10.492 -0.252 27.873 1.00 95.50 354 PRO A N 1
ATOM 2724 C CA . PRO A 1 354 ? -10.418 0.509 26.637 1.00 95.50 354 PRO A CA 1
ATOM 2725 C C . PRO A 1 354 ? -10.266 -0.437 25.441 1.00 95.50 354 PRO A C 1
ATOM 2727 O O . PRO A 1 354 ? -9.697 -1.528 25.551 1.00 95.50 354 PRO A O 1
ATOM 2730 N N . PHE A 1 355 ? -10.737 -0.003 24.278 1.00 96.25 355 PHE A N 1
ATOM 2731 C CA . PHE A 1 355 ? -10.520 -0.705 23.022 1.00 96.25 355 PHE A CA 1
ATOM 2732 C C . PHE A 1 355 ? -10.071 0.256 21.924 1.00 96.25 355 PHE A C 1
ATOM 2734 O O . PHE A 1 355 ? -10.427 1.433 21.912 1.00 96.25 355 PHE A O 1
ATOM 2741 N N . ALA A 1 356 ? -9.307 -0.288 20.981 1.00 95.94 356 ALA A N 1
ATOM 2742 C CA . ALA A 1 356 ? -8.984 0.339 19.714 1.00 95.94 356 ALA A CA 1
ATOM 2743 C C . ALA A 1 356 ? -9.170 -0.706 18.611 1.00 95.94 356 ALA A C 1
ATOM 2745 O O . ALA A 1 356 ? -8.579 -1.789 18.647 1.00 95.94 356 ALA A O 1
ATOM 2746 N N . TYR A 1 357 ? -10.032 -0.387 17.659 1.00 96.50 357 TYR A N 1
ATOM 2747 C CA . TYR A 1 357 ? -10.293 -1.167 16.464 1.00 96.50 357 TYR A CA 1
ATOM 2748 C C . TYR A 1 357 ? -9.733 -0.427 15.252 1.00 96.50 357 TYR A C 1
ATOM 2750 O O . TYR A 1 357 ? -9.860 0.793 15.164 1.00 96.50 357 TYR A O 1
ATOM 2758 N N . TYR A 1 358 ? -9.123 -1.165 14.327 1.00 95.31 358 TYR A N 1
ATOM 2759 C CA . TYR A 1 358 ? -8.604 -0.644 13.069 1.00 95.31 358 TYR A CA 1
ATOM 2760 C C . TYR A 1 358 ? -8.931 -1.619 11.942 1.00 95.31 358 TYR A C 1
ATOM 2762 O O . TYR A 1 358 ? -8.591 -2.800 12.018 1.00 95.31 358 TYR A O 1
ATOM 2770 N N . GLU A 1 359 ? -9.579 -1.119 10.896 1.00 94.56 359 GLU A N 1
ATOM 2771 C CA . GLU A 1 359 ? -9.926 -1.872 9.697 1.00 94.56 359 GLU A CA 1
ATOM 2772 C C . GLU A 1 359 ? -9.574 -1.071 8.445 1.00 94.56 359 GLU A C 1
ATOM 2774 O O . GLU A 1 359 ? -9.802 0.134 8.360 1.00 94.56 359 GLU A O 1
ATOM 2779 N N . THR A 1 360 ? -9.053 -1.770 7.444 1.00 95.75 360 THR A N 1
ATOM 2780 C CA . THR A 1 360 ? -9.046 -1.315 6.051 1.00 95.75 360 THR A CA 1
ATOM 2781 C C . THR A 1 360 ? -10.226 -1.963 5.342 1.00 95.75 360 THR A C 1
ATOM 2783 O O . THR A 1 360 ? -10.399 -3.177 5.468 1.00 95.75 360 THR A O 1
ATOM 2786 N N . VAL A 1 361 ? -10.991 -1.221 4.541 1.00 96.25 361 VAL A N 1
ATOM 2787 C CA . VAL A 1 361 ? -12.158 -1.770 3.828 1.00 96.25 361 VAL A CA 1
ATOM 2788 C C . VAL A 1 361 ? -11.854 -1.948 2.338 1.00 96.25 361 VAL A C 1
ATOM 2790 O O . VAL A 1 361 ? -11.366 -1.042 1.665 1.00 96.25 361 VAL A O 1
ATOM 2793 N N . ALA A 1 362 ? -12.138 -3.141 1.812 1.00 96.38 362 ALA A N 1
ATOM 2794 C CA . ALA A 1 362 ? -11.935 -3.496 0.409 1.00 96.38 362 ALA A CA 1
ATOM 2795 C C . ALA A 1 362 ? -12.854 -2.721 -0.560 1.00 96.38 362 ALA A C 1
ATOM 2797 O O . ALA A 1 362 ? -13.877 -2.154 -0.171 1.00 96.38 362 ALA A O 1
ATOM 2798 N N . GLY A 1 363 ? -12.537 -2.762 -1.855 1.00 96.69 363 GLY A N 1
ATOM 2799 C CA . GLY A 1 363 ? -13.324 -2.083 -2.882 1.00 96.69 363 GLY A CA 1
ATOM 2800 C C . GLY A 1 363 ? -13.114 -2.661 -4.277 1.00 96.69 363 GLY A C 1
ATOM 2801 O O . GLY A 1 363 ? -12.835 -3.850 -4.429 1.00 96.69 363 GLY A O 1
ATOM 2802 N N . GLY A 1 364 ? -13.297 -1.832 -5.304 1.00 97.75 364 GLY A N 1
ATOM 2803 C CA . GLY A 1 364 ? -13.194 -2.271 -6.695 1.00 97.75 364 GLY A CA 1
ATOM 2804 C C . GLY A 1 364 ? -11.755 -2.425 -7.196 1.00 97.75 364 GLY A C 1
ATOM 2805 O O . GLY A 1 364 ? -10.911 -1.559 -6.961 1.00 97.75 364 GLY A O 1
ATOM 2806 N N . VAL A 1 365 ? -11.495 -3.470 -7.985 1.00 97.94 365 VAL A N 1
ATOM 2807 C CA . VAL A 1 365 ? -10.273 -3.618 -8.798 1.00 97.94 365 VAL A CA 1
ATOM 2808 C C . VAL A 1 365 ? -10.499 -3.055 -10.201 1.00 97.94 365 VAL A C 1
ATOM 2810 O O . VAL A 1 365 ? -11.548 -3.291 -10.800 1.00 97.94 365 VAL A O 1
ATOM 2813 N N . GLY A 1 366 ? -9.504 -2.363 -10.755 1.00 98.19 366 GLY A N 1
ATOM 2814 C CA . GLY A 1 366 ? -9.516 -1.883 -12.139 1.00 98.19 366 GLY A CA 1
ATOM 2815 C C . GLY A 1 366 ? -9.794 -2.972 -13.174 1.00 98.19 366 GLY A C 1
ATOM 2816 O O . GLY A 1 366 ? -9.238 -4.073 -13.104 1.00 98.19 366 GLY A O 1
ATOM 2817 N N . ALA A 1 367 ? -10.628 -2.665 -14.168 1.00 98.06 367 ALA A N 1
ATOM 2818 C CA . ALA A 1 367 ? -10.807 -3.546 -15.316 1.00 98.06 367 ALA A CA 1
ATOM 2819 C C . ALA A 1 367 ? -9.490 -3.709 -16.091 1.00 98.06 367 ALA A C 1
ATOM 2821 O O . ALA A 1 367 ? -8.734 -2.754 -16.276 1.00 98.06 367 ALA A O 1
ATOM 2822 N N . ARG A 1 368 ? -9.218 -4.926 -16.562 1.00 94.44 368 ARG A N 1
ATOM 2823 C CA . ARG A 1 368 ? -7.987 -5.284 -17.276 1.00 94.44 368 ARG A CA 1
ATOM 2824 C C . ARG A 1 368 ? -8.220 -5.310 -18.785 1.00 94.44 368 ARG A C 1
ATOM 2826 O O . ARG A 1 368 ? -9.345 -5.572 -19.225 1.00 94.44 368 ARG A O 1
ATOM 2833 N N . PRO A 1 369 ? -7.155 -5.176 -19.590 1.00 92.12 369 PRO A N 1
ATOM 2834 C CA . PRO A 1 369 ? -7.186 -5.575 -20.990 1.00 92.12 369 PRO A CA 1
ATOM 2835 C C . PRO A 1 369 ? -7.602 -7.052 -21.093 1.00 92.12 369 PRO A C 1
ATOM 2837 O O . PRO A 1 369 ? -6.833 -7.956 -20.782 1.00 92.12 369 PRO A O 1
ATOM 2840 N N . GLY A 1 370 ? -8.859 -7.310 -21.458 1.00 94.31 370 GLY A N 1
ATOM 2841 C CA . GLY A 1 370 ? -9.380 -8.668 -21.636 1.00 94.31 370 GLY A CA 1
ATOM 2842 C C . GLY A 1 370 ? -10.266 -9.217 -20.511 1.00 94.31 370 GLY A C 1
ATOM 2843 O O . GLY A 1 370 ? -10.821 -10.301 -20.694 1.00 94.31 370 GLY A O 1
ATOM 2844 N N . LYS A 1 371 ? -10.427 -8.530 -19.366 1.00 96.69 371 LYS A N 1
ATOM 2845 C CA . LYS A 1 371 ? -11.193 -9.077 -18.228 1.00 96.69 371 LYS A CA 1
ATOM 2846 C C . LYS A 1 371 ? -11.751 -8.006 -17.292 1.00 96.69 371 LYS A C 1
ATOM 2848 O O . LYS A 1 371 ? -11.052 -7.050 -16.967 1.00 96.69 371 LYS A O 1
ATOM 2853 N N . ASP A 1 372 ? -12.957 -8.235 -16.777 1.00 98.06 372 ASP A N 1
ATOM 2854 C CA . ASP A 1 372 ? -13.570 -7.398 -15.738 1.00 98.06 372 ASP A CA 1
ATOM 2855 C C . ASP A 1 372 ? -12.693 -7.305 -14.483 1.00 98.06 372 ASP A C 1
ATOM 2857 O O . ASP A 1 372 ? -11.890 -8.201 -14.180 1.00 98.06 372 ASP A O 1
ATOM 2861 N N . GLY A 1 373 ? -12.844 -6.205 -13.756 1.00 97.69 373 GLY A N 1
ATOM 2862 C CA . GLY A 1 373 ? -12.283 -6.026 -12.428 1.00 97.69 373 GLY A CA 1
ATOM 2863 C C . GLY A 1 373 ? -12.994 -6.908 -11.402 1.00 97.69 373 GLY A C 1
ATOM 2864 O O . GLY A 1 373 ? -14.184 -7.185 -11.522 1.00 97.69 373 GLY A O 1
ATOM 2865 N N . ALA A 1 374 ? -12.267 -7.375 -10.391 1.00 97.69 374 ALA A N 1
ATOM 2866 C CA . ALA A 1 374 ? -12.884 -8.067 -9.264 1.00 97.69 374 ALA A CA 1
ATOM 2867 C C . ALA A 1 374 ? -13.496 -7.061 -8.274 1.00 97.69 374 ALA A C 1
ATOM 2869 O O . ALA A 1 374 ? -12.925 -5.997 -8.035 1.00 97.69 374 ALA A O 1
ATOM 2870 N N . SER A 1 375 ? -14.648 -7.403 -7.702 1.00 98.38 375 SER A N 1
ATOM 2871 C CA . SER A 1 375 ? -15.341 -6.590 -6.696 1.00 98.38 375 SER A CA 1
ATOM 2872 C C . SER A 1 375 ? -14.914 -6.974 -5.282 1.00 98.38 375 SER A C 1
ATOM 2874 O O . SER A 1 375 ? -14.634 -8.145 -5.032 1.00 98.38 375 SER A O 1
ATOM 2876 N N . ALA A 1 376 ? -14.948 -6.014 -4.357 1.00 96.31 376 ALA A N 1
ATOM 2877 C CA . ALA A 1 376 ? -14.708 -6.226 -2.927 1.00 96.31 376 ALA A CA 1
ATOM 2878 C C . ALA A 1 376 ? -13.358 -6.892 -2.582 1.00 96.31 376 ALA A C 1
ATOM 2880 O O . ALA A 1 376 ? -13.295 -7.768 -1.719 1.00 96.31 376 ALA A O 1
ATOM 2881 N N . ILE A 1 377 ? -12.267 -6.462 -3.228 1.00 94.31 377 ILE A N 1
ATOM 2882 C CA . ILE A 1 377 ? -10.905 -6.952 -2.954 1.00 94.31 377 ILE A CA 1
ATOM 2883 C C . ILE A 1 377 ? -9.987 -5.791 -2.547 1.00 94.31 377 ILE A C 1
ATOM 2885 O O . ILE A 1 377 ? -10.140 -4.653 -2.995 1.00 94.31 377 ILE A O 1
ATOM 2889 N N . HIS A 1 378 ? -9.032 -6.076 -1.665 1.00 94.25 378 HIS A N 1
ATOM 2890 C CA . HIS A 1 378 ? -7.936 -5.169 -1.342 1.00 94.25 378 HIS A CA 1
ATOM 2891 C C . HIS A 1 378 ? -6.972 -5.018 -2.525 1.00 94.25 378 HIS A C 1
ATOM 2893 O O . HIS A 1 378 ? -6.643 -5.986 -3.208 1.00 94.25 378 HIS A O 1
ATOM 2899 N N . THR A 1 379 ? -6.529 -3.791 -2.796 1.00 93.12 379 THR A N 1
ATOM 2900 C CA . THR A 1 379 ? -5.746 -3.484 -3.998 1.00 93.12 379 THR A CA 1
ATOM 2901 C C . THR A 1 379 ? -4.471 -2.741 -3.672 1.00 93.12 379 THR A C 1
ATOM 2903 O O . THR A 1 379 ? -4.472 -1.831 -2.842 1.00 93.12 379 THR A O 1
ATOM 2906 N N . HIS A 1 380 ? -3.419 -3.063 -4.422 1.00 93.50 380 HIS A N 1
ATOM 2907 C CA . HIS A 1 380 ? -2.137 -2.367 -4.401 1.00 93.50 380 HIS A CA 1
ATOM 2908 C C . HIS A 1 380 ? -1.500 -2.362 -3.009 1.00 93.50 380 HIS A C 1
ATOM 2910 O O . HIS A 1 380 ? -1.018 -3.393 -2.553 1.00 93.50 380 HIS A O 1
ATOM 2916 N N . MET A 1 381 ? -1.500 -1.211 -2.336 1.00 92.69 381 MET A N 1
ATOM 2917 C CA . MET A 1 381 ? -0.824 -1.012 -1.056 1.00 92.69 381 MET A CA 1
ATOM 2918 C C . MET A 1 381 ? -1.589 -1.644 0.124 1.00 92.69 381 MET A C 1
ATOM 2920 O O . MET A 1 381 ? -1.168 -1.523 1.269 1.00 92.69 381 MET A O 1
ATOM 2924 N N . THR A 1 382 ? -2.714 -2.320 -0.134 1.00 88.50 382 THR A N 1
ATOM 2925 C CA . THR A 1 382 ? -3.510 -3.056 0.861 1.00 88.50 382 THR A CA 1
ATOM 2926 C C . THR A 1 382 ? -3.527 -4.546 0.529 1.00 88.50 382 THR A C 1
ATOM 2928 O O . THR A 1 382 ? -3.847 -4.921 -0.597 1.00 88.50 382 THR A O 1
ATOM 2931 N N . ASN A 1 383 ? -3.219 -5.394 1.515 1.00 86.62 383 ASN A N 1
ATOM 2932 C CA . ASN A 1 383 ? -3.216 -6.859 1.389 1.00 86.62 383 ASN A CA 1
ATOM 2933 C C . ASN A 1 383 ? -3.636 -7.535 2.707 1.00 86.62 383 ASN A C 1
ATOM 2935 O O . ASN A 1 383 ? -2.923 -8.363 3.273 1.00 86.62 383 ASN A O 1
ATOM 2939 N N . THR A 1 384 ? -4.766 -7.104 3.250 1.00 85.44 384 THR A N 1
ATOM 2940 C CA . THR A 1 384 ? -5.356 -7.637 4.479 1.00 85.44 384 THR A CA 1
ATOM 2941 C C . THR A 1 384 ? -6.507 -8.581 4.131 1.00 85.44 384 THR A C 1
ATOM 2943 O O . THR A 1 384 ? -7.179 -8.421 3.112 1.00 85.44 384 THR A O 1
ATOM 2946 N N . LEU A 1 385 ? -6.722 -9.605 4.962 1.00 86.75 385 LEU A N 1
ATOM 2947 C CA . LEU A 1 385 ? -7.966 -10.374 4.922 1.00 86.75 385 LEU A CA 1
ATOM 2948 C C . LEU A 1 385 ? -9.079 -9.539 5.560 1.00 86.75 385 LEU A C 1
ATOM 2950 O O . LEU A 1 385 ? -8.815 -8.735 6.454 1.00 86.75 385 LEU A O 1
ATOM 2954 N N . ASN A 1 386 ? -10.321 -9.741 5.124 1.00 87.50 386 ASN A N 1
ATOM 2955 C CA . ASN A 1 386 ? -11.458 -9.080 5.752 1.00 87.50 386 ASN A CA 1
ATOM 2956 C C . ASN A 1 386 ? -11.610 -9.532 7.214 1.00 87.50 386 ASN A C 1
ATOM 2958 O O . ASN A 1 386 ? -11.400 -10.705 7.528 1.00 87.50 386 ASN A O 1
ATOM 2962 N N . THR A 1 387 ? -12.047 -8.630 8.096 1.00 89.81 387 THR A N 1
ATOM 2963 C CA . THR A 1 387 ? -12.385 -8.993 9.479 1.00 89.81 387 THR A CA 1
ATOM 2964 C C . THR A 1 387 ? -13.652 -9.853 9.482 1.00 89.81 387 THR A C 1
ATOM 2966 O O . THR A 1 387 ? -14.699 -9.371 9.029 1.00 89.81 387 THR A O 1
ATOM 2969 N N . PRO A 1 388 ? -13.626 -11.102 9.986 1.00 94.62 388 PRO A N 1
ATOM 2970 C CA . PRO A 1 388 ? -14.845 -11.888 10.122 1.00 94.62 388 PRO A CA 1
ATOM 2971 C C . PRO A 1 388 ? -15.835 -11.177 11.047 1.00 94.62 388 PRO A C 1
ATOM 2973 O O . PRO A 1 388 ? -15.461 -10.731 12.130 1.00 94.62 388 PRO A O 1
ATOM 2976 N N . THR A 1 389 ? -17.099 -11.088 10.630 1.00 96.88 389 THR A N 1
ATOM 2977 C CA . THR A 1 389 ? -18.151 -10.388 11.382 1.00 96.88 389 THR A CA 1
ATOM 2978 C C . THR A 1 389 ? -18.265 -10.904 12.814 1.00 96.88 389 THR A C 1
ATOM 2980 O O . THR A 1 389 ? -18.164 -10.122 13.749 1.00 96.88 389 THR A O 1
ATOM 2983 N N . GLU A 1 390 ? -18.370 -12.220 12.998 1.00 96.56 390 GLU A N 1
ATOM 2984 C CA . GLU A 1 390 ? -18.484 -12.833 14.327 1.00 96.56 390 GLU A CA 1
ATOM 2985 C C . GLU A 1 390 ? -17.263 -12.540 15.210 1.00 96.56 390 GLU A C 1
ATOM 2987 O O . GLU A 1 390 ? -17.410 -12.305 16.404 1.00 96.56 390 GLU A O 1
ATOM 2992 N N . ALA A 1 391 ? -16.059 -12.492 14.627 1.00 95.25 391 ALA A N 1
ATOM 2993 C CA . ALA A 1 391 ? -14.841 -12.171 15.366 1.00 95.25 391 ALA A CA 1
ATOM 2994 C C . ALA A 1 391 ? -14.814 -10.703 15.820 1.00 95.25 391 ALA A C 1
ATOM 2996 O O . ALA A 1 391 ? -14.399 -10.423 16.944 1.00 95.25 391 ALA A O 1
ATOM 2997 N N . LEU A 1 392 ? -15.277 -9.780 14.969 1.00 95.62 392 LEU A N 1
ATOM 2998 C CA . LEU A 1 392 ? -15.413 -8.363 15.310 1.00 95.62 392 LEU A CA 1
ATOM 2999 C C . LEU A 1 392 ? -16.403 -8.169 16.465 1.00 95.62 392 LEU A C 1
ATOM 3001 O O . LEU A 1 392 ? -16.044 -7.566 17.472 1.00 95.62 392 LEU A O 1
ATOM 3005 N N . GLU A 1 393 ? -17.614 -8.714 16.331 1.00 97.31 393 GLU A N 1
ATOM 3006 C CA . GLU A 1 393 ? -18.683 -8.565 17.331 1.00 97.31 393 GLU A CA 1
ATOM 3007 C C . GLU A 1 393 ? -18.359 -9.270 18.651 1.00 97.31 393 GLU A C 1
ATOM 3009 O O . GLU A 1 393 ? -18.789 -8.844 19.718 1.00 97.31 393 GLU A O 1
ATOM 3014 N N . PHE A 1 394 ? -17.573 -10.346 18.598 1.00 95.56 394 PHE A N 1
ATOM 3015 C CA . PHE A 1 394 ? -17.096 -11.020 19.798 1.00 95.56 394 PHE A CA 1
ATOM 3016 C C . PHE A 1 394 ? -16.034 -10.205 20.549 1.00 95.56 394 PHE A C 1
ATOM 3018 O O . PHE A 1 394 ? -15.983 -10.234 21.782 1.00 95.56 394 PHE A O 1
ATOM 3025 N N . ALA A 1 395 ? -15.145 -9.522 19.824 1.00 95.19 395 ALA A N 1
ATOM 3026 C CA . ALA A 1 395 ? -13.975 -8.874 20.410 1.00 95.19 395 ALA A CA 1
ATOM 3027 C C . ALA A 1 395 ? -14.225 -7.428 20.865 1.00 95.19 395 ALA A C 1
ATOM 3029 O O . ALA A 1 395 ? -13.513 -6.957 21.760 1.00 95.19 395 ALA A O 1
ATOM 3030 N N . TYR A 1 396 ? -15.204 -6.745 20.267 1.00 97.50 396 TYR A N 1
ATOM 3031 C CA . TYR A 1 396 ? -15.441 -5.313 20.436 1.00 97.50 396 TYR A CA 1
ATOM 3032 C C . TYR A 1 396 ? -16.927 -5.000 20.663 1.00 97.50 396 TYR A C 1
ATOM 3034 O O . TYR A 1 396 ? -17.779 -5.740 20.172 1.00 97.50 396 TYR A O 1
ATOM 3042 N N . PRO A 1 397 ? -17.260 -3.871 21.323 1.00 97.81 397 PRO A N 1
ATOM 3043 C CA . PRO A 1 397 ? -18.636 -3.398 21.488 1.00 97.81 397 PRO A CA 1
ATOM 3044 C C . PRO A 1 397 ? -19.156 -2.771 20.180 1.00 97.81 397 PRO A C 1
ATOM 3046 O O . PRO A 1 397 ? -19.534 -1.601 20.124 1.00 97.81 397 PRO A O 1
ATOM 3049 N N . LEU A 1 398 ? -19.132 -3.553 19.103 1.00 98.38 398 LEU A N 1
ATOM 3050 C CA . LEU A 1 398 ? -19.463 -3.167 17.737 1.00 98.38 398 LEU A CA 1
ATOM 3051 C C . LEU A 1 398 ? -20.372 -4.233 17.126 1.00 98.38 398 LEU A C 1
ATOM 3053 O O . LEU A 1 398 ? -20.231 -5.417 17.426 1.00 98.38 398 LEU A O 1
ATOM 3057 N N . ARG A 1 399 ? -21.280 -3.830 16.236 1.00 98.50 399 ARG A N 1
ATOM 3058 C CA . ARG A 1 399 ? -22.153 -4.757 15.503 1.00 98.50 399 ARG A CA 1
ATOM 3059 C C . ARG A 1 399 ? -22.169 -4.457 14.017 1.00 98.50 399 ARG A C 1
ATOM 3061 O O . ARG A 1 399 ? -22.407 -3.324 13.610 1.00 98.50 399 ARG A O 1
ATOM 3068 N N . VAL A 1 400 ? -21.979 -5.469 13.179 1.00 98.56 400 VAL A N 1
ATOM 3069 C CA . VAL A 1 400 ? -22.063 -5.310 11.727 1.00 98.56 400 VAL A CA 1
ATOM 3070 C C . VAL A 1 400 ? -23.527 -5.356 11.314 1.00 98.56 400 VAL A C 1
ATOM 3072 O O . VAL A 1 400 ? -24.193 -6.384 11.402 1.00 98.56 400 VAL A O 1
ATOM 3075 N N . ARG A 1 401 ? -24.044 -4.236 10.810 1.00 98.06 401 ARG A N 1
ATOM 3076 C CA . ARG A 1 401 ? -25.422 -4.154 10.300 1.00 98.06 401 ARG A CA 1
ATOM 3077 C C . ARG A 1 401 ? -25.520 -4.461 8.817 1.00 98.06 401 ARG A C 1
ATOM 3079 O O . ARG A 1 401 ? -26.540 -4.980 8.367 1.00 98.06 401 ARG A O 1
ATOM 3086 N N . ARG A 1 402 ? -24.470 -4.155 8.054 1.00 97.62 402 ARG A N 1
ATOM 3087 C CA . ARG A 1 402 ? -24.423 -4.406 6.612 1.00 97.62 402 ARG A CA 1
ATOM 3088 C C . ARG A 1 402 ? -22.998 -4.675 6.161 1.00 97.62 402 ARG A C 1
ATOM 3090 O O . ARG A 1 402 ? -22.077 -3.946 6.525 1.00 97.62 402 ARG A O 1
ATOM 3097 N N . TYR A 1 403 ? -22.833 -5.705 5.342 1.00 97.56 403 TYR A N 1
ATOM 3098 C CA . TYR A 1 403 ? -21.589 -5.973 4.637 1.00 97.56 403 TYR A CA 1
ATOM 3099 C C . TYR A 1 403 ? -21.906 -6.624 3.290 1.00 97.56 403 TYR A C 1
ATOM 3101 O O . TYR A 1 403 ? -22.269 -7.794 3.229 1.00 97.56 403 TYR A O 1
ATOM 3109 N N . GLU A 1 404 ? -21.826 -5.852 2.210 1.00 97.75 404 GLU A N 1
ATOM 3110 C CA . GLU A 1 404 ? -22.204 -6.321 0.874 1.00 97.75 404 GLU A CA 1
ATOM 3111 C C . GLU A 1 404 ? -21.409 -5.626 -0.233 1.00 97.75 404 GLU A C 1
ATOM 3113 O O . GLU A 1 404 ? -20.788 -4.584 -0.021 1.00 97.75 404 GLU A O 1
ATOM 3118 N N . ILE A 1 405 ? -21.479 -6.180 -1.442 1.00 98.62 405 ILE A N 1
ATOM 3119 C CA . ILE A 1 405 ? -20.945 -5.541 -2.645 1.00 98.62 405 ILE A CA 1
ATOM 3120 C C . ILE A 1 405 ? -21.822 -4.340 -3.014 1.00 98.62 405 ILE A C 1
ATOM 3122 O O . ILE A 1 405 ? -23.039 -4.456 -3.182 1.00 98.62 405 ILE A O 1
ATOM 3126 N N . ARG A 1 406 ? -21.188 -3.186 -3.226 1.00 98.19 406 ARG A N 1
ATOM 3127 C CA . ARG A 1 406 ? -21.826 -1.944 -3.670 1.00 98.19 406 ARG A CA 1
ATOM 3128 C C . ARG A 1 406 ? -22.101 -1.990 -5.175 1.00 98.19 406 ARG A C 1
ATOM 3130 O O . ARG A 1 406 ? -21.403 -1.360 -5.970 1.00 98.19 406 ARG A O 1
ATOM 3137 N N . SER A 1 407 ? -23.114 -2.759 -5.553 1.00 98.25 407 SER A N 1
ATOM 3138 C CA . SER A 1 407 ? -23.419 -3.090 -6.949 1.00 98.25 407 SER A CA 1
ATOM 3139 C C . SER A 1 407 ? -23.580 -1.855 -7.848 1.00 98.25 407 SER A C 1
ATOM 3141 O O . SER A 1 407 ? -24.303 -0.910 -7.517 1.00 98.25 407 SER A O 1
ATOM 3143 N N . GLY A 1 408 ? -22.925 -1.873 -9.011 1.00 97.38 408 GLY A N 1
ATOM 3144 C CA . GLY A 1 408 ? -22.974 -0.794 -10.003 1.00 97.38 408 GLY A CA 1
ATOM 3145 C C . GLY A 1 408 ? -22.149 0.445 -9.640 1.00 97.38 408 GLY A C 1
ATOM 3146 O O . GLY A 1 408 ? -22.407 1.529 -10.171 1.00 97.38 408 GLY A O 1
ATOM 3147 N N . SER A 1 409 ? -21.195 0.313 -8.719 1.00 98.56 409 SER A N 1
ATOM 3148 C CA . SER A 1 409 ? -20.206 1.347 -8.411 1.00 98.56 409 SER A CA 1
ATOM 3149 C C . SER A 1 409 ? -18.987 1.308 -9.332 1.00 98.56 409 SER A C 1
ATOM 3151 O O . SER A 1 409 ? -18.347 2.346 -9.499 1.00 98.56 409 SER A O 1
ATOM 3153 N N . GLY A 1 410 ? -18.687 0.168 -9.950 1.00 98.50 410 GLY A N 1
ATOM 3154 C CA . GLY A 1 410 ? -17.666 0.022 -10.978 1.00 98.50 410 GLY A CA 1
ATOM 3155 C C . GLY A 1 410 ? -18.007 0.790 -12.257 1.00 98.50 410 GLY A C 1
ATOM 3156 O O . GLY A 1 410 ? -19.166 0.905 -12.658 1.00 98.50 410 GLY A O 1
ATOM 3157 N N . GLY A 1 411 ? -16.980 1.343 -12.894 1.00 98.38 411 GLY A N 1
ATOM 3158 C CA . GLY A 1 411 ? -17.078 2.075 -14.148 1.00 98.38 411 GLY A CA 1
ATOM 3159 C C . GLY A 1 411 ? -17.396 1.142 -15.311 1.00 98.38 411 GLY A C 1
ATOM 3160 O O . GLY A 1 411 ? -16.855 0.036 -15.410 1.00 98.38 411 GLY A O 1
ATOM 3161 N N . ALA A 1 412 ? -18.275 1.586 -16.207 1.00 98.06 412 ALA A N 1
ATOM 3162 C CA . ALA A 1 412 ? -18.646 0.812 -17.380 1.00 98.06 412 ALA A CA 1
ATOM 3163 C C . ALA A 1 412 ? -17.496 0.750 -18.393 1.00 98.06 412 ALA A C 1
ATOM 3165 O O . ALA A 1 412 ? -16.746 1.702 -18.586 1.00 98.06 412 ALA A O 1
ATOM 3166 N N . GLY A 1 413 ? -17.387 -0.362 -19.104 1.00 96.81 413 GLY A N 1
ATOM 3167 C CA . GLY A 1 413 ? -16.470 -0.499 -20.224 1.00 96.81 413 GLY A CA 1
ATOM 3168 C C . GLY A 1 413 ? -16.838 -1.701 -21.075 1.00 96.81 413 GLY A C 1
ATOM 3169 O O . GLY A 1 413 ? -17.865 -2.344 -20.851 1.00 96.81 413 GLY A O 1
ATOM 3170 N N . ARG A 1 414 ? -15.991 -2.043 -22.048 1.00 96.69 414 ARG A N 1
ATOM 3171 C CA . ARG A 1 414 ? -16.036 -3.394 -22.630 1.00 96.69 414 ARG A CA 1
ATOM 3172 C C . ARG A 1 414 ? -15.838 -4.433 -21.528 1.00 96.69 414 ARG A C 1
ATOM 3174 O O . ARG A 1 414 ? -16.487 -5.474 -21.570 1.00 96.69 414 ARG A O 1
ATOM 3181 N N . TYR A 1 415 ? -14.950 -4.106 -20.594 1.00 98.06 415 TYR A N 1
ATOM 3182 C CA . TYR A 1 415 ? -14.776 -4.779 -19.322 1.00 98.06 415 TYR A CA 1
ATOM 3183 C C . TYR A 1 415 ? -15.109 -3.803 -18.198 1.00 98.06 415 TYR A C 1
ATOM 3185 O O . TYR A 1 415 ? -14.619 -2.669 -18.190 1.00 98.06 415 TYR A O 1
ATOM 3193 N N . SER A 1 416 ? -15.960 -4.234 -17.278 1.00 98.25 416 SER A N 1
ATOM 3194 C CA . SER A 1 416 ? -16.440 -3.406 -16.173 1.00 98.25 416 SER A CA 1
ATOM 3195 C C . SER A 1 416 ? -15.407 -3.348 -15.054 1.00 98.25 416 SER A C 1
ATOM 3197 O O . SER A 1 416 ? -14.747 -4.347 -14.757 1.00 98.25 416 SER A O 1
ATOM 3199 N N . GLY A 1 417 ? -15.266 -2.182 -14.425 1.00 98.56 417 GLY A N 1
ATOM 3200 C CA . GLY A 1 417 ? -14.518 -2.057 -13.177 1.00 98.56 417 GLY A CA 1
ATOM 3201 C C . GLY A 1 417 ? -15.203 -2.841 -12.058 1.00 98.56 417 GLY A C 1
ATOM 3202 O O . GLY A 1 417 ? -16.422 -3.004 -12.068 1.00 98.56 417 GLY A O 1
ATOM 3203 N N . GLY A 1 418 ? -14.423 -3.327 -11.095 1.00 98.69 418 GLY A N 1
ATOM 3204 C CA . GLY A 1 418 ? -14.960 -3.989 -9.912 1.00 98.69 418 GLY A CA 1
ATOM 3205 C C . GLY A 1 418 ? -15.803 -3.041 -9.060 1.00 98.69 418 GLY A C 1
ATOM 3206 O O . GLY A 1 418 ? -15.510 -1.845 -8.958 1.00 98.69 418 GLY A O 1
ATOM 3207 N N . ASP A 1 419 ? -16.829 -3.587 -8.420 1.00 98.81 419 ASP A N 1
ATOM 3208 C CA . ASP A 1 419 ? -17.662 -2.857 -7.470 1.00 98.81 419 ASP A CA 1
ATOM 3209 C C . ASP A 1 419 ? -16.981 -2.739 -6.098 1.00 98.81 419 ASP A C 1
ATOM 3211 O O . ASP A 1 419 ? -16.248 -3.629 -5.654 1.00 98.81 419 ASP A O 1
ATOM 3215 N N . GLY A 1 420 ? -17.256 -1.626 -5.420 1.00 98.38 420 GLY A N 1
ATOM 3216 C CA . GLY A 1 420 ? -16.886 -1.393 -4.031 1.00 98.38 420 GLY A CA 1
ATOM 3217 C C . GLY A 1 420 ? -17.703 -2.228 -3.038 1.00 98.38 420 GLY A C 1
ATOM 3218 O O . GLY A 1 420 ? -18.380 -3.196 -3.388 1.00 98.38 420 GLY A O 1
ATOM 3219 N N . VAL A 1 421 ? -17.682 -1.808 -1.780 1.00 98.38 421 VAL A N 1
ATOM 3220 C CA . VAL A 1 421 ? -18.323 -2.457 -0.632 1.00 98.38 421 VAL A CA 1
ATOM 3221 C C . VAL A 1 421 ? -19.168 -1.441 0.128 1.00 98.38 421 VAL A C 1
ATOM 3223 O O . VAL A 1 421 ? -18.824 -0.263 0.198 1.00 98.38 421 VAL A O 1
ATOM 3226 N N . ILE A 1 422 ? -20.269 -1.898 0.718 1.00 98.69 422 ILE A N 1
ATOM 3227 C CA . ILE A 1 422 ? -20.964 -1.187 1.792 1.00 98.69 422 ILE A CA 1
ATOM 3228 C C . ILE A 1 422 ? -20.644 -1.908 3.098 1.00 98.69 422 ILE A C 1
ATOM 3230 O O . ILE A 1 422 ? -21.005 -3.075 3.252 1.00 98.69 422 ILE A O 1
ATOM 3234 N N . ARG A 1 423 ? -19.977 -1.214 4.021 1.00 98.06 423 ARG A N 1
ATOM 3235 C CA . ARG A 1 423 ? -19.629 -1.686 5.366 1.00 98.06 423 ARG A CA 1
ATOM 3236 C C . ARG A 1 423 ? -20.305 -0.774 6.385 1.00 98.06 423 ARG A C 1
ATOM 3238 O O . ARG A 1 423 ? -20.020 0.417 6.414 1.00 98.06 423 ARG A O 1
ATOM 3245 N N . GLU A 1 424 ? -21.235 -1.309 7.170 1.00 98.50 424 GLU A N 1
ATOM 3246 C CA . GLU A 1 424 ? -21.969 -0.564 8.199 1.00 98.50 424 GLU A CA 1
ATOM 3247 C C . GLU A 1 424 ? -21.766 -1.203 9.569 1.00 98.50 424 GLU A C 1
ATOM 3249 O O . GLU A 1 424 ? -22.122 -2.370 9.766 1.00 98.50 424 GLU A O 1
ATOM 3254 N N . ILE A 1 425 ? -21.219 -0.424 10.499 1.00 98.50 425 ILE A N 1
ATOM 3255 C CA . ILE A 1 425 ? -20.922 -0.832 11.871 1.00 98.50 425 ILE A CA 1
ATOM 3256 C C . ILE A 1 425 ? -21.714 0.062 12.823 1.00 98.50 425 ILE A C 1
ATOM 3258 O O . ILE A 1 425 ? -21.584 1.281 12.787 1.00 98.50 425 ILE A O 1
ATOM 3262 N N . GLU A 1 426 ? -22.540 -0.551 13.659 1.00 98.69 426 GLU A N 1
ATOM 3263 C CA . GLU A 1 426 ? -23.205 0.073 14.801 1.00 98.69 426 GLU A CA 1
ATOM 3264 C C . GLU A 1 426 ? -22.278 0.059 16.016 1.00 98.69 426 GLU A C 1
ATOM 3266 O O . GLU A 1 426 ? -21.645 -0.958 16.316 1.00 98.69 426 GLU A O 1
ATOM 3271 N N . LEU A 1 427 ? -22.233 1.180 16.724 1.00 98.56 427 LEU A N 1
ATOM 3272 C CA . LEU A 1 427 ? -21.505 1.338 17.972 1.00 98.56 427 LEU A CA 1
ATOM 3273 C C . LEU A 1 427 ? -22.400 0.897 19.133 1.00 98.56 427 LEU A C 1
ATOM 3275 O O . LEU A 1 427 ? -23.505 1.407 19.297 1.00 98.56 427 LEU A O 1
ATOM 3279 N N . LEU A 1 428 ? -21.946 -0.047 19.958 1.00 98.38 428 LEU A N 1
ATOM 3280 C CA . LEU A 1 428 ? -22.700 -0.504 21.136 1.00 98.38 428 LEU A CA 1
ATOM 3281 C C . LEU A 1 428 ? -22.314 0.254 22.415 1.00 98.38 428 LEU A C 1
ATOM 3283 O O . LEU A 1 428 ? -22.813 -0.064 23.491 1.00 98.38 428 LEU A O 1
ATOM 3287 N N . THR A 1 429 ? -21.452 1.258 22.289 1.00 98.31 429 THR A N 1
ATOM 3288 C CA . THR A 1 429 ? -20.977 2.167 23.336 1.00 98.31 429 THR A CA 1
ATOM 3289 C C . THR A 1 429 ? -20.567 3.483 22.676 1.00 98.31 429 THR A C 1
ATOM 3291 O O . THR A 1 429 ? -20.356 3.513 21.460 1.00 98.31 429 THR A O 1
ATOM 3294 N N . ASP A 1 430 ? -20.430 4.549 23.456 1.00 98.12 430 ASP A N 1
ATOM 3295 C CA . ASP A 1 430 ? -19.863 5.804 22.963 1.00 98.12 430 ASP A CA 1
ATOM 3296 C C . ASP A 1 430 ? -18.417 5.571 22.502 1.00 98.12 430 ASP A C 1
ATOM 3298 O O . ASP A 1 430 ? -17.621 4.911 23.183 1.00 98.12 430 ASP A O 1
ATOM 3302 N N . ALA A 1 431 ? -18.069 6.098 21.331 1.00 97.94 431 ALA A N 1
ATOM 3303 C CA . ALA A 1 431 ? -16.759 5.884 20.739 1.00 97.94 431 ALA A CA 1
ATOM 3304 C C . ALA A 1 431 ? -16.297 7.075 19.900 1.00 97.94 431 ALA A C 1
ATOM 3306 O O . ALA A 1 431 ? -17.079 7.788 19.272 1.00 97.94 431 ALA A O 1
ATOM 3307 N N . HIS A 1 432 ? -14.983 7.229 19.829 1.00 98.31 432 HIS A N 1
ATOM 3308 C CA . HIS A 1 432 ? -14.332 8.115 18.890 1.00 98.31 432 HIS A CA 1
ATOM 3309 C C . HIS A 1 432 ? -14.053 7.361 17.589 1.00 98.31 432 HIS A C 1
ATOM 3311 O O . HIS A 1 432 ? -13.397 6.316 17.592 1.00 98.31 432 HIS A O 1
ATOM 3317 N N . VAL A 1 433 ? -14.532 7.903 16.475 1.00 98.38 433 VAL A N 1
ATOM 3318 C CA . VAL A 1 433 ? -14.376 7.328 15.139 1.00 98.38 433 VAL A CA 1
ATOM 3319 C C . VAL A 1 433 ? -13.466 8.227 14.321 1.00 98.38 433 VAL A C 1
ATOM 3321 O O . VAL A 1 433 ? -13.745 9.413 14.155 1.00 98.38 433 VAL A O 1
ATOM 3324 N N . THR A 1 434 ? -12.407 7.655 13.757 1.00 98.12 434 THR A N 1
ATOM 3325 C CA . THR A 1 434 ? -11.555 8.342 12.789 1.00 98.12 434 THR A CA 1
ATOM 3326 C C . THR A 1 434 ? -11.611 7.612 11.456 1.00 98.12 434 THR A C 1
ATOM 3328 O O . THR A 1 434 ? -11.459 6.392 11.381 1.00 98.12 434 THR A O 1
ATOM 3331 N N . ILE A 1 435 ? -11.837 8.372 10.389 1.00 98.19 435 ILE A N 1
ATOM 3332 C CA . ILE A 1 435 ? -11.815 7.867 9.021 1.00 98.19 435 ILE A CA 1
ATOM 3333 C C . ILE A 1 435 ? -10.679 8.547 8.275 1.00 98.19 435 ILE A C 1
ATOM 3335 O O . ILE A 1 435 ? -10.523 9.767 8.336 1.00 98.19 435 ILE A O 1
ATOM 3339 N N . LEU A 1 436 ? -9.904 7.741 7.559 1.00 97.69 436 LEU A N 1
ATOM 3340 C CA . LEU A 1 436 ? -8.875 8.187 6.638 1.00 97.69 436 LEU A CA 1
ATOM 3341 C C . LEU A 1 436 ? -9.071 7.449 5.310 1.00 97.69 436 LEU A C 1
ATOM 3343 O O . LEU A 1 436 ? -8.784 6.264 5.169 1.00 97.69 436 LEU A O 1
ATOM 3347 N N . SER A 1 437 ? -9.629 8.165 4.345 1.00 97.31 437 SER A N 1
ATOM 3348 C CA . SER A 1 437 ? -10.052 7.641 3.053 1.00 97.31 437 SER A CA 1
ATOM 3349 C C . SER A 1 437 ? -9.887 8.692 1.959 1.00 97.31 437 SER A C 1
ATOM 3351 O O . SER A 1 437 ? -9.849 9.898 2.215 1.00 97.31 437 SER A O 1
ATOM 3353 N N . GLU A 1 438 ? -9.809 8.211 0.727 1.00 96.88 438 GLU A N 1
ATOM 3354 C CA . GLU A 1 438 ? -9.648 9.000 -0.490 1.00 96.88 438 GLU A CA 1
ATOM 3355 C C . GLU A 1 438 ? -10.770 8.684 -1.488 1.00 96.88 438 GLU A C 1
ATOM 3357 O O . GLU A 1 438 ? -11.623 7.825 -1.252 1.00 96.88 438 GLU A O 1
ATOM 3362 N N . ARG A 1 439 ? -10.751 9.360 -2.645 1.00 96.50 439 ARG A N 1
ATOM 3363 C CA . ARG A 1 439 ? -11.638 9.087 -3.792 1.00 96.50 439 ARG A CA 1
ATOM 3364 C C . ARG A 1 439 ? -13.108 9.395 -3.505 1.00 96.50 439 ARG A C 1
ATOM 3366 O O . ARG A 1 439 ? -14.005 8.750 -4.049 1.00 96.50 439 ARG A O 1
ATOM 3373 N N . GLN A 1 440 ? -13.349 10.433 -2.716 1.00 95.12 440 GLN A N 1
ATOM 3374 C CA . GLN A 1 440 ? -14.642 11.071 -2.481 1.00 95.12 440 GLN A CA 1
ATOM 3375 C C . GLN A 1 440 ? -14.918 12.215 -3.460 1.00 95.12 440 GLN A C 1
ATOM 3377 O O . GLN A 1 440 ? -16.076 12.476 -3.789 1.00 95.12 440 GLN A O 1
ATOM 3382 N N . ARG A 1 441 ? -13.865 12.866 -3.981 1.00 95.44 441 ARG A N 1
ATOM 3383 C CA . ARG A 1 441 ? -13.982 13.943 -4.982 1.00 95.44 441 ARG A CA 1
ATOM 3384 C C . ARG A 1 441 ? -13.499 13.490 -6.354 1.00 95.44 441 ARG A C 1
ATOM 3386 O O . ARG A 1 441 ? -14.226 13.626 -7.341 1.00 95.44 441 ARG A O 1
ATOM 3393 N N . PHE A 1 442 ? -12.297 12.916 -6.429 1.00 97.50 442 PHE A N 1
ATOM 3394 C CA . PHE A 1 442 ? -11.686 12.509 -7.699 1.00 97.50 442 PHE A CA 1
ATOM 3395 C C . PHE A 1 442 ? -11.907 11.025 -7.994 1.00 97.50 442 PHE A C 1
ATOM 3397 O O . PHE A 1 442 ? -11.307 10.152 -7.371 1.00 97.50 442 PHE A O 1
ATOM 3404 N N . ARG A 1 443 ? -12.737 10.722 -8.993 1.00 97.88 443 ARG A N 1
ATOM 3405 C CA . ARG A 1 443 ? -13.116 9.345 -9.350 1.00 97.88 443 ARG A CA 1
ATOM 3406 C C . ARG A 1 443 ? -11.932 8.496 -9.840 1.00 97.88 443 ARG A C 1
ATOM 3408 O O . ARG A 1 443 ? -11.096 9.024 -10.576 1.00 97.88 443 ARG A O 1
ATOM 3415 N N . PRO A 1 444 ? -11.895 7.186 -9.530 1.00 98.00 444 PRO A N 1
ATOM 3416 C CA . PRO A 1 444 ? -10.986 6.239 -10.179 1.00 98.00 444 PRO A CA 1
ATOM 3417 C C . PRO A 1 444 ? -11.151 6.270 -11.701 1.00 98.00 444 PRO A C 1
ATOM 3419 O O . PRO A 1 444 ? -12.265 6.142 -12.213 1.00 98.00 444 PRO A O 1
ATOM 3422 N N . TYR A 1 445 ? -10.062 6.501 -12.434 1.00 98.31 445 TYR A N 1
ATOM 3423 C CA . TYR A 1 445 ? -10.098 6.680 -13.886 1.00 98.31 445 TYR A CA 1
ATOM 3424 C C . TYR A 1 445 ? -10.301 5.349 -14.627 1.00 98.31 445 TYR A C 1
ATOM 3426 O O . TYR A 1 445 ? -9.751 4.317 -14.243 1.00 98.31 445 TYR A O 1
ATOM 3434 N N . GLY A 1 446 ? -11.079 5.381 -15.710 1.00 98.00 446 GLY A N 1
ATOM 3435 C CA . GLY A 1 446 ? -11.121 4.295 -16.689 1.00 98.00 446 GLY A CA 1
ATOM 3436 C C . GLY A 1 446 ? -9.960 4.384 -17.686 1.00 98.00 446 GLY A C 1
ATOM 3437 O O . GLY A 1 446 ? -9.266 5.398 -17.755 1.00 98.00 446 GLY A O 1
ATOM 3438 N N . LEU A 1 447 ? -9.756 3.330 -18.477 1.00 97.75 447 LEU A N 1
ATOM 3439 C CA . LEU A 1 447 ? -8.746 3.289 -19.543 1.00 97.75 447 LEU A CA 1
ATOM 3440 C C . LEU A 1 447 ? -9.342 2.841 -20.879 1.00 97.75 447 LEU A C 1
ATOM 3442 O O . LEU A 1 447 ? -10.384 2.185 -20.935 1.00 97.75 447 LEU A O 1
ATOM 3446 N N . ALA A 1 448 ? -8.673 3.207 -21.976 1.00 95.56 448 ALA A N 1
ATOM 3447 C CA . ALA A 1 448 ? -9.060 2.841 -23.343 1.00 95.56 448 ALA A CA 1
ATOM 3448 C C . ALA A 1 448 ? -10.535 3.163 -23.688 1.00 95.56 448 ALA A C 1
ATOM 3450 O O . ALA A 1 448 ? -11.201 2.415 -24.402 1.00 95.56 448 ALA A O 1
ATOM 3451 N N . GLY A 1 449 ? -11.065 4.270 -23.155 1.00 95.69 449 GLY A N 1
ATOM 3452 C CA . GLY A 1 449 ? -12.459 4.688 -23.344 1.00 95.69 449 GLY A CA 1
ATOM 3453 C C . GLY A 1 449 ? -13.465 4.073 -22.365 1.00 95.69 449 GLY A C 1
ATOM 3454 O O . GLY A 1 449 ? -14.663 4.260 -22.561 1.00 95.69 449 GLY A O 1
ATOM 3455 N N . GLY A 1 450 ? -13.005 3.347 -21.343 1.00 97.62 450 GLY A N 1
ATOM 3456 C CA . GLY A 1 450 ? -13.829 2.950 -20.203 1.00 97.62 450 GLY A CA 1
ATOM 3457 C C . GLY A 1 450 ? -14.152 4.134 -19.288 1.00 97.62 450 GLY A C 1
ATOM 3458 O O . GLY A 1 450 ? -13.396 5.102 -19.199 1.00 97.62 450 GLY A O 1
ATOM 3459 N N . GLU A 1 451 ? -15.290 4.055 -18.612 1.00 98.31 451 GLU A N 1
ATOM 3460 C CA . GLU A 1 451 ? -15.790 5.076 -17.698 1.00 98.31 451 GLU A CA 1
ATOM 3461 C C . GLU A 1 451 ? -15.152 4.957 -16.310 1.00 98.31 451 GLU A C 1
ATOM 3463 O O . GLU A 1 451 ? -14.680 3.898 -15.890 1.00 98.31 451 GLU A O 1
ATOM 3468 N N . SER A 1 452 ? -15.156 6.063 -15.572 1.00 98.38 452 SER A N 1
ATOM 3469 C CA . SER A 1 452 ? -14.682 6.107 -14.192 1.00 98.38 452 SER A CA 1
ATOM 3470 C C . SER A 1 452 ? -15.598 5.365 -13.219 1.00 98.38 452 SER A C 1
ATOM 3472 O O . SER A 1 452 ? -16.822 5.384 -13.364 1.00 98.38 452 SER A O 1
ATOM 3474 N N . GLY A 1 453 ? -15.004 4.805 -12.165 1.00 98.25 453 GLY A N 1
ATOM 3475 C CA . GLY A 1 453 ? -15.744 4.278 -11.020 1.00 98.25 453 GLY A CA 1
ATOM 3476 C C . GLY A 1 453 ? -16.449 5.381 -10.224 1.00 98.25 453 GLY A C 1
ATOM 3477 O O . GLY A 1 453 ? -16.116 6.569 -10.311 1.00 98.25 453 GLY A O 1
ATOM 3478 N N . ARG A 1 454 ? -17.448 5.003 -9.424 1.00 98.62 454 ARG A N 1
ATOM 3479 C CA . ARG A 1 454 ? -18.103 5.917 -8.480 1.00 98.62 454 ARG A CA 1
ATOM 3480 C C . ARG A 1 454 ? -17.171 6.237 -7.315 1.00 98.62 454 ARG A C 1
ATOM 3482 O O . ARG A 1 454 ? -16.460 5.362 -6.830 1.00 98.62 454 ARG A O 1
ATOM 3489 N N . VAL A 1 455 ? -17.269 7.471 -6.824 1.00 98.38 455 VAL A N 1
ATOM 3490 C CA . VAL A 1 455 ? -16.616 7.902 -5.583 1.00 98.38 455 VAL A CA 1
ATOM 3491 C C . VAL A 1 455 ? -17.115 7.112 -4.369 1.00 98.38 455 VAL A C 1
ATOM 3493 O O . VAL A 1 455 ? -18.241 6.579 -4.375 1.00 98.38 455 VAL A O 1
ATOM 3496 N N . GLY A 1 456 ? -16.265 7.061 -3.346 1.00 98.00 456 GLY A N 1
ATOM 3497 C CA . GLY A 1 456 ? -16.622 6.588 -2.016 1.00 98.00 456 GLY A CA 1
ATOM 3498 C C . GLY A 1 456 ? -17.460 7.612 -1.246 1.00 98.00 456 GLY A C 1
ATOM 3499 O O . GLY A 1 456 ? -17.549 8.776 -1.644 1.00 98.00 456 GLY A O 1
ATOM 3500 N N . LYS A 1 457 ? -18.114 7.166 -0.171 1.00 98.25 457 LYS A N 1
ATOM 3501 C CA . LYS A 1 457 ? -18.877 8.013 0.756 1.00 98.25 457 LYS A CA 1
ATOM 3502 C C . LYS A 1 457 ? -18.773 7.474 2.178 1.00 98.25 457 LYS A C 1
ATOM 3504 O O . LYS A 1 457 ? -18.954 6.276 2.382 1.00 98.25 457 LYS A O 1
ATOM 3509 N N . ASN A 1 458 ? -18.593 8.370 3.141 1.00 98.50 458 ASN A N 1
ATOM 3510 C CA . ASN A 1 458 ? -18.657 8.053 4.564 1.00 98.50 458 ASN A CA 1
ATOM 3511 C C . ASN A 1 458 ? -19.906 8.686 5.160 1.00 98.50 458 ASN A C 1
ATOM 3513 O O . ASN A 1 458 ? -20.247 9.813 4.802 1.00 98.50 458 ASN A O 1
ATOM 3517 N N . ARG A 1 459 ? -20.591 7.979 6.061 1.00 98.38 459 ARG A N 1
ATOM 3518 C CA . ARG A 1 459 ? -21.771 8.509 6.746 1.00 98.38 459 ARG A CA 1
ATOM 3519 C C . ARG A 1 459 ? -21.827 8.106 8.205 1.00 98.38 459 ARG A C 1
ATOM 3521 O O . ARG A 1 459 ? -21.533 6.956 8.530 1.00 98.38 459 ARG A O 1
ATOM 3528 N N . LEU A 1 460 ? -22.298 9.031 9.030 1.00 98.50 460 LEU A N 1
ATOM 3529 C CA . LEU A 1 460 ? -22.753 8.783 10.391 1.00 98.50 460 LEU A CA 1
ATOM 3530 C C . LEU A 1 460 ? -24.284 8.764 10.386 1.00 98.50 460 LEU A C 1
ATOM 3532 O O . LEU A 1 460 ? -24.923 9.659 9.834 1.00 98.50 460 LEU A O 1
ATOM 3536 N N . LEU A 1 461 ? -24.879 7.712 10.939 1.00 98.38 461 LEU A N 1
ATOM 3537 C CA . LEU A 1 461 ? -26.324 7.573 11.055 1.00 98.38 461 LEU A CA 1
ATOM 3538 C C . LEU A 1 461 ? -26.716 7.603 12.530 1.00 98.38 461 LEU A C 1
ATOM 3540 O O . LEU A 1 461 ? -26.370 6.674 13.260 1.00 98.38 461 LEU A O 1
ATOM 3544 N N . HIS A 1 462 ? -27.485 8.618 12.916 1.00 95.44 462 HIS A N 1
ATOM 3545 C CA . HIS A 1 462 ? -28.044 8.790 14.256 1.00 95.44 462 HIS A CA 1
ATOM 3546 C C . HIS A 1 462 ? -29.562 8.574 14.196 1.00 95.44 462 HIS A C 1
ATOM 3548 O O . HIS A 1 462 ? -30.323 9.445 13.762 1.00 95.44 462 HIS A O 1
ATOM 3554 N N . GLY A 1 463 ? -30.016 7.365 14.538 1.00 91.00 463 GLY A N 1
ATOM 3555 C CA . GLY A 1 463 ? -31.398 6.944 14.283 1.00 91.00 463 GLY A CA 1
ATOM 3556 C C . GLY A 1 463 ? -31.740 6.991 12.785 1.00 91.00 463 GLY A C 1
ATOM 3557 O O . GLY A 1 463 ? -31.151 6.250 11.988 1.00 91.00 463 GLY A O 1
ATOM 3558 N N . ASP A 1 464 ? -32.678 7.870 12.417 1.00 90.62 464 ASP A N 1
ATOM 3559 C CA . ASP A 1 464 ? -33.101 8.128 11.029 1.00 90.62 464 ASP A CA 1
ATOM 3560 C C . ASP A 1 464 ? -32.328 9.276 10.354 1.00 90.62 464 ASP A C 1
ATOM 3562 O O . ASP A 1 464 ? -32.452 9.485 9.143 1.00 90.62 464 ASP A O 1
ATOM 3566 N N . GLN A 1 465 ? -31.532 10.035 11.114 1.00 96.25 465 GLN A N 1
ATOM 3567 C CA . GLN A 1 465 ? -30.711 11.111 10.567 1.00 96.25 465 GLN A CA 1
ATOM 3568 C C . GLN A 1 465 ? -29.445 10.544 9.930 1.00 96.25 465 GLN A C 1
ATOM 3570 O O . GLN A 1 465 ? -28.843 9.596 10.433 1.00 96.25 465 GLN A O 1
ATOM 3575 N N . VAL A 1 466 ? -29.046 11.136 8.806 1.00 97.50 466 VAL A N 1
ATOM 3576 C CA . VAL A 1 466 ? -27.876 10.723 8.035 1.00 97.50 466 VAL A CA 1
ATOM 3577 C C . VAL A 1 466 ? -27.009 11.946 7.769 1.00 97.50 466 VAL A C 1
ATOM 3579 O O . VAL A 1 466 ? -27.442 12.871 7.084 1.00 97.50 466 VAL A O 1
ATOM 3582 N N . GLU A 1 467 ? -25.786 11.919 8.278 1.00 97.75 467 GLU A N 1
ATOM 3583 C CA . GLU A 1 467 ? -24.760 12.933 8.060 1.00 97.75 467 GLU A CA 1
ATOM 3584 C C . GLU A 1 467 ? -23.688 12.378 7.113 1.00 97.75 467 GLU A C 1
ATOM 3586 O O . GLU A 1 467 ? -23.169 11.282 7.336 1.00 97.75 467 GLU A O 1
ATOM 3591 N N . ASP A 1 468 ? -23.363 13.108 6.041 1.00 97.81 468 ASP A N 1
ATOM 3592 C CA . ASP A 1 468 ? -22.219 12.780 5.183 1.00 97.81 468 ASP A CA 1
ATOM 3593 C C . ASP A 1 468 ? -20.929 13.291 5.849 1.00 97.81 468 ASP A C 1
ATOM 3595 O O . ASP A 1 468 ? -20.798 14.474 6.158 1.00 97.81 468 ASP A O 1
ATOM 3599 N N . LEU A 1 469 ? -19.965 12.391 6.032 1.00 97.62 469 LEU A N 1
ATOM 3600 C CA . LEU A 1 469 ? -18.663 12.684 6.620 1.00 97.62 469 LEU A CA 1
ATOM 3601 C C . LEU A 1 469 ? -17.594 12.855 5.526 1.00 97.62 469 LEU A C 1
ATOM 3603 O O . LEU A 1 469 ? -17.640 12.138 4.520 1.00 97.62 469 LEU A O 1
ATOM 3607 N N . PRO A 1 470 ? -16.595 13.739 5.715 1.00 96.56 470 PRO A N 1
ATOM 3608 C CA . PRO A 1 470 ? -15.496 13.876 4.767 1.00 96.56 470 PRO A CA 1
ATOM 3609 C C . PRO A 1 470 ? -14.549 12.663 4.789 1.00 96.56 470 PRO A C 1
ATOM 3611 O O . PRO A 1 470 ? -14.658 11.751 5.615 1.00 96.56 470 PRO A O 1
ATOM 3614 N N . GLY A 1 471 ? -13.598 12.642 3.849 1.00 95.94 471 GLY A N 1
ATOM 3615 C CA . GLY A 1 471 ? -12.641 11.542 3.703 1.00 95.94 471 GLY A CA 1
ATOM 3616 C C . GLY A 1 471 ? -11.647 11.415 4.844 1.00 95.94 471 GLY A C 1
ATOM 3617 O O . GLY A 1 471 ? -11.189 10.307 5.121 1.00 95.94 471 GLY A O 1
ATOM 3618 N N . LYS A 1 472 ? -11.357 12.526 5.522 1.00 96.56 472 LYS A N 1
ATOM 3619 C CA . LYS A 1 472 ? -10.439 12.609 6.656 1.00 96.56 472 LYS A CA 1
ATOM 3620 C C . LYS A 1 472 ? -11.155 13.323 7.782 1.00 96.56 472 LYS A C 1
ATOM 3622 O O . LYS A 1 472 ? -11.418 14.518 7.680 1.00 96.56 472 LYS A O 1
ATOM 3627 N N . VAL A 1 473 ? -11.536 12.584 8.815 1.00 96.56 473 VAL A N 1
ATOM 3628 C CA . VAL A 1 473 ? -12.331 13.138 9.911 1.00 96.56 473 VAL A CA 1
ATOM 3629 C C . VAL A 1 473 ? -12.135 12.343 11.187 1.00 96.56 473 VAL A C 1
ATOM 3631 O O . VAL A 1 473 ? -11.912 11.136 11.141 1.00 96.56 473 VAL A O 1
ATOM 3634 N N . SER A 1 474 ? -12.275 13.032 12.312 1.00 96.56 474 SER A N 1
ATOM 3635 C CA . SER A 1 474 ? -12.389 12.461 13.647 1.00 96.56 474 SER A CA 1
ATOM 3636 C C . SER A 1 474 ? -13.669 12.993 14.277 1.00 96.56 474 SER A C 1
ATOM 3638 O O . SER A 1 474 ? -13.852 14.208 14.342 1.00 96.56 474 SER A O 1
ATOM 3640 N N . VAL A 1 475 ? -14.561 12.101 14.703 1.00 97.19 475 VAL A N 1
ATOM 3641 C CA . VAL A 1 475 ? -15.851 12.455 15.306 1.00 97.19 475 VAL A CA 1
ATOM 3642 C C . VAL A 1 475 ? -16.082 11.655 16.581 1.00 97.19 475 VAL A C 1
ATOM 3644 O O . VAL A 1 475 ? -15.653 10.508 16.696 1.00 97.19 475 VAL A O 1
ATOM 3647 N N . GLN A 1 476 ? -16.787 12.260 17.532 1.00 97.62 476 GLN A N 1
ATOM 3648 C CA . GLN A 1 476 ? -17.389 11.522 18.638 1.00 97.62 476 GLN A CA 1
ATOM 3649 C C . GLN A 1 476 ? -18.749 11.006 18.186 1.00 97.62 476 GLN A C 1
ATOM 3651 O O . GLN A 1 476 ? -19.541 11.770 17.636 1.00 97.62 476 GLN A O 1
ATOM 3656 N N . ALA A 1 477 ? -19.004 9.729 18.420 1.00 97.25 477 ALA A N 1
ATOM 3657 C CA . ALA A 1 477 ? -20.253 9.071 18.087 1.00 97.25 477 ALA A CA 1
ATOM 3658 C C . ALA A 1 477 ? -20.806 8.367 19.331 1.00 97.25 477 ALA A C 1
ATOM 3660 O O . ALA A 1 477 ? -20.056 7.898 20.191 1.00 97.25 477 ALA A O 1
ATOM 3661 N N . GLN A 1 478 ? -22.126 8.345 19.443 1.00 97.69 478 GLN A N 1
ATOM 3662 C CA . GLN A 1 478 ? -22.836 7.832 20.608 1.00 97.69 478 GLN A CA 1
ATOM 3663 C C . GLN A 1 478 ? -23.194 6.359 20.427 1.00 97.69 478 GLN A C 1
ATOM 3665 O O . GLN A 1 478 ? -23.269 5.839 19.310 1.00 97.69 478 GLN A O 1
ATOM 3670 N N . GLN A 1 479 ? -23.473 5.680 21.534 1.00 98.00 479 GLN A N 1
ATOM 3671 C CA . GLN A 1 479 ? -24.092 4.362 21.504 1.00 98.00 479 GLN A CA 1
ATOM 3672 C C . GLN A 1 479 ? -25.347 4.363 20.611 1.00 98.00 479 GLN A C 1
ATOM 3674 O O . GLN A 1 479 ? -26.245 5.190 20.755 1.00 98.00 479 GLN A O 1
ATOM 3679 N N . GLY A 1 480 ? -25.431 3.382 19.714 1.00 98.12 480 GLY A N 1
ATOM 3680 C CA . GLY A 1 480 ? -26.510 3.225 18.740 1.00 98.12 480 GLY A CA 1
ATOM 3681 C C . GLY A 1 480 ? -26.248 3.913 17.398 1.00 98.12 480 GLY A C 1
ATOM 3682 O O . GLY A 1 480 ? -26.923 3.584 16.417 1.00 98.12 480 GLY A O 1
ATOM 3683 N N . ASP A 1 481 ? -25.256 4.804 17.312 1.00 98.62 481 ASP A N 1
ATOM 3684 C CA . ASP A 1 481 ? -24.850 5.392 16.038 1.00 98.62 481 ASP A CA 1
ATOM 3685 C C . ASP A 1 481 ? -24.262 4.335 15.106 1.00 98.62 481 ASP A C 1
ATOM 3687 O O . ASP A 1 481 ? -23.667 3.340 15.533 1.00 98.62 481 ASP A O 1
ATOM 3691 N N . ARG A 1 482 ? -24.409 4.558 13.796 1.00 98.56 482 ARG A N 1
ATOM 3692 C CA . ARG A 1 482 ? -23.860 3.663 12.773 1.00 98.56 482 ARG A CA 1
ATOM 3693 C C . ARG A 1 482 ? -22.930 4.401 11.833 1.00 98.56 482 ARG A C 1
ATOM 3695 O O . ARG A 1 482 ? -23.320 5.382 11.205 1.00 98.56 482 ARG A O 1
ATOM 3702 N N . ILE A 1 483 ? -21.729 3.864 11.667 1.00 98.50 483 ILE A N 1
ATOM 3703 C CA . ILE A 1 483 ? -20.761 4.308 10.670 1.00 98.50 483 ILE A CA 1
ATOM 3704 C C . ILE A 1 483 ? -20.944 3.465 9.420 1.00 98.50 483 ILE A C 1
ATOM 3706 O O . ILE A 1 483 ? -20.776 2.245 9.456 1.00 98.50 483 ILE A O 1
ATOM 3710 N N . ARG A 1 484 ? -21.282 4.112 8.303 1.00 98.62 484 ARG A N 1
ATOM 3711 C CA . ARG A 1 484 ? -21.390 3.470 6.991 1.00 98.62 484 ARG A CA 1
ATOM 3712 C C . ARG A 1 484 ? -20.294 3.976 6.063 1.00 98.62 484 ARG A C 1
ATOM 3714 O O . ARG A 1 484 ? -20.275 5.151 5.704 1.00 98.62 484 ARG A O 1
ATOM 3721 N N . ILE A 1 485 ? -19.454 3.055 5.606 1.00 98.44 485 ILE A N 1
ATOM 3722 C CA . ILE A 1 485 ? -18.458 3.276 4.561 1.00 98.44 485 ILE A CA 1
ATOM 3723 C C . ILE A 1 485 ? -18.966 2.634 3.271 1.00 98.44 485 ILE A C 1
ATOM 3725 O O . ILE A 1 485 ? -19.172 1.423 3.188 1.00 98.44 485 ILE A O 1
ATOM 3729 N N . GLU A 1 486 ? -19.180 3.460 2.255 1.00 98.62 486 GLU A N 1
ATOM 3730 C CA . GLU A 1 486 ? -19.399 3.040 0.876 1.00 98.62 486 GLU A CA 1
ATOM 3731 C C . GLU A 1 486 ? -18.083 3.212 0.110 1.00 98.62 486 GLU A C 1
ATOM 3733 O O . GLU A 1 486 ? -17.744 4.331 -0.274 1.00 98.62 486 GLU A O 1
ATOM 3738 N N . THR A 1 487 ? -17.338 2.135 -0.132 1.00 98.38 487 THR A N 1
ATOM 3739 C CA . THR A 1 487 ? -16.029 2.244 -0.790 1.00 98.38 487 THR A CA 1
ATOM 3740 C C . THR A 1 487 ? -16.165 2.554 -2.291 1.00 98.38 487 THR A C 1
ATOM 3742 O O . THR A 1 487 ? -17.218 2.288 -2.903 1.00 98.38 487 THR A O 1
ATOM 3745 N N . PRO A 1 488 ? -15.136 3.158 -2.916 1.00 98.44 488 PRO A N 1
ATOM 3746 C CA . PRO A 1 488 ? -15.160 3.456 -4.343 1.00 98.44 488 PRO A CA 1
ATOM 3747 C C . PRO A 1 488 ? -15.254 2.186 -5.197 1.00 98.44 488 PRO A C 1
ATOM 3749 O O . PRO A 1 488 ? -14.706 1.132 -4.862 1.00 98.44 488 PRO A O 1
ATOM 3752 N N . GLY A 1 489 ? -15.917 2.309 -6.347 1.00 98.50 489 GLY A N 1
ATOM 3753 C CA . GLY A 1 489 ? -15.758 1.328 -7.421 1.00 98.50 489 GLY A CA 1
ATOM 3754 C C . GLY A 1 489 ? -14.515 1.638 -8.252 1.00 98.50 489 GLY A C 1
ATOM 3755 O O . GLY A 1 489 ? -13.921 2.703 -8.118 1.00 98.50 489 GLY A O 1
ATOM 3756 N N . ALA A 1 490 ? -14.129 0.736 -9.143 1.00 98.50 490 ALA A N 1
ATOM 3757 C CA . ALA A 1 490 ? -12.959 0.920 -10.000 1.00 98.50 490 ALA A CA 1
ATOM 3758 C C . ALA A 1 490 ? -13.305 1.427 -11.404 1.00 98.50 490 ALA A C 1
ATOM 3760 O O . ALA A 1 490 ? -14.459 1.377 -11.818 1.00 98.50 490 ALA A O 1
ATOM 3761 N N . GLY A 1 491 ? -12.311 1.887 -12.162 1.00 98.56 491 GLY A N 1
ATOM 3762 C CA . GLY A 1 491 ? -12.480 2.266 -13.565 1.00 98.56 491 GLY A CA 1
ATOM 3763 C C . GLY A 1 491 ? -12.739 1.072 -14.492 1.00 98.56 491 GLY A C 1
ATOM 3764 O O . GLY A 1 491 ? -12.213 -0.026 -14.289 1.00 98.56 491 GLY A O 1
ATOM 3765 N N . GLY A 1 492 ? -13.541 1.303 -15.532 1.00 98.31 492 GLY A N 1
ATOM 3766 C CA . GLY A 1 492 ? -13.764 0.364 -16.631 1.00 98.31 492 GLY A CA 1
ATOM 3767 C C . GLY A 1 492 ? -12.647 0.402 -17.678 1.00 98.31 492 GLY A C 1
ATOM 3768 O O . GLY A 1 492 ? -11.840 1.334 -17.726 1.00 98.31 492 GLY A O 1
ATOM 3769 N N . HIS A 1 493 ? -12.616 -0.606 -18.552 1.00 98.25 493 HIS A N 1
ATOM 3770 C CA . HIS A 1 493 ? -11.633 -0.714 -19.630 1.00 98.25 493 HIS A CA 1
ATOM 3771 C C . HIS A 1 493 ? -12.306 -0.952 -20.985 1.00 98.25 493 HIS A C 1
ATOM 3773 O O . HIS A 1 493 ? -13.094 -1.887 -21.160 1.00 98.25 493 HIS A O 1
ATOM 3779 N N . GLY A 1 494 ? -11.933 -0.151 -21.986 1.00 96.88 494 GLY A N 1
ATOM 3780 C CA . GLY A 1 494 ? -12.530 -0.202 -23.320 1.00 96.88 494 GLY A CA 1
ATOM 3781 C C . GLY A 1 494 ? -13.884 0.506 -23.373 1.00 96.88 494 GLY A C 1
ATOM 3782 O O . GLY A 1 494 ? -14.613 0.516 -22.386 1.00 96.88 494 GLY A O 1
ATOM 3783 N N . SER A 1 495 ? -14.266 1.041 -24.534 1.00 95.00 495 SER A N 1
ATOM 3784 C CA . SER A 1 495 ? -15.584 1.667 -24.697 1.00 95.00 495 SER A CA 1
ATOM 3785 C C . SER A 1 495 ? -16.727 0.699 -24.350 1.00 95.00 495 SER A C 1
ATOM 3787 O O . SER A 1 495 ? -16.709 -0.445 -24.828 1.00 95.00 495 SER A O 1
ATOM 3789 N N . PRO A 1 496 ? -17.732 1.137 -23.566 1.00 88.44 496 PRO A N 1
ATOM 3790 C CA . PRO A 1 496 ? -18.927 0.349 -23.295 1.00 88.44 496 PRO A CA 1
ATOM 3791 C C . PRO A 1 496 ? -19.577 -0.119 -24.599 1.00 88.44 496 PRO A C 1
ATOM 3793 O O . PRO A 1 496 ? -19.653 0.630 -25.578 1.00 88.44 496 PRO A O 1
ATOM 3796 N N . LYS A 1 497 ? -20.071 -1.362 -24.632 1.00 76.06 497 LYS A N 1
ATOM 3797 C CA . LYS A 1 497 ? -20.923 -1.794 -25.747 1.00 76.06 497 LYS A CA 1
ATOM 3798 C C . LYS A 1 497 ? -22.172 -0.908 -25.732 1.00 76.06 497 LYS A C 1
ATOM 3800 O O . LYS A 1 497 ? -22.828 -0.819 -24.695 1.00 76.06 497 LYS A O 1
ATOM 3805 N N . ARG A 1 498 ? -22.482 -0.242 -26.854 1.00 60.34 498 ARG A N 1
ATOM 3806 C CA . ARG A 1 498 ? -23.765 0.463 -27.013 1.00 60.34 498 ARG A CA 1
ATOM 3807 C C . ARG A 1 498 ? -24.876 -0.547 -26.707 1.00 60.34 498 ARG A C 1
ATOM 3809 O O . ARG A 1 498 ? -24.884 -1.616 -27.315 1.00 60.34 498 ARG A O 1
ATOM 3816 N N . ARG A 1 499 ? -25.695 -0.235 -25.701 1.00 47.94 499 ARG A N 1
ATOM 3817 C CA . ARG A 1 499 ? -26.865 -1.035 -25.328 1.00 47.94 499 ARG A CA 1
ATOM 3818 C C . ARG A 1 499 ? -27.927 -0.977 -26.409 1.00 47.94 499 ARG A C 1
ATOM 3820 O O . ARG A 1 499 ? -28.038 0.099 -27.042 1.00 47.94 499 ARG A O 1
#

pLDDT: mean 89.63, std 11.28, range [43.81, 98.81]

Solvent-accessible surface area (backbone atoms only — not comparable to full-atom values): 25665 Å² total; per-residue (Å²): 125,81,72,64,55,51,72,39,79,42,76,44,81,46,87,38,60,65,85,58,53,62,69,59,54,51,59,58,45,48,59,47,41,54,52,29,51,53,52,39,47,77,69,66,46,62,77,93,38,55,50,74,45,51,31,33,27,34,27,47,69,90,57,91,64,66,50,77,40,67,65,52,96,55,39,64,63,52,43,40,54,48,37,27,69,76,72,72,48,62,63,90,87,52,60,40,30,37,43,30,46,32,28,38,31,29,35,55,53,85,56,68,77,71,80,63,44,77,76,47,87,50,83,70,70,94,42,60,78,47,69,42,83,42,62,66,94,54,95,88,48,72,74,37,82,23,45,29,29,48,47,84,70,61,50,27,35,37,59,46,66,28,44,26,38,32,39,45,101,88,50,72,49,78,34,54,73,89,36,52,38,40,28,36,45,74,61,46,59,43,41,48,26,24,46,56,40,24,53,55,37,49,72,41,63,66,45,76,31,64,24,68,48,61,44,54,43,38,64,76,52,81,57,62,44,46,46,29,36,36,40,34,35,56,68,42,33,36,41,40,34,30,64,83,30,36,63,45,52,87,22,33,46,14,17,47,54,69,50,52,55,51,37,52,51,48,59,54,47,73,69,56,61,86,87,56,72,94,52,73,26,55,44,70,45,49,48,77,48,58,54,82,44,15,27,58,18,43,50,88,87,59,38,43,76,33,7,70,54,38,42,38,28,48,51,38,50,22,52,50,53,14,44,30,74,60,40,56,78,75,41,51,18,30,31,27,51,41,37,41,35,40,33,42,34,40,55,33,81,90,78,72,42,78,48,76,47,79,47,68,50,37,12,6,29,22,2,28,70,93,37,58,20,54,55,53,38,57,60,88,83,36,89,70,80,79,80,52,65,69,59,48,45,72,76,43,62,40,41,80,78,41,77,47,72,33,76,83,23,23,4,52,18,64,16,34,13,3,20,2,18,34,42,26,40,31,27,70,33,51,29,41,38,36,37,50,40,47,24,61,76,54,50,22,44,33,31,76,67,14,34,49,9,37,49,23,50,36,30,45,28,56,83,92,47,78,44,83,46,67,46,49,42,75,46,84,45,50,56,66,25,28,46,35,41,34,38,16,4,0,0,0,17,29,50,52,71,86,126

Nearest PDB structures (foldseek):
  5l9w-assembly1_A  TM=8.873E-01  e=3.777E-18  Aromatoleum aromaticum EbN1
  6yra-assembly2_D  TM=5.822E-01  e=4.388E-20  Pse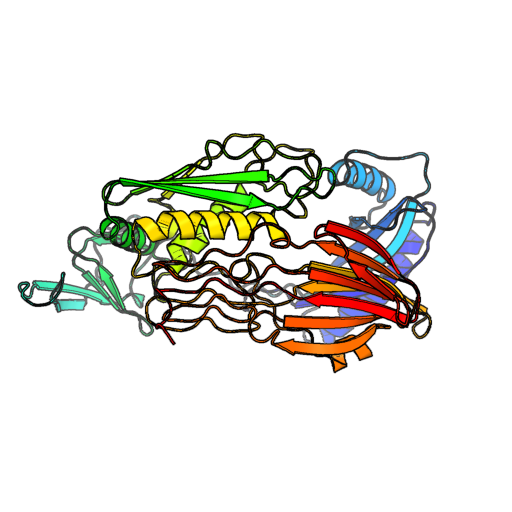udomonas jessenii
  5svc-assembly1_E  TM=7.311E-01  e=4.203E-12  Xanthobacter autotrophicus Py2
  5m45-assembly2_K  TM=7.014E-01  e=1.999E-11  Xanthobacter autotrophicus Py2
  5svb-assembly1_B  TM=5.494E-01  e=5.972E-10  Xanthobacter autotrophicus Py2

Foldseek 3Di:
DLQDWDKDKDKDFDWDWPPPQLVNLVVVVVVVQVVRLVVVVVVVQDPVQKDKWKWWFKDFPPDPHTDIDTRDNVVVVVRQVVCCVPVVGGDPPTIMTGTMIMIMITRRDPRPPQQFDDADQDPDDPFFPFWDFDAPPDPPGDTDTWTEGALVSDAANDKDADQHWHDYPVDIQGHHNHAMFGQHRNGDTLRSLLVLQLVLLQLFDFDKFKFKDWWCDQLVDRDTFMFIWIWGRDRRAIEIERPPGAFADQHQQAAAQVLLVVLVLLLSVLSSPDPRDPDCSNCPRYHYYYDERGSHHDDPPHHHPNNLFQVSLRSNLRSLNRVCVRCVQFGFFRALRGQFWKWKWDADPVVRGTDIDIHGWFAKAGAHNVEAIAGGDDDDSDDDDHDPQVNDVVPAQKHWPDWDFPPPQWWAAVHTIYTTIKTKMAHQAKIKMWTAIGQQPPFGEAEQQIGTGHGKWKWKDDPPDIDTDDRTDIDTDGHGIMIIIRGGTHTYYHHHDDD

Secondary structure (DSSP, 8-state):
-TTPPEEEEEEEEEEEETT--HHHHHHHHHHHHHHHHHHHHHTT--GGGEEEEEEEEEEETT-S-PEEEE--TTHHHHHHHHHHHHHS---TTSPEEEEEEEEEEEE----------------S-TTEEEEEEE--SSTTSPPEEEEEEEGGG--TT-EEESSEEEE-SS-EEEE-TT-EEEB-TT--BHHHHHHHHHHHHHHSPSEEEEEEEEES--SSS---EEEEEEEEEETTEEEEE-TTPPBPPSSTT---HHHHHHHHHHHHHHHS-SSS--SGGGGTTEEEE--TTBTTBPPTTS--HHIIIIIHHHHHHHHHHHHHHH-TTTPPPP------EEEEEEEETTTTEEEEEEEE--BPPPPBTTBPPPSSB--TT--PPPPPHHHHHHHSSEEEEEEEEETT-SPPSSBPPPPEEEEEEEESS-EEEEEE---SSSPPPPBTTPPPPPPPEEEEEETTEEEEEPSEEEEEE-TT-EEEEEPPPPPPBSPPPP-

Radius of gyration: 27.4 Å; Cα contacts (8 Å, |Δi|>4): 1296; chains: 1; bounding box: 70×53×80 Å

Mean predicted aligned error: 14.38 Å